Protein AF-A0A034VAL6-F1 (afdb_monomer_lite)

Organism: Bactrocera dorsalis (NCBI:txid27457)

Foldseek 3Di:
DPPVVVVVVVVVVVVVVVVVVVVVVVVVVVVVVVVVVVVVVVVVVVVVVVVVVVVVVVVVVVVVVVVVVVVVVVVVVVVVVVVVVVVVVVVVVVVVVVVVVVVVVVVVVVVVVVVVVVVVVVVVVVVVVVVVVVVVVVVVVVVVVVVVVVVVVVVVVVVVVVVVVVVVVVVVVVVVVVVVVVVVVVVVVVVVVVVVVVVVVVVVVVVVVVVVVVVVVVVVVVVVVVVVVVVVVVVVVVVCVVDDDDDDDDDDDDDDDDDDDPPVVVVVVVVVVVVVVVVVVVVVVVVVVVVVVVPPPPCPPDPCVVVVVVVPDDDDWAAAPVPRDINPDHVVPDVVVVVPPDDDDDDDPDDDDDDPPDPDDDPFAADPVVGDTDHYPPPDPPDDD

Structure (mmCIF, N/CA/C/O backbone):
data_AF-A0A034VAL6-F1
#
_entry.id   AF-A0A034VAL6-F1
#
loop_
_atom_site.group_PDB
_atom_site.id
_atom_site.type_symbol
_atom_site.label_atom_id
_atom_site.label_alt_id
_atom_site.label_comp_id
_atom_site.label_asym_id
_atom_site.label_entity_id
_atom_site.label_seq_id
_atom_site.pdbx_PDB_ins_code
_atom_site.Cartn_x
_atom_site.Cartn_y
_atom_site.Cartn_z
_atom_site.occupancy
_atom_site.B_iso_or_equiv
_atom_site.auth_seq_id
_atom_site.auth_comp_id
_atom_site.auth_asym_id
_atom_site.auth_atom_id
_atom_site.pdbx_PDB_model_num
ATOM 1 N N . ALA A 1 1 ? 106.242 -2.477 -156.382 1.00 56.22 1 ALA A N 1
ATOM 2 C CA . ALA A 1 1 ? 105.272 -3.498 -155.930 1.00 56.22 1 ALA A CA 1
ATOM 3 C C . ALA A 1 1 ? 105.254 -3.697 -154.402 1.00 56.22 1 ALA A C 1
ATOM 5 O O . ALA A 1 1 ? 104.172 -3.886 -153.876 1.00 56.22 1 ALA A O 1
ATOM 6 N N . GLN A 1 2 ? 106.374 -3.576 -153.669 1.00 55.62 2 GLN A N 1
ATOM 7 C CA . GLN A 1 2 ? 106.434 -3.854 -152.214 1.00 55.62 2 GLN A CA 1
ATOM 8 C C . GLN A 1 2 ? 105.875 -2.767 -151.262 1.00 55.62 2 GLN A C 1
ATOM 10 O O . GLN A 1 2 ? 105.559 -3.075 -150.120 1.00 55.62 2 GLN A O 1
ATOM 15 N N . PHE A 1 3 ? 105.724 -1.506 -151.692 1.00 58.94 3 PHE A N 1
ATOM 16 C CA . PHE A 1 3 ? 105.242 -0.427 -150.804 1.00 58.94 3 PHE A CA 1
ATOM 17 C C . PHE A 1 3 ? 103.709 -0.412 -150.635 1.00 58.94 3 PHE A C 1
ATOM 19 O O . PHE A 1 3 ? 103.201 -0.055 -149.578 1.00 58.94 3 PHE A O 1
ATOM 26 N N . ARG A 1 4 ? 102.956 -0.847 -151.659 1.00 61.19 4 ARG A N 1
ATOM 27 C CA . ARG A 1 4 ? 101.481 -0.884 -151.608 1.00 61.19 4 ARG A CA 1
ATOM 28 C C . ARG A 1 4 ? 100.942 -2.022 -150.737 1.00 61.19 4 ARG A C 1
ATOM 30 O O . ARG A 1 4 ? 99.891 -1.858 -150.137 1.00 61.19 4 ARG A O 1
ATOM 37 N N . THR A 1 5 ? 101.660 -3.140 -150.635 1.00 62.22 5 THR A N 1
ATOM 38 C CA . THR A 1 5 ? 101.281 -4.255 -149.753 1.00 62.22 5 THR A CA 1
ATOM 39 C C . THR A 1 5 ? 101.507 -3.925 -148.278 1.00 62.22 5 THR A C 1
ATOM 41 O O . THR A 1 5 ? 100.666 -4.264 -147.461 1.00 62.22 5 THR A O 1
ATOM 44 N N . LYS A 1 6 ? 102.568 -3.179 -147.936 1.00 63.44 6 LYS A N 1
ATOM 45 C CA . LYS A 1 6 ? 102.836 -2.763 -146.547 1.00 63.44 6 LYS A CA 1
ATOM 46 C C . LYS A 1 6 ? 101.789 -1.782 -145.997 1.00 63.44 6 LYS A C 1
ATOM 48 O O . LYS A 1 6 ? 101.325 -1.967 -144.881 1.00 63.44 6 LYS A O 1
ATOM 53 N N . MET A 1 7 ? 101.369 -0.802 -146.806 1.00 62.22 7 MET A N 1
ATOM 54 C CA . MET A 1 7 ? 100.277 0.122 -146.448 1.00 62.22 7 MET A CA 1
ATOM 55 C C . MET A 1 7 ? 98.936 -0.606 -146.285 1.00 62.22 7 MET A C 1
ATOM 57 O O . MET A 1 7 ? 98.195 -0.313 -145.358 1.00 62.22 7 MET A O 1
ATOM 61 N N . ALA A 1 8 ? 98.644 -1.599 -147.132 1.00 67.00 8 ALA A N 1
ATOM 62 C CA . ALA A 1 8 ? 97.422 -2.393 -147.005 1.00 67.00 8 ALA A CA 1
ATOM 63 C C . ALA A 1 8 ? 97.406 -3.271 -145.737 1.00 67.00 8 ALA A C 1
ATOM 65 O O . ALA A 1 8 ? 96.348 -3.456 -145.142 1.00 67.00 8 ALA A O 1
ATOM 66 N N . GLU A 1 9 ? 98.559 -3.793 -145.306 1.00 70.06 9 GLU A N 1
ATOM 67 C CA . GLU A 1 9 ? 98.693 -4.556 -144.056 1.00 70.06 9 GLU A CA 1
ATOM 68 C C . GLU A 1 9 ? 98.532 -3.651 -142.817 1.00 70.06 9 GLU A C 1
ATOM 70 O O . GLU A 1 9 ? 97.847 -4.024 -141.866 1.00 70.06 9 GLU A O 1
ATOM 75 N N . GLU A 1 10 ? 99.104 -2.440 -142.842 1.00 71.94 10 GLU A N 1
ATOM 76 C CA . GLU A 1 10 ? 98.946 -1.438 -141.774 1.00 71.94 10 GLU A CA 1
ATOM 77 C C . GLU A 1 10 ? 97.510 -0.906 -141.682 1.00 71.94 10 GLU A C 1
ATOM 79 O O . GLU A 1 10 ? 96.974 -0.786 -140.580 1.00 71.94 10 GLU A O 1
ATOM 84 N N . ASP A 1 11 ? 96.856 -0.636 -142.813 1.00 72.31 11 ASP A N 1
ATOM 85 C CA . ASP A 1 11 ? 95.454 -0.212 -142.841 1.00 72.31 11 ASP A CA 1
ATOM 86 C C . ASP A 1 11 ? 94.520 -1.342 -142.390 1.00 72.31 11 ASP A C 1
ATOM 88 O O . ASP A 1 11 ? 93.571 -1.098 -141.647 1.00 72.31 11 ASP A O 1
ATOM 92 N N . LYS A 1 12 ? 94.818 -2.597 -142.749 1.00 78.12 12 LYS A N 1
ATOM 93 C CA . LYS A 1 12 ? 94.095 -3.767 -142.236 1.00 78.12 12 LYS A CA 1
ATOM 94 C C . LYS A 1 12 ? 94.276 -3.918 -140.725 1.00 78.12 12 LYS A C 1
ATOM 96 O O . LYS A 1 12 ? 93.286 -4.126 -140.033 1.00 78.12 12 LYS A O 1
ATOM 101 N N . SER A 1 13 ? 95.494 -3.746 -140.204 1.00 77.25 13 SER A N 1
ATOM 102 C CA . SER A 1 13 ? 95.766 -3.775 -138.760 1.00 77.25 13 SER A CA 1
ATOM 103 C C . SER A 1 13 ? 95.019 -2.667 -138.015 1.00 77.25 13 SER A C 1
ATOM 105 O O . SER A 1 13 ? 94.413 -2.930 -136.981 1.00 77.25 13 SER A O 1
ATOM 107 N N . LYS A 1 14 ? 94.986 -1.444 -138.563 1.00 78.06 14 LYS A N 1
ATOM 108 C CA . LYS A 1 14 ? 94.225 -0.321 -137.990 1.00 78.06 14 LYS A CA 1
ATOM 109 C C . LYS A 1 14 ? 92.718 -0.555 -138.038 1.00 78.06 14 LYS A C 1
ATOM 111 O O . LYS A 1 14 ? 92.027 -0.218 -137.086 1.00 78.06 14 LYS A O 1
ATOM 116 N N . ILE A 1 15 ? 92.192 -1.141 -139.115 1.00 78.38 15 ILE A N 1
ATOM 117 C CA . ILE A 1 15 ? 90.771 -1.508 -139.212 1.00 78.38 15 ILE A CA 1
ATOM 118 C C . ILE A 1 15 ? 90.426 -2.615 -138.207 1.00 78.38 15 ILE A C 1
ATOM 120 O O . ILE A 1 15 ? 89.358 -2.569 -137.603 1.00 78.38 15 ILE A O 1
ATOM 124 N N . GLU A 1 16 ? 91.316 -3.585 -137.997 1.00 79.19 16 GLU A N 1
ATOM 125 C CA . GLU A 1 16 ? 91.155 -4.647 -136.997 1.00 79.19 16 GLU A CA 1
ATOM 126 C C . GLU A 1 16 ? 91.190 -4.081 -135.563 1.00 79.19 16 GLU A C 1
ATOM 128 O O . GLU A 1 16 ? 90.366 -4.452 -134.730 1.00 79.19 16 GLU A O 1
ATOM 133 N N . GLU A 1 17 ? 92.095 -3.138 -135.276 1.00 79.19 17 GLU A N 1
ATOM 134 C CA . GLU A 1 17 ? 92.155 -2.413 -133.998 1.00 79.19 17 GLU A CA 1
ATOM 135 C C . GLU A 1 17 ? 90.922 -1.534 -133.770 1.00 79.19 17 GLU A C 1
ATOM 137 O O . GLU A 1 17 ? 90.358 -1.548 -132.677 1.00 79.19 17 GLU A O 1
ATOM 142 N N . LEU A 1 18 ? 90.452 -0.822 -134.800 1.00 79.19 18 LEU A N 1
ATOM 143 C CA . LEU A 1 18 ? 89.216 -0.042 -134.740 1.00 79.19 18 LEU A CA 1
ATOM 144 C C . LEU A 1 18 ? 87.996 -0.941 -134.533 1.00 79.19 18 LEU A C 1
ATOM 146 O O . LEU A 1 18 ? 87.137 -0.597 -133.731 1.00 79.19 18 LEU A O 1
ATOM 150 N N . ARG A 1 19 ? 87.922 -2.107 -135.188 1.00 81.44 19 ARG A N 1
ATOM 151 C CA . ARG A 1 19 ? 86.857 -3.094 -134.942 1.00 81.44 19 ARG A CA 1
ATOM 152 C C . ARG A 1 19 ? 86.883 -3.598 -133.508 1.00 81.44 19 ARG A C 1
ATOM 154 O O . ARG A 1 19 ? 85.853 -3.546 -132.854 1.00 81.44 19 ARG A O 1
ATOM 161 N N . LYS A 1 20 ? 88.054 -3.976 -132.984 1.00 82.44 20 LYS A N 1
ATOM 162 C CA . LYS A 1 20 ? 88.195 -4.355 -131.570 1.00 82.44 20 LYS A CA 1
ATOM 163 C C . LYS A 1 20 ? 87.776 -3.226 -130.634 1.00 82.44 20 LYS A C 1
ATOM 165 O O . LYS A 1 20 ? 87.149 -3.501 -129.623 1.00 82.44 20 LYS A O 1
ATOM 170 N N . MET A 1 21 ? 88.096 -1.974 -130.962 1.00 80.94 21 MET A N 1
ATOM 171 C CA . MET A 1 21 ? 87.684 -0.812 -130.172 1.00 80.94 21 MET A CA 1
ATOM 172 C C . MET A 1 21 ? 86.167 -0.578 -130.235 1.00 80.94 21 MET A C 1
ATOM 174 O O . MET A 1 21 ? 85.560 -0.237 -129.227 1.00 80.94 21 MET A O 1
ATOM 178 N N . VAL A 1 22 ? 85.530 -0.789 -131.388 1.00 82.06 22 VAL A N 1
ATOM 179 C CA . VAL A 1 22 ? 84.065 -0.730 -131.510 1.00 82.06 22 VAL A CA 1
ATOM 180 C C . VAL A 1 22 ? 83.412 -1.876 -130.738 1.00 82.06 22 VAL A C 1
ATOM 182 O O . VAL A 1 2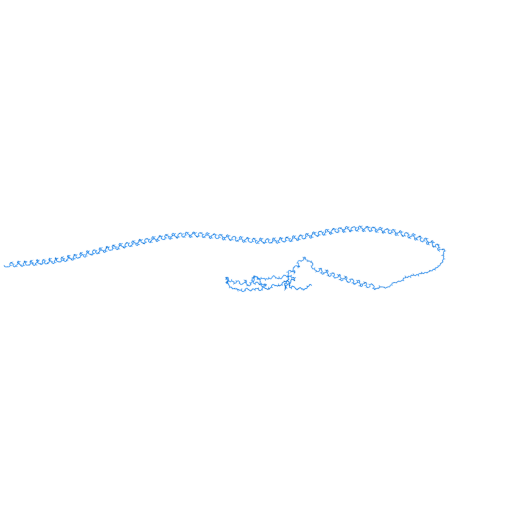2 ? 82.470 -1.626 -129.993 1.00 82.06 22 VAL A O 1
ATOM 185 N N . ASP A 1 23 ? 83.939 -3.097 -130.835 1.00 83.12 23 ASP A N 1
ATOM 186 C CA . ASP A 1 23 ? 83.429 -4.265 -130.111 1.00 83.12 23 ASP A CA 1
ATOM 187 C C . ASP A 1 23 ? 83.584 -4.095 -128.590 1.00 83.12 23 ASP A C 1
ATOM 189 O O . ASP A 1 23 ? 82.666 -4.421 -127.835 1.00 83.12 23 ASP A O 1
ATOM 193 N N . THR A 1 24 ? 84.700 -3.523 -128.113 1.00 82.69 24 THR A N 1
ATOM 194 C CA . THR A 1 24 ? 84.875 -3.206 -126.686 1.00 82.69 24 THR A CA 1
ATOM 195 C C . THR A 1 24 ? 83.945 -2.088 -126.239 1.00 82.69 24 THR A C 1
ATOM 197 O O . THR A 1 24 ? 83.359 -2.199 -125.167 1.00 82.69 24 THR A O 1
ATOM 200 N N . VAL A 1 25 ? 83.738 -1.044 -127.049 1.00 82.56 25 VAL A N 1
ATOM 201 C CA . VAL A 1 25 ? 82.760 0.016 -126.752 1.00 82.56 25 VAL A CA 1
ATOM 202 C C . VAL A 1 25 ? 81.338 -0.543 -126.728 1.00 82.56 25 VAL A C 1
ATOM 204 O O . VAL A 1 25 ? 80.559 -0.175 -125.854 1.00 82.56 25 VAL A O 1
ATOM 207 N N . GLN A 1 26 ? 80.990 -1.466 -127.623 1.00 84.25 26 GLN A N 1
ATOM 208 C CA . GLN A 1 26 ? 79.671 -2.094 -127.669 1.00 84.25 26 GLN A CA 1
ATOM 209 C C . GLN A 1 26 ? 79.453 -3.049 -126.482 1.00 84.25 26 GLN A C 1
ATOM 211 O O . GLN A 1 26 ? 78.375 -3.047 -125.883 1.00 84.25 26 GLN A O 1
ATOM 216 N N . ALA A 1 27 ? 80.482 -3.796 -126.069 1.00 84.31 27 ALA A N 1
ATOM 217 C CA . ALA A 1 27 ? 80.470 -4.607 -124.849 1.00 84.31 27 ALA A CA 1
ATOM 218 C C . ALA A 1 27 ? 80.365 -3.742 -123.579 1.00 84.31 27 ALA A C 1
ATOM 220 O O . ALA A 1 27 ? 79.590 -4.038 -122.674 1.00 84.31 27 ALA A O 1
ATOM 221 N N . VAL A 1 28 ? 81.092 -2.624 -123.520 1.00 84.81 28 VAL A N 1
ATOM 222 C CA . VAL A 1 28 ? 80.989 -1.664 -122.413 1.00 84.81 28 VAL A CA 1
ATOM 223 C C . VAL A 1 28 ? 79.610 -1.006 -122.396 1.00 84.81 28 VAL A C 1
ATOM 225 O O . VAL A 1 28 ? 79.025 -0.884 -121.331 1.00 84.81 28 VAL A O 1
ATOM 228 N N . ASN A 1 29 ? 79.041 -0.643 -123.546 1.00 84.62 29 ASN A N 1
ATOM 229 C CA . ASN A 1 29 ? 77.720 -0.017 -123.618 1.00 84.62 29 ASN A CA 1
ATOM 230 C C . ASN A 1 29 ? 76.590 -0.985 -123.227 1.00 84.62 29 ASN A C 1
ATOM 232 O O . ASN A 1 29 ? 75.652 -0.598 -122.535 1.00 84.62 29 ASN A O 1
ATOM 236 N N . THR A 1 30 ? 76.690 -2.256 -123.624 1.00 85.44 30 THR A N 1
ATOM 237 C CA . THR A 1 30 ? 75.746 -3.300 -123.188 1.00 85.44 30 THR A CA 1
ATOM 238 C C . THR A 1 30 ? 75.868 -3.578 -121.692 1.00 85.44 30 THR A C 1
ATOM 240 O O . THR A 1 30 ? 74.843 -3.647 -121.018 1.00 85.44 30 THR A O 1
ATOM 243 N N . ASN A 1 31 ? 77.088 -3.621 -121.147 1.00 87.12 31 ASN A N 1
ATOM 244 C CA . ASN A 1 31 ? 77.308 -3.723 -119.704 1.00 87.12 31 ASN A CA 1
ATOM 245 C C . ASN A 1 31 ? 76.772 -2.499 -118.949 1.00 87.12 31 ASN A C 1
ATOM 247 O O . ASN A 1 31 ? 76.060 -2.678 -117.972 1.00 87.12 31 ASN A O 1
ATOM 251 N N . ILE A 1 32 ? 77.035 -1.273 -119.416 1.00 87.06 32 ILE A N 1
ATOM 252 C CA . ILE A 1 32 ? 76.496 -0.037 -118.820 1.00 87.06 32 ILE A CA 1
ATOM 253 C C . ILE A 1 32 ? 74.966 -0.056 -118.845 1.00 87.06 32 ILE A C 1
ATOM 255 O O . ILE A 1 32 ? 74.323 0.291 -117.857 1.00 87.06 32 ILE A O 1
ATOM 259 N N . SER A 1 33 ? 74.366 -0.488 -119.956 1.00 86.19 33 SER A N 1
ATOM 260 C CA . SER A 1 33 ? 72.914 -0.628 -120.066 1.00 86.19 33 SER A CA 1
ATOM 261 C C . SER A 1 33 ? 72.361 -1.668 -119.089 1.00 86.19 33 SER A C 1
ATOM 263 O O . SER A 1 33 ? 71.316 -1.422 -118.491 1.00 86.19 33 SER A O 1
ATOM 265 N N . ALA A 1 34 ? 73.043 -2.803 -118.908 1.00 87.31 34 ALA A N 1
ATOM 266 C CA . ALA A 1 34 ? 72.662 -3.827 -117.939 1.00 87.31 34 ALA A CA 1
ATOM 267 C C . ALA A 1 34 ? 72.785 -3.305 -116.500 1.00 87.31 3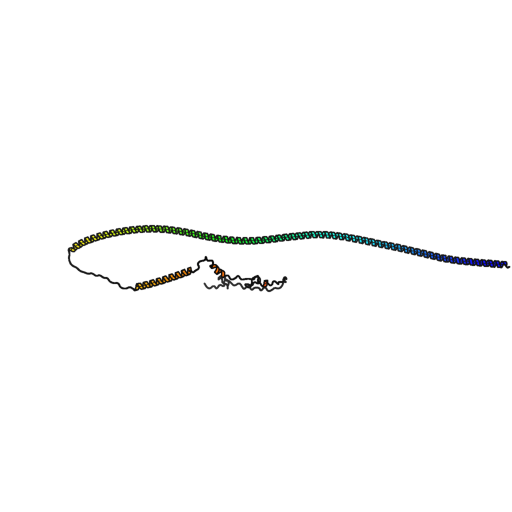4 ALA A C 1
ATOM 269 O O . ALA A 1 34 ? 71.818 -3.371 -115.748 1.00 87.31 34 ALA A O 1
ATOM 270 N N . THR A 1 35 ? 73.905 -2.665 -116.150 1.00 88.38 35 THR A N 1
ATOM 271 C CA . THR A 1 35 ? 74.100 -2.061 -114.824 1.00 88.38 35 THR A CA 1
ATOM 272 C C . THR A 1 35 ? 73.117 -0.924 -114.555 1.00 88.38 35 THR A C 1
ATOM 274 O O . THR A 1 35 ? 72.663 -0.763 -113.429 1.00 88.38 35 THR A O 1
ATOM 277 N N . ASN A 1 36 ? 72.738 -0.144 -115.573 1.00 88.06 36 ASN A N 1
ATOM 278 C CA . ASN A 1 36 ? 71.719 0.899 -115.438 1.00 88.06 36 ASN A CA 1
ATOM 279 C C . ASN A 1 36 ? 70.325 0.301 -115.207 1.00 88.06 36 ASN A C 1
ATOM 281 O O . ASN A 1 36 ? 69.546 0.859 -114.433 1.00 88.06 36 ASN A O 1
ATOM 285 N N . ALA A 1 37 ? 70.005 -0.823 -115.854 1.00 89.44 37 ALA A N 1
ATOM 286 C CA . ALA A 1 37 ? 68.754 -1.542 -115.626 1.00 89.44 37 ALA A CA 1
ATOM 287 C C . ALA A 1 37 ? 68.709 -2.156 -114.216 1.00 89.44 37 ALA A C 1
ATOM 289 O O . ALA A 1 37 ? 67.715 -1.991 -113.512 1.00 89.44 37 ALA A O 1
ATOM 290 N N . GLU A 1 38 ? 69.802 -2.782 -113.773 1.00 90.69 38 GLU A N 1
ATOM 291 C CA . GLU A 1 38 ? 69.954 -3.308 -112.410 1.00 90.69 38 GLU A CA 1
ATOM 292 C C . GLU A 1 38 ? 69.855 -2.197 -111.357 1.00 90.69 38 GLU A C 1
ATOM 294 O O . GLU A 1 38 ? 69.124 -2.335 -110.380 1.00 90.69 38 GLU A O 1
ATOM 299 N N . MET A 1 39 ? 70.521 -1.059 -111.578 1.00 91.56 39 MET A N 1
ATOM 300 C CA . MET A 1 39 ? 70.445 0.101 -110.688 1.00 91.56 39 MET A CA 1
ATOM 301 C C . MET A 1 39 ? 69.034 0.691 -110.640 1.00 91.56 39 MET A C 1
ATOM 303 O O . MET A 1 39 ? 68.562 1.054 -109.567 1.00 91.56 39 MET A O 1
ATOM 307 N N . SER A 1 40 ? 68.333 0.749 -111.775 1.00 90.69 40 SER A N 1
ATOM 308 C CA . SER A 1 40 ? 66.938 1.204 -111.821 1.00 90.69 40 SER A CA 1
ATOM 309 C C . SER A 1 40 ? 66.015 0.264 -111.044 1.00 90.69 40 SER A C 1
ATOM 311 O O . SER A 1 40 ? 65.169 0.735 -110.288 1.00 90.69 40 SER A O 1
ATOM 313 N N . HIS A 1 41 ? 66.209 -1.053 -111.165 1.00 91.69 41 HIS A N 1
ATOM 314 C CA . HIS A 1 41 ? 65.466 -2.036 -110.377 1.00 91.69 41 HIS A CA 1
ATOM 315 C C . HIS A 1 41 ? 65.782 -1.913 -108.879 1.00 91.69 41 HIS A C 1
ATOM 317 O O . HIS A 1 41 ? 64.870 -1.936 -108.061 1.00 91.69 41 HIS A O 1
ATOM 323 N N . ALA A 1 42 ? 67.053 -1.733 -108.503 1.00 91.19 42 ALA A N 1
ATOM 324 C CA . ALA A 1 42 ? 67.450 -1.531 -107.110 1.00 91.19 42 ALA A CA 1
ATOM 325 C C . ALA A 1 42 ? 66.847 -0.248 -106.515 1.00 91.19 42 ALA A C 1
ATOM 327 O O . ALA A 1 42 ? 66.351 -0.271 -105.392 1.00 91.19 42 ALA A O 1
ATOM 328 N N . LEU A 1 43 ? 66.829 0.857 -107.272 1.00 92.19 43 LEU A N 1
ATOM 329 C CA . LEU A 1 43 ? 66.170 2.101 -106.861 1.00 92.19 43 LEU A CA 1
ATOM 330 C C . LEU A 1 43 ? 64.657 1.923 -106.706 1.00 92.19 43 LEU A C 1
ATOM 332 O O . LEU A 1 43 ? 64.082 2.444 -105.755 1.00 92.19 43 LEU A O 1
ATOM 336 N N . GLN A 1 44 ? 64.015 1.173 -107.605 1.00 93.50 44 GLN A N 1
ATOM 337 C CA . GLN A 1 44 ? 62.590 0.870 -107.503 1.00 93.50 44 GLN A CA 1
ATOM 338 C C . GLN A 1 44 ? 62.278 0.016 -106.267 1.00 93.50 44 GLN A C 1
ATOM 340 O O . GLN A 1 44 ? 61.327 0.320 -105.552 1.00 93.50 44 GLN A O 1
ATOM 345 N N . SER A 1 45 ? 63.086 -1.012 -105.987 1.00 91.94 45 SER A N 1
ATOM 346 C CA . SER A 1 45 ? 62.950 -1.828 -104.774 1.00 91.94 45 SER A CA 1
ATOM 347 C C . SER A 1 45 ? 63.176 -1.005 -103.504 1.00 91.94 45 SER A C 1
ATOM 349 O O . SER A 1 45 ? 62.393 -1.122 -102.571 1.00 91.94 45 SER A O 1
ATOM 351 N N . LEU A 1 46 ? 64.178 -0.120 -103.482 1.00 93.12 46 LEU A N 1
ATOM 352 C CA . LEU A 1 46 ? 64.423 0.776 -102.346 1.00 93.12 46 LEU A CA 1
ATOM 353 C C . LEU A 1 46 ? 63.275 1.766 -102.121 1.00 93.12 46 LEU A C 1
ATOM 355 O O . LEU A 1 46 ? 62.903 2.018 -100.977 1.00 93.12 46 LEU A O 1
ATOM 359 N N . GLU A 1 47 ? 62.698 2.332 -103.185 1.00 91.62 47 GLU A N 1
ATOM 360 C CA . GLU A 1 47 ? 61.536 3.216 -103.043 1.00 91.62 47 GLU A CA 1
ATOM 361 C C .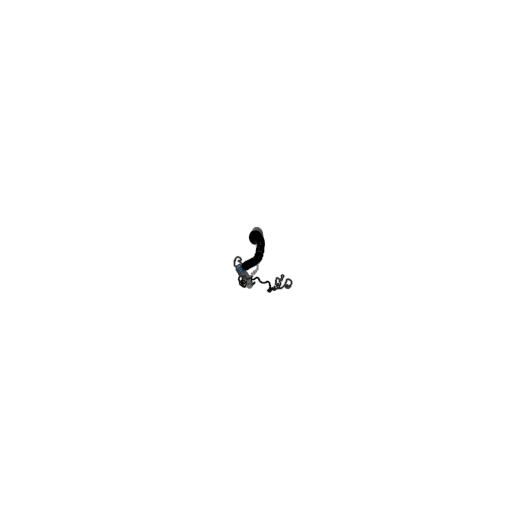 GLU A 1 47 ? 60.308 2.435 -102.556 1.00 91.62 47 GLU A C 1
ATOM 363 O O . GLU A 1 47 ? 59.576 2.932 -101.704 1.00 91.62 47 GLU A O 1
ATOM 368 N N . GLN A 1 48 ? 60.117 1.194 -103.017 1.00 93.38 48 GLN A N 1
ATOM 369 C CA . GLN A 1 48 ? 59.069 0.312 -102.505 1.00 93.38 48 GLN A CA 1
ATOM 370 C C . GLN A 1 48 ? 59.258 0.018 -101.008 1.00 93.38 48 GLN A C 1
ATOM 372 O O . GLN A 1 48 ? 58.330 0.237 -100.234 1.00 93.38 48 GLN A O 1
ATOM 377 N N . GLU A 1 49 ? 60.450 -0.404 -100.579 1.00 92.88 49 GLU A N 1
ATOM 378 C CA . GLU A 1 49 ? 60.753 -0.676 -99.165 1.00 92.88 49 GLU A CA 1
ATOM 379 C C . GLU A 1 49 ? 60.577 0.572 -98.289 1.00 92.88 49 GLU A C 1
ATOM 381 O O . GLU A 1 49 ? 60.083 0.490 -97.164 1.00 92.88 49 GLU A O 1
ATOM 386 N N . LYS A 1 50 ? 60.933 1.754 -98.803 1.00 94.44 50 LYS A N 1
ATOM 387 C CA . LYS A 1 50 ? 60.707 3.041 -98.133 1.00 94.44 50 LYS A CA 1
ATOM 388 C C . LYS A 1 50 ? 59.216 3.349 -97.986 1.00 94.44 50 LYS A C 1
ATOM 390 O O . LYS A 1 50 ? 58.804 3.787 -96.913 1.00 94.44 50 LYS A O 1
ATOM 395 N N . CYS A 1 51 ? 58.409 3.118 -99.024 1.00 93.19 51 CYS A N 1
ATOM 396 C CA . CYS A 1 51 ? 56.954 3.258 -98.951 1.00 93.19 51 CYS A CA 1
ATOM 397 C C . CYS A 1 51 ? 56.335 2.267 -97.953 1.00 93.19 51 CYS A C 1
ATOM 399 O O . CYS A 1 51 ? 55.501 2.664 -97.144 1.00 93.19 51 CYS A O 1
ATOM 401 N N . GLU A 1 52 ? 56.767 1.006 -97.966 1.00 93.81 52 GLU A N 1
ATOM 402 C CA . GLU A 1 52 ? 56.307 -0.026 -97.029 1.00 93.81 52 GLU A CA 1
ATOM 403 C C . GLU A 1 52 ? 56.691 0.315 -95.584 1.00 93.81 52 GLU A C 1
ATOM 405 O O . GLU A 1 52 ? 55.858 0.246 -94.684 1.00 93.81 52 GLU A O 1
ATOM 410 N N . THR A 1 53 ? 57.927 0.768 -95.364 1.00 93.31 53 THR A N 1
ATOM 411 C CA . THR A 1 53 ? 58.406 1.206 -94.047 1.00 93.31 53 THR A CA 1
ATOM 412 C C . THR A 1 53 ? 57.607 2.408 -93.544 1.00 93.31 53 THR A C 1
ATOM 414 O O . THR A 1 53 ? 57.177 2.413 -92.393 1.00 93.31 53 THR A O 1
ATOM 417 N N . ALA A 1 54 ? 57.357 3.409 -94.397 1.00 93.56 54 ALA A N 1
ATOM 418 C CA . ALA A 1 54 ? 56.530 4.562 -94.043 1.00 93.56 54 ALA A CA 1
ATOM 419 C C . ALA A 1 54 ? 55.098 4.146 -93.665 1.00 93.56 54 ALA A C 1
ATOM 421 O O . ALA A 1 54 ? 54.568 4.633 -92.670 1.00 93.56 54 ALA A O 1
ATOM 422 N N . HIS A 1 55 ? 54.507 3.198 -94.399 1.00 94.38 55 HIS A N 1
ATOM 423 C CA . HIS A 1 55 ? 53.183 2.665 -94.084 1.00 94.38 55 HIS A CA 1
ATOM 424 C C . HIS A 1 55 ? 53.154 1.906 -92.747 1.00 94.38 55 HIS A C 1
ATOM 426 O O . HIS A 1 55 ? 52.215 2.056 -91.970 1.00 94.38 55 HIS A O 1
ATOM 432 N N . ILE A 1 56 ? 54.195 1.126 -92.439 1.00 95.00 56 ILE A N 1
ATOM 433 C CA . ILE A 1 56 ? 54.327 0.448 -91.141 1.00 95.00 56 ILE A CA 1
ATOM 434 C C . ILE A 1 56 ? 54.398 1.470 -89.998 1.00 95.00 56 ILE A C 1
ATOM 436 O O . ILE A 1 56 ? 53.736 1.281 -88.980 1.00 95.00 56 ILE A O 1
ATOM 440 N N . PHE A 1 57 ? 55.163 2.556 -90.156 1.00 94.56 57 PHE A N 1
ATOM 441 C CA . PHE A 1 57 ? 55.210 3.628 -89.157 1.00 94.56 57 PHE A CA 1
ATOM 442 C C . PHE A 1 57 ? 53.844 4.289 -88.956 1.00 94.56 57 PHE A C 1
ATOM 444 O O . PHE A 1 57 ? 53.433 4.456 -87.813 1.00 94.56 57 PHE A O 1
ATOM 451 N N . GLU A 1 58 ? 53.115 4.581 -90.035 1.00 94.44 58 GLU A N 1
ATOM 452 C CA . GLU A 1 58 ? 51.756 5.132 -89.956 1.00 94.44 58 GLU A CA 1
ATOM 453 C C . GLU A 1 58 ? 50.802 4.184 -89.206 1.00 94.44 58 GLU A C 1
ATOM 455 O O . GLU A 1 58 ? 50.048 4.619 -88.337 1.00 94.44 58 GLU A O 1
ATOM 460 N N . LEU A 1 59 ? 50.882 2.870 -89.456 1.00 94.62 59 LEU A N 1
ATOM 461 C CA . LEU A 1 59 ? 50.105 1.871 -88.714 1.00 94.62 59 LEU A CA 1
ATOM 462 C C . LEU A 1 59 ? 50.462 1.838 -87.221 1.00 94.62 59 LEU A C 1
ATOM 464 O O . LEU A 1 59 ? 49.559 1.762 -86.388 1.00 94.62 59 LEU A O 1
ATOM 468 N N . PHE A 1 60 ? 51.750 1.912 -86.872 1.00 94.50 60 PHE A N 1
ATOM 469 C CA . PHE A 1 60 ? 52.186 1.970 -85.473 1.00 94.50 60 PHE A CA 1
ATOM 470 C C . PHE A 1 60 ? 51.732 3.255 -84.773 1.00 94.50 60 PHE A C 1
ATOM 472 O O . PHE A 1 60 ? 51.335 3.196 -83.610 1.00 94.50 60 PHE A O 1
ATOM 479 N N . GLU A 1 61 ? 51.768 4.400 -85.459 1.00 94.94 61 GLU A N 1
ATOM 480 C CA . GLU A 1 61 ? 51.247 5.667 -84.935 1.00 94.94 61 GLU A CA 1
ATOM 481 C C . GLU A 1 61 ? 49.738 5.568 -84.687 1.00 94.94 61 GLU A C 1
ATOM 483 O O . GLU A 1 61 ? 49.285 5.837 -83.574 1.00 94.94 61 GLU A O 1
ATOM 488 N N . MET A 1 62 ? 48.971 5.060 -85.658 1.00 94.19 62 MET A N 1
ATOM 489 C CA . MET A 1 62 ? 47.532 4.832 -85.496 1.00 94.19 62 MET A CA 1
ATOM 490 C C . MET A 1 62 ? 47.211 3.858 -84.353 1.00 94.19 62 MET A C 1
ATOM 492 O O . MET A 1 62 ? 46.276 4.092 -83.587 1.00 94.19 62 MET A O 1
ATOM 496 N N . GLU A 1 63 ? 47.957 2.758 -84.218 1.00 94.62 63 GLU A N 1
ATOM 497 C CA . GLU A 1 63 ? 47.762 1.794 -83.130 1.00 94.62 63 GLU A CA 1
ATOM 498 C C . GLU A 1 63 ? 48.120 2.401 -81.765 1.00 94.62 63 GLU A C 1
ATOM 500 O O . GLU A 1 63 ? 47.407 2.186 -80.780 1.00 94.62 63 GLU A O 1
ATOM 505 N N . SER A 1 64 ? 49.193 3.192 -81.701 1.00 94.44 64 SER A N 1
ATOM 506 C CA . SER A 1 64 ? 49.585 3.939 -80.505 1.00 94.44 64 SER A CA 1
ATOM 507 C C . SER A 1 64 ? 48.496 4.927 -80.086 1.00 94.44 64 SER A C 1
ATOM 509 O O . SER A 1 64 ? 48.090 4.921 -78.921 1.00 94.44 64 SER A O 1
ATOM 511 N N . ASP A 1 65 ? 47.964 5.711 -81.024 1.00 95.12 65 ASP A N 1
ATOM 512 C CA . ASP A 1 65 ? 46.891 6.675 -80.768 1.00 95.12 65 ASP A CA 1
ATOM 513 C C . ASP A 1 65 ? 45.609 5.979 -80.294 1.00 95.12 65 ASP A C 1
ATOM 515 O O . ASP A 1 65 ? 45.039 6.362 -79.270 1.00 95.12 65 ASP A O 1
ATOM 519 N N . GLN A 1 66 ? 45.205 4.886 -80.950 1.00 94.69 66 GLN A N 1
ATOM 520 C CA . GLN A 1 66 ? 44.057 4.081 -80.515 1.00 94.69 66 GLN A CA 1
ATOM 521 C C . GLN A 1 66 ? 44.255 3.490 -79.115 1.00 94.69 66 GLN A C 1
ATOM 523 O O . GLN A 1 66 ? 43.309 3.401 -78.327 1.00 94.69 66 GLN A O 1
ATOM 528 N N . ASN A 1 67 ? 45.467 3.040 -78.786 1.00 94.19 67 ASN A N 1
ATOM 529 C CA . ASN A 1 67 ? 45.767 2.511 -77.460 1.00 94.19 67 ASN A CA 1
ATOM 530 C C . ASN A 1 67 ? 45.748 3.615 -76.397 1.00 94.19 67 ASN A C 1
ATOM 532 O O . ASN A 1 67 ? 45.210 3.390 -75.309 1.00 94.19 67 ASN A O 1
ATOM 536 N N . MET A 1 68 ? 46.268 4.802 -76.713 1.00 93.88 68 MET A N 1
ATOM 537 C CA . MET A 1 68 ? 46.210 5.981 -75.847 1.00 93.88 68 MET A CA 1
ATOM 538 C C . MET A 1 68 ? 44.772 6.445 -75.603 1.00 93.88 68 MET A C 1
ATOM 540 O O . MET A 1 68 ? 44.423 6.744 -74.460 1.00 93.88 68 MET A O 1
ATOM 544 N N . GLU A 1 69 ? 43.917 6.430 -76.626 1.00 95.25 69 GLU A N 1
ATOM 545 C CA . GLU A 1 69 ? 42.491 6.745 -76.503 1.00 95.25 69 GLU A CA 1
ATOM 546 C C . GLU A 1 69 ? 41.772 5.731 -75.601 1.00 95.25 69 GLU A C 1
ATOM 548 O O . GLU A 1 69 ? 41.163 6.120 -74.604 1.00 95.25 69 GLU A O 1
ATOM 553 N N . LYS A 1 70 ? 41.947 4.423 -75.841 1.00 95.62 70 LYS A N 1
ATOM 554 C CA . LYS A 1 70 ? 41.379 3.356 -74.989 1.00 95.62 70 LYS A CA 1
ATOM 555 C C . LYS A 1 70 ? 41.854 3.445 -73.536 1.00 95.62 70 LYS A C 1
ATOM 557 O O . LYS A 1 70 ? 41.098 3.143 -72.610 1.00 95.62 70 LYS A O 1
ATOM 562 N N . LEU A 1 71 ? 43.120 3.803 -73.311 1.00 95.06 71 LEU A N 1
ATOM 563 C CA . LEU A 1 71 ? 43.666 4.046 -71.972 1.00 95.06 71 LEU A CA 1
ATOM 564 C C . LEU A 1 71 ? 43.031 5.286 -71.334 1.00 95.06 71 LEU A C 1
ATOM 566 O O . LEU A 1 71 ? 42.683 5.241 -70.154 1.00 95.06 71 LEU A O 1
ATOM 570 N N . GLY A 1 72 ? 42.839 6.354 -72.109 1.00 94.81 72 GLY A N 1
ATOM 571 C CA . GLY A 1 72 ? 42.138 7.567 -71.696 1.00 94.81 72 GLY A CA 1
ATOM 572 C C . GLY A 1 72 ? 40.697 7.288 -71.271 1.00 94.81 72 GLY A C 1
ATOM 573 O O . GLY A 1 72 ? 40.311 7.660 -70.164 1.00 94.81 72 GLY A O 1
ATOM 574 N N . GLU A 1 73 ? 39.934 6.558 -72.085 1.00 95.88 73 GLU A N 1
ATOM 575 C CA . GLU A 1 73 ? 38.560 6.146 -71.777 1.00 95.88 73 GLU A CA 1
ATOM 576 C C . GLU A 1 73 ? 38.490 5.316 -70.491 1.00 95.88 73 GLU A C 1
ATOM 578 O O . GLU A 1 73 ? 37.706 5.623 -69.592 1.00 95.88 73 GLU A O 1
ATOM 583 N N . LYS A 1 74 ? 39.364 4.309 -70.345 1.00 96.38 74 LYS A N 1
ATOM 584 C CA . LYS A 1 74 ? 39.441 3.501 -69.115 1.00 96.38 74 LYS A CA 1
ATOM 585 C C . LYS A 1 74 ? 39.803 4.342 -67.896 1.00 96.38 74 LYS A C 1
ATOM 587 O O . LYS A 1 74 ? 39.268 4.107 -66.814 1.00 96.38 74 LYS A O 1
ATOM 592 N N . LEU A 1 75 ? 40.711 5.307 -68.044 1.00 95.88 75 LEU A N 1
ATOM 593 C CA . LEU A 1 75 ? 41.105 6.195 -66.953 1.00 95.88 75 LEU A CA 1
ATOM 594 C C . LEU A 1 75 ? 39.944 7.100 -66.526 1.00 95.88 75 LEU A C 1
ATOM 596 O O . LEU A 1 75 ? 39.757 7.318 -65.330 1.00 95.88 75 LEU A O 1
ATOM 600 N N . VAL A 1 76 ? 39.163 7.610 -67.480 1.00 96.38 76 VAL A N 1
ATOM 601 C CA . VAL A 1 76 ? 37.956 8.402 -67.208 1.00 96.38 76 VAL A CA 1
ATOM 602 C C . VAL A 1 76 ? 36.895 7.549 -66.513 1.00 96.38 76 VAL A C 1
ATOM 604 O O . VAL A 1 76 ? 36.378 7.966 -65.480 1.00 96.38 76 VAL A O 1
ATOM 607 N N . ASP A 1 77 ? 36.638 6.334 -66.998 1.00 96.56 77 ASP A N 1
ATOM 608 C CA . ASP A 1 77 ? 35.653 5.419 -66.409 1.00 96.56 77 ASP A CA 1
ATOM 609 C C . ASP A 1 77 ? 36.032 5.008 -64.972 1.00 96.56 77 ASP A C 1
ATOM 611 O O . ASP A 1 77 ? 35.199 5.006 -64.065 1.00 96.56 77 ASP A O 1
ATOM 615 N N . LEU A 1 78 ? 37.319 4.741 -64.716 1.00 96.19 78 LEU A N 1
ATOM 616 C CA . LEU A 1 78 ? 37.823 4.471 -63.364 1.00 96.19 78 LEU A CA 1
ATOM 617 C C . LEU A 1 78 ? 37.713 5.690 -62.442 1.00 96.19 78 LEU A C 1
ATOM 619 O O . LEU A 1 78 ? 37.354 5.535 -61.275 1.00 96.19 78 LEU A O 1
ATOM 623 N N . LYS A 1 79 ? 37.999 6.897 -62.945 1.00 96.94 79 LYS A N 1
ATOM 624 C CA . LYS A 1 79 ? 37.815 8.137 -62.177 1.00 96.94 79 LYS A CA 1
ATOM 625 C C . LYS A 1 79 ? 36.347 8.362 -61.828 1.00 96.94 79 LYS A C 1
ATOM 627 O O . LYS A 1 79 ? 36.063 8.716 -60.689 1.00 96.94 79 LYS A O 1
ATOM 632 N N . GLN A 1 80 ? 35.430 8.114 -62.763 1.00 96.50 80 GLN A N 1
ATOM 633 C CA . GLN A 1 80 ? 33.998 8.240 -62.506 1.00 96.50 80 GLN A CA 1
ATOM 634 C C . GLN A 1 80 ? 33.541 7.237 -61.442 1.00 96.50 80 GLN A C 1
ATOM 636 O O . GLN A 1 80 ? 32.938 7.633 -60.451 1.00 96.50 80 GLN A O 1
ATOM 641 N N . LYS A 1 81 ? 33.940 5.965 -61.565 1.00 97.00 81 LYS A N 1
ATOM 642 C CA . LYS A 1 81 ? 33.654 4.932 -60.554 1.00 97.00 81 LYS A CA 1
ATOM 643 C C . LYS A 1 81 ? 34.200 5.283 -59.170 1.00 97.00 81 LYS A C 1
ATOM 645 O O . LYS A 1 81 ? 33.554 4.981 -58.170 1.00 97.00 81 LYS A O 1
ATOM 650 N N . LEU A 1 82 ? 35.378 5.907 -59.097 1.00 96.69 82 LEU A N 1
ATOM 651 C CA . LEU A 1 82 ? 35.955 6.377 -57.836 1.00 96.69 82 LEU A CA 1
ATOM 652 C C . LEU A 1 82 ? 35.096 7.486 -57.209 1.00 96.69 82 LEU A C 1
ATOM 654 O O . LEU A 1 82 ? 34.818 7.429 -56.014 1.00 96.69 82 LEU A O 1
ATOM 658 N N . ILE A 1 83 ? 34.661 8.463 -58.012 1.00 97.19 83 ILE A N 1
ATOM 659 C CA . ILE A 1 83 ? 33.790 9.560 -57.566 1.00 97.19 83 ILE A CA 1
ATOM 660 C C . ILE A 1 83 ? 32.450 9.009 -57.074 1.00 97.19 83 ILE A C 1
ATOM 662 O O . ILE A 1 83 ? 32.012 9.362 -55.980 1.00 97.19 83 ILE A O 1
ATOM 666 N N . ASP A 1 84 ? 31.834 8.099 -57.828 1.00 97.06 84 ASP A N 1
ATOM 667 C CA . ASP A 1 84 ? 30.556 7.486 -57.458 1.00 97.06 84 ASP A CA 1
ATOM 668 C C . ASP A 1 84 ? 30.687 6.685 -56.151 1.00 97.06 84 ASP A C 1
ATOM 670 O O . ASP A 1 84 ? 29.846 6.786 -55.255 1.00 97.06 84 ASP A O 1
ATOM 674 N N . ALA A 1 85 ? 31.778 5.926 -55.992 1.00 96.00 85 ALA A N 1
ATOM 675 C CA . ALA A 1 85 ? 32.064 5.201 -54.758 1.00 96.00 85 ALA A CA 1
ATOM 676 C C . ALA A 1 85 ? 32.265 6.149 -53.565 1.00 96.00 85 ALA A C 1
ATOM 678 O O . ALA A 1 85 ? 31.760 5.872 -52.475 1.00 96.00 85 ALA A O 1
ATOM 679 N N . GLN A 1 86 ? 32.958 7.272 -53.763 1.00 97.00 86 GLN A N 1
ATOM 680 C CA . GLN A 1 86 ? 33.150 8.279 -52.724 1.00 97.00 86 GLN A CA 1
ATOM 681 C C . GLN A 1 86 ? 31.821 8.938 -52.324 1.00 97.00 86 GLN A C 1
ATOM 683 O O . GLN A 1 86 ? 31.520 9.012 -51.133 1.00 97.00 86 GLN A O 1
ATOM 688 N N . ALA A 1 87 ? 30.979 9.305 -53.294 1.00 96.56 87 ALA A N 1
ATOM 689 C CA . ALA A 1 87 ? 29.644 9.843 -53.034 1.00 96.56 87 ALA A CA 1
ATOM 690 C C . ALA A 1 87 ? 28.766 8.845 -52.257 1.00 96.56 87 ALA A C 1
ATOM 692 O O . ALA A 1 87 ? 28.064 9.221 -51.317 1.00 96.56 87 ALA A O 1
ATOM 693 N N . HIS A 1 88 ? 28.844 7.550 -52.583 1.00 96.62 88 HIS A N 1
ATOM 694 C CA . HIS A 1 88 ? 28.146 6.510 -51.826 1.00 96.62 88 HIS A CA 1
ATOM 695 C C . HIS A 1 88 ? 28.666 6.352 -50.392 1.00 96.62 88 HIS A C 1
ATOM 697 O O . HIS A 1 88 ? 27.872 6.079 -49.489 1.00 96.62 88 HIS A O 1
ATOM 703 N N . ILE A 1 89 ? 29.974 6.500 -50.163 1.00 96.81 89 ILE A N 1
ATOM 704 C CA . ILE A 1 89 ? 30.555 6.466 -48.813 1.00 96.81 89 ILE A CA 1
ATOM 705 C C . ILE A 1 89 ? 30.066 7.666 -47.998 1.00 96.81 89 ILE A C 1
ATOM 707 O O . ILE A 1 89 ? 29.625 7.474 -46.867 1.00 96.81 89 ILE A O 1
ATOM 711 N N . GLU A 1 90 ? 30.079 8.867 -48.576 1.00 96.69 90 GLU A N 1
ATOM 712 C CA . GLU A 1 90 ? 29.591 10.094 -47.932 1.00 96.69 90 GLU A CA 1
ATOM 713 C C . GLU A 1 90 ? 28.087 10.025 -47.623 1.00 96.69 90 GLU A C 1
ATOM 715 O O . GLU A 1 90 ? 27.643 10.403 -46.540 1.00 96.69 90 GLU A O 1
ATOM 720 N N . GLN A 1 91 ? 27.288 9.458 -48.529 1.00 97.19 91 GLN A N 1
ATOM 721 C CA . GLN A 1 91 ? 25.867 9.225 -48.280 1.00 97.19 91 GLN A CA 1
ATOM 722 C C . GLN A 1 91 ? 25.649 8.240 -47.122 1.00 97.19 91 GLN A C 1
ATOM 724 O O . GLN A 1 91 ? 24.816 8.476 -46.245 1.00 97.19 91 GLN A O 1
ATOM 729 N N . LYS A 1 92 ? 26.385 7.121 -47.105 1.00 96.62 92 LYS A N 1
ATOM 730 C CA . LYS A 1 92 ? 26.264 6.118 -46.039 1.00 96.62 92 LYS A CA 1
ATOM 731 C C . LYS A 1 92 ? 26.741 6.653 -44.693 1.00 96.62 92 LYS A C 1
ATOM 733 O O . LYS A 1 92 ? 26.110 6.343 -43.688 1.00 96.62 92 LYS A O 1
ATOM 738 N N . SER A 1 93 ? 27.809 7.450 -44.656 1.00 96.50 93 SER A N 1
ATOM 739 C CA . SER A 1 93 ? 28.280 8.064 -43.413 1.00 96.50 93 SER A CA 1
ATOM 740 C C . SER A 1 93 ? 27.259 9.061 -42.863 1.00 96.50 93 SER A C 1
ATOM 742 O O . SER A 1 93 ? 26.977 9.016 -41.669 1.00 96.50 93 SER A O 1
ATOM 744 N N . ALA A 1 94 ? 26.616 9.866 -43.716 1.00 96.94 94 ALA A N 1
ATOM 745 C CA . ALA A 1 94 ? 25.526 10.746 -43.295 1.00 96.94 94 ALA A CA 1
ATOM 746 C C . ALA A 1 94 ? 24.358 9.959 -42.668 1.00 96.94 94 ALA A C 1
ATOM 748 O O . ALA A 1 94 ? 23.917 10.287 -41.566 1.00 96.94 94 ALA A O 1
ATOM 749 N N . ILE A 1 95 ? 23.922 8.865 -43.304 1.00 97.25 95 ILE A N 1
ATOM 750 C CA . ILE A 1 95 ? 22.859 7.998 -42.762 1.00 97.25 95 ILE A CA 1
ATOM 751 C C . ILE A 1 95 ? 23.271 7.383 -41.416 1.00 97.25 95 ILE A C 1
ATOM 753 O O . ILE A 1 95 ? 22.457 7.324 -40.497 1.00 97.25 95 ILE A O 1
ATOM 757 N N . ILE A 1 96 ? 24.524 6.936 -41.272 1.00 97.00 96 ILE A N 1
ATOM 758 C CA . ILE A 1 96 ? 25.031 6.403 -39.999 1.00 97.00 96 ILE A CA 1
ATOM 759 C C . ILE A 1 96 ? 24.939 7.470 -38.904 1.00 97.00 96 ILE A C 1
ATOM 761 O O . ILE A 1 96 ? 24.377 7.189 -37.850 1.00 97.00 96 ILE A O 1
ATOM 765 N N . THR A 1 97 ? 25.390 8.700 -39.168 1.00 96.69 97 THR A N 1
ATOM 766 C CA . THR A 1 97 ? 25.335 9.783 -38.170 1.00 96.69 97 THR A CA 1
ATOM 767 C C . THR A 1 97 ? 23.903 10.156 -37.772 1.00 96.69 97 THR A C 1
ATOM 769 O O . THR A 1 97 ? 23.629 10.397 -36.595 1.00 96.69 97 THR A O 1
ATOM 772 N N . GLU A 1 98 ? 22.959 10.148 -38.720 1.00 97.38 98 GLU A N 1
ATOM 773 C CA . GLU A 1 98 ? 21.534 10.353 -38.436 1.00 97.38 98 GLU A CA 1
ATOM 774 C C . GLU A 1 98 ? 20.989 9.239 -37.530 1.00 97.38 98 GLU A C 1
ATOM 776 O O . GLU A 1 98 ? 20.362 9.517 -36.506 1.00 97.38 98 GLU A O 1
ATOM 781 N N . LYS A 1 99 ? 21.290 7.973 -37.847 1.00 96.38 99 LYS A N 1
ATOM 782 C CA . LYS A 1 99 ? 20.834 6.826 -37.050 1.00 96.38 99 LYS A CA 1
ATOM 783 C C . LYS A 1 99 ? 21.476 6.763 -35.668 1.00 96.38 99 LYS A C 1
ATOM 785 O O . LYS A 1 99 ? 20.798 6.395 -34.712 1.00 96.38 99 LYS A O 1
ATOM 790 N N . GLU A 1 100 ? 22.734 7.165 -35.531 1.00 96.88 100 GLU A N 1
ATOM 791 C CA . GLU A 1 100 ? 23.398 7.316 -34.232 1.00 96.88 100 GLU A CA 1
ATOM 792 C C . GLU A 1 100 ? 22.725 8.402 -33.378 1.00 96.88 100 GLU A C 1
ATOM 794 O O . GLU A 1 100 ? 22.504 8.201 -32.182 1.00 96.88 100 GLU A O 1
ATOM 799 N N . SER A 1 101 ? 22.330 9.526 -33.988 1.00 96.38 101 SER A N 1
ATOM 800 C CA . SER A 1 101 ? 21.593 10.594 -33.304 1.00 96.38 101 SER A CA 1
ATOM 801 C C . SER A 1 101 ? 20.199 10.139 -32.850 1.00 96.38 101 SER A C 1
ATOM 803 O O . SER A 1 101 ? 19.825 10.351 -31.691 1.00 96.38 101 SER A O 1
ATOM 805 N N . GLU A 1 102 ? 19.450 9.454 -33.721 1.00 97.38 102 GLU A N 1
ATOM 806 C CA . GLU A 1 102 ? 18.148 8.865 -33.381 1.00 97.38 102 GLU A CA 1
ATOM 807 C C . GLU A 1 102 ? 18.267 7.864 -32.223 1.00 97.38 102 GLU A C 1
ATOM 809 O O . GLU A 1 102 ? 17.496 7.931 -31.262 1.00 97.38 102 GLU A O 1
ATOM 814 N N . LEU A 1 103 ? 19.254 6.964 -32.281 1.00 97.25 103 LEU A N 1
ATOM 815 C CA . LEU A 1 103 ? 19.484 5.951 -31.253 1.00 97.25 103 LEU A CA 1
ATOM 816 C C . LEU A 1 103 ? 19.852 6.590 -29.910 1.00 97.25 103 LEU A C 1
ATOM 818 O O . LEU A 1 103 ? 19.294 6.209 -28.883 1.00 97.25 103 LEU A O 1
ATOM 822 N N . SER A 1 104 ? 20.711 7.611 -29.917 1.00 96.81 104 SER A N 1
ATOM 823 C CA . SER A 1 104 ? 21.047 8.386 -28.718 1.00 96.81 104 SER A CA 1
ATOM 824 C C . SER A 1 104 ? 19.809 9.062 -28.107 1.00 96.81 104 SER A C 1
ATOM 826 O O . SER A 1 104 ? 19.574 8.972 -26.901 1.00 96.81 104 SER A O 1
ATOM 828 N N . SER A 1 105 ? 18.937 9.652 -28.935 1.00 97.19 105 SER A N 1
ATOM 829 C CA . SER A 1 105 ? 17.674 10.240 -28.464 1.00 97.19 105 SER A CA 1
ATOM 830 C C . SER A 1 105 ? 16.737 9.202 -27.836 1.00 97.19 105 SER A C 1
ATOM 832 O O . SER A 1 105 ? 16.103 9.474 -26.813 1.00 97.19 105 SER A O 1
ATOM 834 N N . ILE A 1 106 ? 16.643 8.009 -28.430 1.00 97.00 106 ILE A N 1
ATOM 835 C CA . ILE A 1 106 ? 15.823 6.912 -27.904 1.00 97.00 106 ILE A CA 1
ATOM 836 C C . ILE A 1 106 ? 16.383 6.407 -26.572 1.00 97.00 106 ILE A C 1
ATOM 838 O O . ILE A 1 106 ? 15.597 6.198 -25.649 1.00 97.00 106 ILE A O 1
ATOM 842 N N . LEU A 1 107 ? 17.705 6.267 -26.438 1.00 97.31 107 LEU A N 1
ATOM 843 C CA . LEU A 1 107 ? 18.341 5.850 -25.184 1.00 97.31 107 LEU A CA 1
ATOM 844 C C . LEU A 1 107 ? 18.026 6.817 -24.039 1.00 97.31 107 LEU A C 1
ATOM 846 O O . LEU A 1 107 ? 17.562 6.375 -22.992 1.00 97.31 107 LEU A O 1
ATOM 850 N N . VAL A 1 108 ? 18.150 8.129 -24.263 1.00 97.62 108 VAL A N 1
ATOM 851 C CA . VAL A 1 108 ? 17.804 9.140 -23.244 1.00 97.62 108 VAL A CA 1
ATOM 852 C C . VAL A 1 108 ? 16.329 9.044 -22.837 1.00 97.62 108 VAL A C 1
ATOM 854 O O . VAL A 1 108 ? 15.995 9.114 -21.654 1.00 97.62 108 VAL A O 1
ATOM 857 N N . LYS A 1 109 ? 15.419 8.849 -23.801 1.00 97.31 109 LYS A N 1
ATOM 858 C CA . LYS A 1 109 ? 13.985 8.668 -23.506 1.00 97.31 109 LYS A CA 1
ATOM 859 C C . LYS A 1 109 ? 13.715 7.372 -22.740 1.00 97.31 109 LYS A C 1
ATOM 861 O O . LYS A 1 109 ? 12.862 7.359 -21.853 1.00 97.31 109 LYS A O 1
ATOM 866 N N . PHE A 1 110 ? 14.426 6.299 -23.070 1.00 97.19 110 PHE A N 1
ATOM 867 C CA . PHE A 1 110 ? 14.309 5.015 -22.390 1.00 97.19 110 PHE A CA 1
ATOM 868 C C . PHE A 1 110 ? 14.791 5.105 -20.937 1.00 97.19 110 PHE A C 1
ATOM 870 O O . PHE A 1 110 ? 14.067 4.685 -20.037 1.00 97.19 110 PHE A O 1
ATOM 877 N N . GLU A 1 111 ? 15.943 5.730 -20.685 1.00 97.12 111 GLU A N 1
ATOM 878 C CA . GLU A 1 111 ? 16.466 5.972 -19.332 1.00 97.12 111 GLU A CA 1
ATOM 879 C C . GLU A 1 111 ? 15.527 6.855 -18.497 1.00 97.12 111 GLU A C 1
ATOM 881 O O . GLU A 1 111 ? 15.248 6.554 -17.332 1.00 97.12 111 GLU A O 1
ATOM 886 N N . ALA A 1 112 ? 14.963 7.908 -19.099 1.00 97.00 112 ALA A N 1
ATOM 887 C CA . ALA A 1 112 ? 13.960 8.743 -18.443 1.00 97.00 112 ALA A CA 1
ATOM 888 C C . ALA A 1 112 ? 12.701 7.936 -18.074 1.00 97.00 112 ALA A C 1
ATOM 890 O O . ALA A 1 112 ? 12.199 8.044 -16.953 1.00 97.00 112 ALA A O 1
ATOM 891 N N . SER A 1 113 ? 12.219 7.081 -18.984 1.00 96.44 113 SER A N 1
ATOM 892 C CA . SER A 1 113 ? 11.076 6.197 -18.728 1.00 96.44 113 SER A CA 1
ATOM 893 C C . SER A 1 113 ? 11.375 5.158 -17.645 1.00 96.44 113 SER A C 1
ATOM 895 O O . SER A 1 113 ? 10.508 4.877 -16.820 1.00 96.44 113 SER A O 1
ATOM 897 N N . GLN A 1 114 ? 12.584 4.591 -17.621 1.00 97.44 114 GLN A N 1
ATOM 898 C CA . GLN A 1 114 ? 13.008 3.640 -16.593 1.00 97.44 114 GLN A CA 1
ATOM 899 C C . GLN A 1 114 ? 13.052 4.312 -15.215 1.00 97.44 114 GLN A C 1
ATOM 901 O O . GLN A 1 114 ? 12.526 3.769 -14.244 1.00 97.44 114 GLN A O 1
ATOM 906 N N . THR A 1 115 ? 13.598 5.526 -15.141 1.00 96.75 115 THR A N 1
ATOM 907 C CA . THR A 1 115 ? 13.649 6.315 -13.901 1.00 96.75 115 THR A CA 1
ATOM 908 C C . THR A 1 115 ? 12.243 6.649 -13.394 1.00 96.75 115 THR A C 1
ATOM 910 O O . THR A 1 115 ? 11.962 6.509 -12.203 1.00 96.75 115 THR A O 1
ATOM 913 N N . ALA A 1 116 ? 11.327 7.028 -14.292 1.00 97.19 116 ALA A N 1
ATOM 914 C CA . ALA A 1 116 ? 9.930 7.283 -13.944 1.00 97.19 116 ALA A CA 1
ATOM 915 C C . ALA A 1 116 ? 9.213 6.024 -13.423 1.00 97.19 116 ALA A C 1
ATOM 917 O O . ALA A 1 116 ? 8.450 6.109 -12.460 1.00 97.19 116 ALA A O 1
ATOM 918 N N . LEU A 1 117 ? 9.484 4.854 -14.015 1.00 97.44 117 LEU A N 1
ATOM 919 C CA . LEU A 1 117 ? 8.914 3.580 -13.573 1.00 97.44 117 LEU A CA 1
ATOM 920 C C . LEU A 1 117 ? 9.381 3.207 -12.160 1.00 97.44 117 LEU A C 1
ATOM 922 O O . LEU A 1 117 ? 8.558 2.831 -11.329 1.00 97.44 117 LEU A O 1
ATOM 926 N N . VAL A 1 118 ? 10.675 3.370 -11.867 1.00 97.31 118 VAL A N 1
ATOM 927 C CA . VAL A 1 118 ? 11.224 3.155 -10.517 1.00 97.31 118 VAL A CA 1
ATOM 928 C C . VAL A 1 118 ? 10.596 4.129 -9.515 1.00 97.31 118 VAL A C 1
ATOM 930 O O . VAL A 1 118 ? 10.220 3.727 -8.415 1.00 97.31 118 VAL A O 1
ATOM 933 N N . GLY A 1 119 ? 10.413 5.396 -9.904 1.00 96.69 119 GLY A N 1
ATOM 934 C CA . GLY A 1 119 ? 9.704 6.387 -9.091 1.00 96.69 119 GLY A CA 1
ATOM 935 C C . GLY A 1 119 ? 8.277 5.950 -8.743 1.00 96.69 119 GLY A C 1
ATOM 936 O O . GLY A 1 119 ? 7.908 5.946 -7.570 1.00 96.69 119 GLY A O 1
ATOM 937 N N . LEU A 1 120 ? 7.503 5.508 -9.740 1.00 96.75 120 LEU A N 1
ATOM 938 C CA . LEU A 1 120 ? 6.146 4.988 -9.540 1.00 96.75 120 LEU A CA 1
ATOM 939 C C . LEU A 1 120 ? 6.123 3.733 -8.660 1.00 96.75 120 LEU A C 1
ATOM 941 O O . LEU A 1 120 ? 5.249 3.611 -7.804 1.00 96.75 120 LEU A O 1
ATOM 945 N N . GLN A 1 121 ? 7.080 2.819 -8.833 1.00 96.94 121 GLN A N 1
ATOM 946 C CA . GLN A 1 121 ? 7.186 1.609 -8.017 1.00 96.94 121 GLN A CA 1
ATOM 947 C C . GLN A 1 121 ? 7.437 1.942 -6.540 1.00 96.94 121 GLN A C 1
ATOM 949 O O . GLN A 1 121 ? 6.806 1.350 -5.666 1.00 96.94 121 GLN A O 1
ATOM 954 N N . ASN A 1 122 ? 8.294 2.928 -6.258 1.00 96.75 122 ASN A N 1
ATOM 955 C CA . ASN A 1 122 ? 8.536 3.402 -4.895 1.00 96.75 122 ASN A CA 1
ATOM 956 C C . ASN A 1 122 ? 7.287 4.053 -4.287 1.00 96.75 122 ASN A C 1
ATOM 958 O O . ASN A 1 122 ? 6.954 3.771 -3.139 1.00 96.75 122 ASN A O 1
ATOM 962 N N . THR A 1 123 ? 6.560 4.879 -5.050 1.00 96.88 123 THR A N 1
ATOM 963 C CA . THR A 1 123 ? 5.289 5.461 -4.584 1.00 96.88 123 THR A CA 1
ATOM 964 C C . THR A 1 123 ? 4.241 4.385 -4.305 1.00 96.88 123 THR A C 1
ATOM 966 O O . THR A 1 123 ? 3.524 4.473 -3.313 1.00 96.88 123 THR A O 1
ATOM 969 N N . LEU A 1 124 ? 4.157 3.349 -5.142 1.00 97.44 124 LEU A N 1
ATOM 970 C CA . LEU A 1 124 ? 3.220 2.245 -4.943 1.00 97.44 124 LEU A CA 1
ATOM 971 C C . LEU A 1 124 ? 3.580 1.409 -3.707 1.00 97.44 124 LEU A C 1
ATOM 973 O O . LEU A 1 124 ? 2.686 0.991 -2.971 1.00 97.44 124 LEU A O 1
ATOM 977 N N . LEU A 1 125 ? 4.874 1.210 -3.441 1.00 97.06 125 LEU A N 1
ATOM 978 C CA . LEU A 1 125 ? 5.345 0.563 -2.218 1.00 97.06 125 LEU A CA 1
ATOM 979 C C . LEU A 1 125 ? 4.969 1.381 -0.973 1.00 97.06 125 LEU A C 1
ATOM 981 O O . LEU A 1 125 ? 4.404 0.813 -0.043 1.00 97.06 125 LEU A O 1
ATOM 985 N N . ASP A 1 126 ? 5.196 2.697 -0.986 1.00 96.81 126 ASP A N 1
ATOM 986 C CA . ASP A 1 126 ? 4.828 3.608 0.113 1.00 96.81 126 ASP A CA 1
ATOM 987 C C . ASP A 1 126 ? 3.306 3.665 0.350 1.00 96.81 126 ASP A C 1
ATOM 989 O O . ASP A 1 126 ? 2.818 3.638 1.479 1.00 96.81 126 ASP A O 1
ATOM 993 N N . GLN A 1 127 ? 2.507 3.653 -0.720 1.00 96.88 127 GLN A N 1
ATOM 994 C CA . GLN A 1 127 ? 1.052 3.541 -0.594 1.00 96.88 127 GLN A CA 1
ATOM 995 C C . GLN A 1 127 ? 0.630 2.188 -0.009 1.00 96.88 127 GLN A C 1
ATOM 997 O O . GLN A 1 127 ? -0.287 2.130 0.808 1.00 96.88 127 GLN A O 1
ATOM 1002 N N . THR A 1 128 ? 1.305 1.103 -0.389 1.00 97.25 128 THR A N 1
ATOM 1003 C CA . THR A 1 128 ? 1.017 -0.244 0.122 1.00 97.25 128 THR A CA 1
ATOM 1004 C C . THR A 1 128 ? 1.340 -0.356 1.612 1.00 97.25 128 THR A C 1
ATOM 1006 O O . THR A 1 128 ? 0.526 -0.886 2.373 1.00 97.25 128 THR A O 1
ATOM 1009 N N . THR A 1 129 ? 2.478 0.184 2.060 1.00 97.00 129 THR A N 1
ATOM 1010 C CA . THR A 1 129 ? 2.826 0.229 3.489 1.00 97.00 129 THR A CA 1
ATOM 1011 C C . THR A 1 129 ? 1.828 1.084 4.262 1.00 97.00 129 THR A C 1
ATOM 1013 O O . THR A 1 129 ? 1.328 0.638 5.295 1.00 97.00 129 THR A O 1
ATOM 1016 N N . LYS A 1 130 ? 1.426 2.247 3.728 1.00 97.50 130 LYS A N 1
ATOM 1017 C CA . LYS A 1 130 ? 0.416 3.102 4.365 1.00 97.50 130 LYS A CA 1
ATOM 1018 C C . LYS A 1 130 ? -0.944 2.419 4.503 1.00 97.50 130 LYS A C 1
ATOM 1020 O O . LYS A 1 130 ? -1.590 2.546 5.542 1.00 97.50 130 LYS A O 1
ATOM 1025 N N . ILE A 1 131 ? -1.379 1.680 3.482 1.00 97.56 131 ILE A N 1
ATOM 1026 C CA . ILE A 1 131 ? -2.613 0.885 3.540 1.00 97.56 131 ILE A CA 1
ATOM 1027 C C . ILE A 1 131 ? -2.493 -0.209 4.607 1.00 97.56 131 ILE A C 1
ATOM 1029 O O . ILE A 1 131 ? -3.429 -0.406 5.378 1.00 97.56 131 ILE A O 1
ATOM 1033 N N . SER A 1 132 ? -1.344 -0.886 4.699 1.00 96.94 132 SER A N 1
ATOM 1034 C CA . SER A 1 132 ? -1.099 -1.886 5.743 1.00 96.94 132 SER A CA 1
ATOM 1035 C C . SER A 1 132 ? -1.193 -1.282 7.148 1.00 96.94 132 SER A C 1
ATOM 1037 O O . SER A 1 132 ? -1.871 -1.851 7.998 1.00 96.94 132 SER A O 1
ATOM 1039 N N . GLU A 1 133 ? -0.577 -0.119 7.385 1.00 97.06 133 GLU A N 1
ATOM 1040 C CA . GLU A 1 133 ? -0.649 0.600 8.668 1.00 97.06 133 GLU A CA 1
ATOM 1041 C C . GLU A 1 133 ? -2.081 1.028 9.026 1.00 97.06 133 GLU A C 1
ATOM 1043 O O . GLU A 1 133 ? -2.509 0.924 10.177 1.00 97.06 133 GLU A O 1
ATOM 1048 N N . LEU A 1 134 ? -2.844 1.515 8.043 1.00 97.31 134 LEU A N 1
ATOM 1049 C CA . LEU A 1 134 ? -4.245 1.886 8.249 1.00 97.31 134 LEU A CA 1
ATOM 1050 C C . LEU A 1 134 ? -5.108 0.666 8.570 1.00 97.31 134 LEU A C 1
ATOM 1052 O O . LEU A 1 134 ? -5.978 0.747 9.433 1.00 97.31 134 LEU A O 1
ATOM 1056 N N . ASN A 1 135 ? -4.850 -0.471 7.923 1.00 96.56 135 ASN A N 1
ATOM 1057 C CA . ASN A 1 135 ? -5.544 -1.715 8.228 1.00 96.56 135 ASN A CA 1
ATOM 1058 C C . ASN A 1 135 ? -5.234 -2.189 9.650 1.00 96.56 135 ASN A C 1
ATOM 1060 O O . ASN A 1 135 ? -6.163 -2.524 10.379 1.00 96.56 135 ASN A O 1
ATOM 1064 N N . THR A 1 136 ? -3.971 -2.149 10.089 1.00 96.81 136 THR A N 1
ATOM 1065 C CA . THR A 1 136 ? -3.627 -2.504 11.475 1.00 96.81 136 THR A CA 1
ATOM 1066 C C . THR A 1 136 ? -4.312 -1.574 12.475 1.00 96.81 136 THR A C 1
ATOM 1068 O O . THR A 1 136 ? -4.962 -2.056 13.402 1.00 96.81 136 THR A O 1
ATOM 1071 N N . ALA A 1 137 ? -4.289 -0.258 12.237 1.00 96.88 137 ALA A N 1
ATOM 1072 C CA . ALA A 1 137 ? -4.968 0.711 13.097 1.00 96.88 137 ALA A CA 1
ATOM 1073 C C . ALA A 1 137 ? -6.494 0.496 13.139 1.00 96.88 137 ALA A C 1
ATOM 1075 O O . ALA A 1 137 ? -7.100 0.589 14.204 1.00 96.88 137 ALA A O 1
ATOM 1076 N N . ASN A 1 138 ? -7.121 0.154 12.008 1.00 96.69 138 ASN A N 1
ATOM 1077 C CA . ASN A 1 138 ? -8.544 -0.190 11.966 1.00 96.69 138 ASN A CA 1
ATOM 1078 C C . ASN A 1 138 ? -8.848 -1.447 12.787 1.00 96.69 138 ASN A C 1
ATOM 1080 O O . ASN A 1 138 ? -9.795 -1.433 13.566 1.00 96.69 138 ASN A O 1
ATOM 1084 N N . THR A 1 139 ? -8.030 -2.501 12.685 1.00 96.88 139 THR A N 1
ATOM 1085 C CA . THR A 1 139 ? -8.237 -3.713 13.499 1.00 96.88 139 THR A CA 1
ATOM 1086 C C . THR A 1 139 ? -8.073 -3.452 14.999 1.00 96.88 139 THR A C 1
ATOM 1088 O O . THR A 1 139 ? -8.790 -4.033 15.812 1.00 96.88 139 THR A O 1
ATOM 1091 N N . GLU A 1 140 ? -7.160 -2.558 15.392 1.00 96.94 140 GLU A N 1
ATOM 1092 C CA . GLU A 1 140 ? -7.011 -2.128 16.787 1.00 96.94 140 GLU A CA 1
ATOM 1093 C C . GLU A 1 140 ? -8.218 -1.309 17.255 1.00 96.94 140 GLU A C 1
ATOM 1095 O O . GLU A 1 140 ? -8.744 -1.552 18.342 1.00 96.94 140 GLU A O 1
ATOM 1100 N N . LEU A 1 141 ? -8.715 -0.388 16.424 1.00 97.12 141 LEU A N 1
ATOM 1101 C CA . LEU A 1 141 ? -9.928 0.376 16.714 1.00 97.12 141 LEU A CA 1
ATOM 1102 C C . LEU A 1 141 ? -11.158 -0.527 16.853 1.00 97.12 141 LEU A C 1
ATOM 1104 O O . LEU A 1 141 ? -11.952 -0.324 17.767 1.00 97.12 141 LEU A O 1
ATOM 1108 N N . GLU A 1 142 ? -11.311 -1.539 16.000 1.00 96.75 142 GLU A N 1
ATOM 1109 C CA . GLU A 1 142 ? -12.399 -2.519 16.097 1.00 96.75 142 GLU A CA 1
ATOM 1110 C C . GLU A 1 142 ? -12.349 -3.298 17.417 1.00 96.75 142 GLU A C 1
ATOM 1112 O O . GLU A 1 142 ? -13.382 -3.453 18.075 1.00 96.75 142 GLU A O 1
ATOM 1117 N N . LYS A 1 143 ? -11.153 -3.716 17.859 1.00 97.06 143 LYS A N 1
ATOM 1118 C CA . LYS A 1 143 ? -10.967 -4.348 19.177 1.00 97.06 143 LYS A CA 1
ATOM 1119 C C . LYS A 1 143 ? -11.371 -3.412 20.313 1.00 97.06 143 LYS A C 1
ATOM 1121 O O . LYS A 1 143 ? -12.159 -3.808 21.167 1.00 97.06 143 LYS A O 1
ATOM 1126 N N . LEU A 1 144 ? -10.918 -2.157 20.286 1.00 96.44 144 LEU A N 1
ATOM 1127 C CA . LEU A 1 144 ? -11.281 -1.160 21.300 1.00 96.44 144 LEU A CA 1
ATOM 1128 C C . LEU A 1 144 ? -12.788 -0.871 21.325 1.00 96.44 144 LEU A C 1
ATOM 1130 O O . LEU A 1 144 ? -13.366 -0.656 22.391 1.00 96.44 144 LEU A O 1
ATOM 1134 N N . VAL A 1 145 ? -13.449 -0.866 20.165 1.00 96.88 145 VAL A N 1
ATOM 1135 C CA . VAL A 1 145 ? -14.908 -0.718 20.078 1.00 96.88 145 VAL A CA 1
ATOM 1136 C C . VAL A 1 145 ? -15.612 -1.915 20.716 1.00 96.88 145 VAL A C 1
ATOM 1138 O O . VAL A 1 145 ? -16.577 -1.715 21.457 1.00 96.88 145 VAL A O 1
ATOM 1141 N N . TYR A 1 146 ? -15.127 -3.135 20.473 1.00 96.06 146 TYR A N 1
ATOM 1142 C CA . TYR A 1 146 ? -15.671 -4.342 21.092 1.00 96.06 146 TYR A CA 1
ATOM 1143 C C . TYR A 1 146 ? -15.493 -4.329 22.617 1.00 96.06 146 TYR A C 1
ATOM 1145 O O . TYR A 1 146 ? -16.468 -4.503 23.346 1.00 96.06 146 TYR A O 1
ATOM 1153 N N . GLU A 1 147 ? -14.290 -4.020 23.106 1.00 96.50 147 GLU A N 1
ATOM 1154 C CA . GLU A 1 147 ? -13.999 -3.887 24.541 1.00 96.50 147 GLU A CA 1
ATOM 1155 C C . GLU A 1 147 ? -14.870 -2.812 25.203 1.00 96.50 147 GLU A C 1
ATOM 1157 O O . GLU A 1 147 ? -15.445 -3.025 26.270 1.00 96.50 147 GLU A O 1
ATOM 1162 N N . LYS A 1 148 ? -15.039 -1.655 24.552 1.00 96.81 148 LYS A N 1
ATOM 1163 C CA . LYS A 1 148 ? -15.909 -0.588 25.058 1.00 96.81 148 LYS A CA 1
ATOM 1164 C C . LYS A 1 148 ? -17.373 -1.021 25.121 1.00 96.81 148 LYS A C 1
ATOM 1166 O O . LYS A 1 148 ? -18.085 -0.604 26.034 1.00 96.81 148 LYS A O 1
ATOM 1171 N N . LYS A 1 149 ? -17.840 -1.810 24.151 1.00 96.81 149 LYS A N 1
ATOM 1172 C CA . LYS A 1 149 ? -19.205 -2.341 24.151 1.00 96.81 149 LYS A CA 1
ATOM 1173 C C . LYS A 1 149 ? -19.418 -3.302 25.322 1.00 96.81 149 LYS A C 1
ATOM 1175 O O . LYS A 1 149 ? -20.398 -3.138 26.041 1.00 96.81 149 LYS A O 1
ATOM 1180 N N . ASP A 1 150 ? -18.485 -4.222 25.546 1.00 96.38 150 ASP A N 1
ATOM 1181 C CA . ASP A 1 150 ? -18.526 -5.154 26.678 1.00 96.38 150 ASP A CA 1
ATOM 1182 C C . ASP A 1 150 ? -18.547 -4.403 28.022 1.00 96.38 150 ASP A C 1
ATOM 1184 O O . ASP A 1 150 ? -19.418 -4.631 28.860 1.00 96.38 150 ASP A O 1
ATOM 1188 N N . LEU A 1 151 ? -17.688 -3.390 28.187 1.00 96.50 151 LEU A N 1
ATOM 1189 C CA . LEU A 1 151 ? -17.690 -2.533 29.380 1.00 96.50 151 LEU A CA 1
ATOM 1190 C C . LEU A 1 151 ? -19.013 -1.778 29.584 1.00 96.50 151 LEU A C 1
ATOM 1192 O O . LEU A 1 151 ? -19.440 -1.587 30.723 1.00 96.50 151 LEU A O 1
ATOM 1196 N N . LEU A 1 152 ? -19.674 -1.336 28.509 1.00 96.31 152 LEU A N 1
ATOM 1197 C CA . LEU A 1 152 ? -20.987 -0.688 28.597 1.00 96.31 152 LEU A CA 1
ATOM 1198 C C . LEU A 1 152 ? -22.083 -1.670 29.027 1.00 96.31 152 LEU A C 1
ATOM 1200 O O . LEU A 1 152 ? -22.941 -1.297 29.827 1.00 96.31 152 LEU A O 1
ATOM 1204 N N . GLU A 1 153 ? -22.050 -2.911 28.539 1.00 96.31 153 GLU A N 1
ATOM 1205 C CA . GLU A 1 153 ? -22.975 -3.969 28.965 1.00 96.31 153 GLU A CA 1
ATOM 1206 C C . GLU A 1 153 ? -22.760 -4.326 30.443 1.00 96.31 153 GLU A C 1
ATOM 1208 O O . GLU A 1 153 ? -23.723 -4.361 31.214 1.00 96.31 153 GLU A O 1
ATOM 1213 N N . GLN A 1 154 ? -21.504 -4.459 30.882 1.00 96.50 154 GLN A N 1
ATOM 1214 C CA . GLN A 1 154 ? -21.168 -4.639 32.298 1.00 96.50 154 GLN A CA 1
ATOM 1215 C C . GLN A 1 154 ? -21.647 -3.456 33.155 1.00 96.50 154 GLN A C 1
ATOM 1217 O O . GLN A 1 154 ? -22.223 -3.651 34.228 1.00 96.50 154 GLN A O 1
ATOM 1222 N N . GLN A 1 155 ? -21.465 -2.217 32.683 1.00 96.31 155 GLN A N 1
ATOM 1223 C CA . GLN A 1 155 ? -21.941 -1.023 33.384 1.00 96.31 155 GLN A CA 1
ATOM 1224 C C . GLN A 1 155 ? -23.472 -1.001 33.498 1.00 96.31 155 GLN A C 1
ATOM 1226 O O . GLN A 1 155 ? -24.000 -0.601 34.538 1.00 96.31 155 GLN A O 1
ATOM 1231 N N . ALA A 1 156 ? -24.190 -1.417 32.454 1.00 96.06 156 ALA A N 1
ATOM 1232 C CA . ALA A 1 156 ? -25.646 -1.511 32.474 1.00 96.06 156 ALA A CA 1
ATOM 1233 C C . ALA A 1 156 ? -26.130 -2.580 33.468 1.00 96.06 156 ALA A C 1
ATOM 1235 O O . ALA A 1 156 ? -27.029 -2.302 34.262 1.00 96.06 156 ALA A O 1
ATOM 1236 N N . ALA A 1 157 ? -25.491 -3.754 33.491 1.00 96.31 157 ALA A N 1
ATOM 1237 C CA . ALA A 1 157 ? -25.806 -4.822 34.439 1.00 96.31 157 ALA A CA 1
ATOM 1238 C C . ALA A 1 157 ? -25.583 -4.383 35.896 1.00 96.31 157 ALA A C 1
ATOM 1240 O O . ALA A 1 157 ? -26.464 -4.551 36.739 1.00 96.31 157 ALA A O 1
ATOM 1241 N N . LEU A 1 158 ? -24.444 -3.742 36.184 1.00 96.06 158 LEU A N 1
ATOM 1242 C CA . LEU A 1 158 ? -24.146 -3.200 37.513 1.00 96.06 158 LEU A CA 1
ATOM 1243 C C . LEU A 1 158 ? -25.139 -2.112 37.936 1.00 96.06 158 LEU A C 1
ATOM 1245 O O . LEU A 1 158 ? -25.524 -2.054 39.101 1.00 96.06 158 LEU A O 1
ATOM 1249 N N . ARG A 1 159 ? -25.578 -1.254 37.005 1.00 96.81 159 ARG A N 1
ATOM 1250 C CA . ARG A 1 159 ? -26.627 -0.262 37.286 1.00 96.81 159 ARG A CA 1
ATOM 1251 C C . ARG A 1 159 ? -27.955 -0.924 37.644 1.00 96.81 159 ARG A C 1
ATOM 1253 O O . ARG A 1 159 ? -28.558 -0.501 38.622 1.00 96.81 159 ARG A O 1
ATOM 1260 N N . SER A 1 160 ? -28.361 -1.966 36.915 1.00 96.62 160 SER A N 1
ATOM 1261 C CA . SER A 1 160 ? -29.580 -2.729 37.224 1.00 96.62 160 SER A CA 1
ATOM 1262 C C . SER A 1 160 ? -29.521 -3.327 38.629 1.00 96.62 160 SER A C 1
ATOM 1264 O O . SER A 1 160 ? -30.416 -3.090 39.433 1.00 96.62 160 SER A O 1
ATOM 1266 N N . GLN A 1 161 ? -28.420 -4.009 38.964 1.00 96.56 161 GLN A N 1
ATOM 1267 C CA . GLN A 1 161 ? -28.224 -4.579 40.301 1.00 96.56 161 GLN A CA 1
ATOM 1268 C C . GLN A 1 161 ? -28.274 -3.507 41.391 1.00 96.56 161 GLN A C 1
ATOM 1270 O O . GLN A 1 161 ? -28.870 -3.704 42.444 1.00 96.56 161 GLN A O 1
ATOM 1275 N N . LEU A 1 162 ? -27.651 -2.352 41.154 1.00 96.31 162 LEU A N 1
ATOM 1276 C CA . LEU A 1 162 ? -27.637 -1.259 42.118 1.00 96.31 162 LEU A CA 1
ATOM 1277 C C . LEU A 1 162 ? -29.035 -0.663 42.341 1.00 96.31 162 LEU A C 1
ATOM 1279 O O . LEU A 1 162 ? -29.352 -0.275 43.465 1.00 96.31 162 LEU A O 1
ATOM 1283 N N . ASP A 1 163 ? -29.872 -0.603 41.308 1.00 96.12 163 ASP A N 1
ATOM 1284 C CA . ASP A 1 163 ? -31.259 -0.157 41.446 1.00 96.12 163 ASP A CA 1
ATOM 1285 C C . ASP A 1 163 ? -32.139 -1.206 42.150 1.00 96.12 163 ASP A C 1
ATOM 1287 O O . ASP A 1 163 ? -32.947 -0.829 43.000 1.00 96.12 163 ASP A O 1
ATOM 1291 N N . GLU A 1 164 ? -31.909 -2.503 41.922 1.00 96.12 164 GLU A N 1
ATOM 1292 C CA . GLU A 1 164 ? -32.533 -3.587 42.703 1.00 96.12 164 GLU A CA 1
ATOM 1293 C C . GLU A 1 164 ? -32.155 -3.498 44.191 1.00 96.12 164 GLU A C 1
ATOM 1295 O O . GLU A 1 164 ? -33.030 -3.503 45.058 1.00 96.12 164 GLU A O 1
ATOM 1300 N N . TYR A 1 165 ? -30.867 -3.325 44.513 1.00 94.81 165 TYR A N 1
ATOM 1301 C CA . TYR A 1 165 ? -30.423 -3.156 45.900 1.00 94.81 165 TYR A CA 1
ATOM 1302 C C . TYR A 1 165 ? -31.045 -1.923 46.561 1.00 94.81 165 TYR A C 1
ATOM 1304 O O . TYR A 1 165 ? -31.457 -1.995 47.717 1.00 94.81 165 TYR A O 1
ATOM 1312 N N . LYS A 1 166 ? -31.155 -0.795 45.846 1.00 96.06 166 LYS A N 1
ATOM 1313 C CA . LYS A 1 166 ? -31.858 0.390 46.365 1.00 96.06 166 LYS A CA 1
ATOM 1314 C C . LYS A 1 166 ? -33.324 0.097 46.656 1.00 96.06 166 LYS A C 1
ATOM 1316 O O . LYS A 1 166 ? -33.838 0.585 47.658 1.00 96.06 166 LYS A O 1
ATOM 1321 N N . GLN A 1 167 ? -33.999 -0.659 45.792 1.00 96.06 167 GLN A N 1
ATOM 1322 C CA . GLN A 1 167 ? -35.393 -1.025 46.012 1.00 96.06 167 GLN A CA 1
ATOM 1323 C C . GLN A 1 167 ? -35.540 -1.865 47.285 1.00 96.06 167 GLN A C 1
ATOM 1325 O O . GLN A 1 167 ? -36.360 -1.519 48.131 1.00 96.06 167 GLN A O 1
ATOM 1330 N N . VAL A 1 168 ? -34.689 -2.878 47.473 1.00 96.25 168 VAL A N 1
ATOM 1331 C CA . VAL A 1 168 ? -34.679 -3.704 48.693 1.00 96.25 168 VAL A CA 1
ATOM 1332 C C . VAL A 1 168 ? -34.413 -2.861 49.941 1.00 96.25 168 VAL A C 1
ATOM 1334 O O . VAL A 1 168 ? -35.092 -3.028 50.950 1.00 96.25 168 VAL A O 1
ATOM 1337 N N . VAL A 1 169 ? -33.461 -1.923 49.884 1.00 95.88 169 VAL A N 1
ATOM 1338 C CA . VAL A 1 169 ? -33.182 -1.011 51.008 1.00 95.88 169 VAL A CA 1
ATOM 1339 C C . VAL A 1 169 ? -34.401 -0.147 51.332 1.00 95.88 169 VAL A C 1
ATOM 1341 O O . VAL A 1 169 ? -34.770 -0.043 52.497 1.00 95.88 169 VAL A O 1
ATOM 1344 N N . ASN A 1 170 ? -35.068 0.419 50.324 1.00 95.81 170 ASN A N 1
ATOM 1345 C CA . ASN A 1 170 ? -36.281 1.213 50.536 1.00 95.81 170 ASN A CA 1
ATOM 1346 C C . ASN A 1 170 ? -37.425 0.371 51.125 1.00 95.81 170 ASN A C 1
ATOM 1348 O O . ASN A 1 170 ? -38.155 0.844 51.993 1.00 95.81 170 ASN A O 1
ATOM 1352 N N . GLU A 1 171 ? -37.598 -0.868 50.662 1.00 95.75 171 GLU A N 1
ATOM 1353 C CA . GLU A 1 171 ? -38.589 -1.804 51.204 1.00 95.75 171 GLU A CA 1
ATOM 1354 C C . GLU A 1 171 ? -38.287 -2.147 52.668 1.00 95.75 171 GLU A C 1
ATOM 1356 O O . GLU A 1 171 ? -39.184 -2.076 53.508 1.00 95.75 171 GLU A O 1
ATOM 1361 N N . MET A 1 172 ? -37.022 -2.426 52.995 1.00 94.31 172 MET A N 1
ATOM 1362 C CA . MET A 1 172 ? -36.579 -2.659 54.370 1.00 94.31 172 MET A CA 1
ATOM 1363 C C . MET A 1 172 ? -36.791 -1.441 55.273 1.00 94.31 172 MET A C 1
ATOM 1365 O O . MET A 1 172 ? -37.248 -1.603 56.405 1.00 94.31 172 MET A O 1
ATOM 1369 N N . ASP A 1 173 ? -36.480 -0.234 54.798 1.00 95.44 173 ASP A N 1
ATOM 1370 C CA . ASP A 1 173 ? -36.702 1.000 55.555 1.00 95.44 173 ASP A CA 1
ATOM 1371 C C . ASP A 1 173 ? -38.196 1.218 55.816 1.00 95.44 173 ASP A C 1
ATOM 1373 O O . ASP A 1 173 ? -38.581 1.500 56.950 1.00 95.44 173 ASP A O 1
ATOM 1377 N N . ASN A 1 174 ? -39.051 1.003 54.810 1.00 95.06 174 ASN A N 1
ATOM 1378 C CA . ASN A 1 174 ? -40.506 1.085 54.963 1.00 95.06 174 ASN A CA 1
ATOM 1379 C C . ASN A 1 174 ? -41.056 0.032 55.939 1.00 95.06 174 ASN A C 1
ATOM 1381 O O . ASN A 1 174 ? -41.951 0.316 56.734 1.00 95.06 174 ASN A O 1
ATOM 1385 N N . GLU A 1 175 ? -40.541 -1.197 55.905 1.00 95.50 175 GLU A N 1
ATOM 1386 C CA . GLU A 1 175 ? -40.959 -2.234 56.850 1.00 95.50 175 GLU A CA 1
ATOM 1387 C C . GLU A 1 175 ? -40.468 -1.924 58.275 1.00 95.50 175 GLU A C 1
ATOM 1389 O O . GLU A 1 175 ? -41.181 -2.155 59.254 1.00 95.50 175 GLU A O 1
ATOM 1394 N N . SER A 1 176 ? -39.264 -1.363 58.404 1.00 94.62 176 SER A N 1
ATOM 1395 C CA . SER A 1 176 ? -38.690 -0.922 59.677 1.00 94.62 176 SER A CA 1
ATOM 1396 C C . SER A 1 176 ? -39.491 0.225 60.296 1.00 94.62 176 SER A C 1
ATOM 1398 O O . SER A 1 176 ? -39.809 0.179 61.487 1.00 94.62 176 SER A O 1
ATOM 1400 N N . THR A 1 177 ? -39.879 1.233 59.508 1.00 95.44 177 THR A N 1
ATOM 1401 C CA . THR A 1 177 ? -40.738 2.329 59.984 1.00 95.44 177 THR A CA 1
ATOM 1402 C C . THR A 1 177 ? -42.107 1.810 60.412 1.00 95.44 177 THR A C 1
ATOM 1404 O O . THR A 1 177 ? -42.526 2.099 61.531 1.00 95.44 177 THR A O 1
ATOM 1407 N N . ALA A 1 178 ? -42.746 0.951 59.611 1.00 95.44 178 ALA A N 1
ATOM 1408 C CA . ALA A 1 178 ? -44.025 0.333 59.962 1.00 95.44 178 ALA A CA 1
ATOM 1409 C C . ALA A 1 178 ? -43.946 -0.498 61.258 1.00 95.44 178 ALA A C 1
ATOM 1411 O O . ALA A 1 178 ? -44.829 -0.412 62.116 1.00 95.44 178 ALA A O 1
ATOM 1412 N N . LYS A 1 179 ? -42.871 -1.279 61.448 1.00 95.25 179 LYS A N 1
ATOM 1413 C CA . LYS A 1 179 ? -42.639 -2.034 62.692 1.00 95.25 179 LYS A CA 1
ATOM 1414 C C . LYS A 1 179 ? -42.419 -1.114 63.890 1.00 95.25 179 LYS A C 1
ATOM 1416 O O . LYS A 1 179 ? -42.949 -1.401 64.961 1.00 95.25 179 LYS A O 1
ATOM 1421 N N . ASN A 1 180 ? -41.671 -0.024 63.728 1.00 95.25 180 ASN A N 1
ATOM 1422 C CA . ASN A 1 180 ? -41.463 0.957 64.794 1.00 95.25 180 ASN A CA 1
ATOM 1423 C C . ASN A 1 180 ? -42.768 1.661 65.189 1.00 95.25 180 ASN A C 1
ATOM 1425 O O . ASN A 1 180 ? -43.031 1.821 66.379 1.00 95.25 180 ASN A O 1
ATOM 1429 N N . GLU A 1 181 ? -43.615 2.022 64.223 1.00 95.31 181 GLU A N 1
ATOM 1430 C CA . GLU A 1 181 ? -44.944 2.583 64.494 1.00 95.31 181 GLU A CA 1
ATOM 1431 C C . GLU A 1 181 ? -45.840 1.585 65.237 1.00 95.31 181 GLU A C 1
ATOM 1433 O O . GLU A 1 181 ? -46.447 1.937 66.250 1.00 95.31 181 GLU A O 1
ATOM 1438 N N . ALA A 1 182 ? -45.883 0.324 64.797 1.00 95.81 182 ALA A N 1
ATOM 1439 C CA . ALA A 1 182 ? -46.639 -0.727 65.479 1.00 95.81 182 ALA A CA 1
ATOM 1440 C C . ALA A 1 182 ? -46.128 -0.975 66.909 1.00 95.81 182 ALA A C 1
ATOM 1442 O O . ALA A 1 182 ? -46.917 -1.166 67.836 1.00 95.81 182 ALA A O 1
ATOM 1443 N N . LEU A 1 183 ? -44.807 -0.941 67.108 1.00 96.06 183 LEU A N 1
ATOM 1444 C CA . LEU A 1 183 ? -44.185 -1.072 68.422 1.00 96.06 183 LEU A CA 1
ATOM 1445 C C . LEU A 1 183 ? -44.558 0.104 69.331 1.00 96.06 183 LEU A C 1
ATOM 1447 O O . LEU A 1 183 ? -44.906 -0.123 70.488 1.00 96.06 183 LEU A O 1
ATOM 1451 N N . HIS A 1 184 ? -44.555 1.333 68.810 1.00 95.69 184 HIS A N 1
ATOM 1452 C CA . HIS A 1 184 ? -44.991 2.516 69.553 1.00 95.69 184 HIS A CA 1
ATOM 1453 C C . HIS A 1 184 ? -46.464 2.407 69.977 1.00 95.69 184 HIS A C 1
ATOM 1455 O O . HIS A 1 184 ? -46.791 2.637 71.139 1.00 95.69 184 HIS A O 1
ATOM 1461 N N . GLN A 1 185 ? -47.351 1.977 69.072 1.00 96.12 185 GLN A N 1
ATOM 1462 C CA . GLN A 1 185 ? -48.770 1.755 69.384 1.00 96.12 185 GLN A CA 1
ATOM 1463 C C . GLN A 1 185 ? -48.966 0.682 70.464 1.00 96.12 185 GLN A C 1
ATOM 1465 O O . GLN A 1 185 ? -49.778 0.846 71.375 1.00 96.12 185 GLN A O 1
ATOM 1470 N N . LEU A 1 186 ? -48.207 -0.418 70.399 1.00 96.00 186 LEU A N 1
ATOM 1471 C CA . LEU A 1 186 ? -48.232 -1.454 71.434 1.00 96.00 186 LEU A CA 1
ATOM 1472 C C . LEU A 1 186 ? -47.740 -0.920 72.782 1.00 96.00 186 LEU A C 1
ATOM 1474 O O . LEU A 1 186 ? -48.348 -1.230 73.804 1.00 96.00 186 LEU A O 1
ATOM 1478 N N . GLN A 1 187 ? -46.678 -0.112 72.800 1.00 96.38 187 GLN A N 1
ATOM 1479 C CA . GLN A 1 187 ? -46.176 0.520 74.024 1.00 96.38 187 GLN A CA 1
ATOM 1480 C C . GLN A 1 187 ? -47.214 1.458 74.652 1.00 96.38 187 GLN A C 1
ATOM 1482 O O . GLN A 1 187 ? -47.429 1.398 75.863 1.00 96.38 187 GLN A O 1
ATOM 1487 N N . GLU A 1 188 ? -47.898 2.276 73.849 1.00 96.44 188 GLU A N 1
ATOM 1488 C CA . GLU A 1 188 ? -49.007 3.110 74.327 1.00 96.44 188 GLU A CA 1
ATOM 1489 C C . GLU A 1 188 ? -50.142 2.256 74.898 1.00 96.44 188 GLU A C 1
ATOM 1491 O O . GLU A 1 188 ? -50.604 2.508 76.012 1.00 96.44 188 GLU A O 1
ATOM 1496 N N . ARG A 1 189 ? -50.534 1.183 74.200 1.00 95.88 189 ARG A N 1
ATOM 1497 C CA . ARG A 1 189 ? -51.592 0.283 74.669 1.00 95.88 189 ARG A CA 1
ATOM 1498 C C . ARG A 1 189 ? -51.229 -0.432 75.971 1.00 95.88 189 ARG A C 1
ATOM 1500 O O . ARG A 1 189 ? -52.091 -0.607 76.831 1.00 95.88 189 ARG A O 1
ATOM 1507 N N . VAL A 1 190 ? -49.973 -0.853 76.123 1.00 95.62 190 VAL A N 1
ATOM 1508 C CA . VAL A 1 190 ? -49.466 -1.444 77.371 1.00 95.62 190 VAL A CA 1
ATOM 1509 C C . VAL A 1 190 ? -49.579 -0.433 78.506 1.00 95.62 190 VAL A C 1
ATOM 1511 O O . VAL A 1 190 ? -50.126 -0.773 79.551 1.00 95.62 190 VAL A O 1
ATOM 1514 N N . LYS A 1 191 ? -49.161 0.816 78.284 1.00 96.38 191 LYS A N 1
ATOM 1515 C CA . LYS A 1 191 ? -49.268 1.876 79.289 1.00 96.38 191 LYS A CA 1
ATOM 1516 C C . LYS A 1 191 ? -50.721 2.129 79.714 1.00 96.38 191 LYS A C 1
ATOM 1518 O O . LYS A 1 191 ? -51.003 2.218 80.905 1.00 96.38 191 LYS A O 1
ATOM 1523 N N . GLU A 1 192 ? -51.658 2.189 78.768 1.00 96.12 192 GLU A N 1
ATOM 1524 C CA . GLU A 1 192 ? -53.089 2.324 79.081 1.00 96.12 192 GLU A CA 1
ATOM 1525 C C . GLU A 1 192 ? -53.619 1.161 79.929 1.00 96.12 192 GLU A C 1
ATOM 1527 O O . GLU A 1 192 ? -54.376 1.373 80.879 1.00 96.12 192 GLU A O 1
ATOM 1532 N N . LEU A 1 193 ? -53.233 -0.073 79.585 1.00 95.88 193 LEU A N 1
ATOM 1533 C CA . LEU A 1 193 ? -53.619 -1.273 80.327 1.00 95.88 193 LEU A CA 1
ATOM 1534 C C . LEU A 1 193 ? -53.017 -1.290 81.734 1.00 95.88 193 LEU A C 1
ATOM 1536 O O . LEU A 1 193 ? -53.694 -1.702 82.672 1.00 95.88 193 LEU A O 1
ATOM 1540 N N . GLU A 1 194 ? -51.779 -0.828 81.905 1.00 95.69 194 GLU A N 1
ATOM 1541 C CA . GLU A 1 194 ? -51.150 -0.668 83.220 1.00 95.69 194 GLU A CA 1
ATOM 1542 C C . GLU A 1 194 ? -51.905 0.359 84.081 1.00 95.69 194 GLU A C 1
ATOM 1544 O O . GLU A 1 194 ? -52.199 0.087 85.247 1.00 95.69 194 GLU A O 1
ATOM 1549 N N . GLU A 1 195 ? -52.299 1.500 83.506 1.00 95.69 195 GLU A N 1
ATOM 1550 C CA . GLU A 1 195 ? -53.107 2.524 84.186 1.00 95.69 195 GLU A CA 1
ATOM 1551 C C . GLU A 1 195 ? -54.526 2.030 84.528 1.00 95.69 195 GLU A C 1
ATOM 1553 O O . GLU A 1 195 ? -55.084 2.361 85.578 1.00 95.69 195 GLU A O 1
ATOM 1558 N N . GLU A 1 196 ? -55.155 1.246 83.650 1.00 95.00 196 GLU A N 1
ATOM 1559 C CA . GLU A 1 196 ? -56.438 0.589 83.922 1.00 95.00 196 GLU A CA 1
ATOM 1560 C C . GLU A 1 196 ? -56.311 -0.466 85.026 1.00 95.00 196 GLU A C 1
ATOM 1562 O O . GLU A 1 196 ? -57.127 -0.494 85.949 1.00 95.00 196 GLU A O 1
ATOM 1567 N N . ASN A 1 197 ? -55.264 -1.291 84.981 1.00 95.19 197 ASN A N 1
ATOM 1568 C CA . ASN A 1 197 ? -55.010 -2.309 85.991 1.00 95.19 197 ASN A CA 1
ATOM 1569 C C . ASN A 1 197 ? -54.767 -1.680 87.370 1.00 95.19 197 ASN A C 1
ATOM 1571 O O . ASN A 1 197 ? -55.348 -2.131 88.355 1.00 95.19 197 ASN A O 1
ATOM 1575 N N . LEU A 1 198 ? -53.997 -0.588 87.443 1.00 95.81 198 LEU A N 1
ATOM 1576 C CA . LEU A 1 198 ? -53.797 0.159 88.686 1.00 95.81 198 LEU A CA 1
ATOM 1577 C C . LEU A 1 198 ? -55.128 0.690 89.244 1.00 95.81 198 LEU A C 1
ATOM 1579 O O . LEU A 1 198 ? -55.419 0.509 90.425 1.00 95.81 198 LEU A O 1
ATOM 1583 N N . ARG A 1 199 ? -55.982 1.275 88.392 1.00 95.94 199 ARG A N 1
ATOM 1584 C CA . ARG A 1 199 ? -57.324 1.733 88.796 1.00 95.94 199 ARG A CA 1
ATOM 1585 C C . ARG A 1 199 ? -58.208 0.588 89.291 1.00 95.94 199 ARG A C 1
ATOM 1587 O O . ARG A 1 199 ? -58.919 0.756 90.283 1.00 95.94 199 ARG A O 1
ATOM 1594 N N . ASN A 1 200 ? -58.160 -0.569 88.631 1.00 94.56 200 ASN A N 1
ATOM 1595 C CA . ASN A 1 200 ? -58.894 -1.760 89.055 1.00 94.56 200 ASN A CA 1
ATOM 1596 C C . ASN A 1 200 ? -58.389 -2.281 90.404 1.00 94.56 200 ASN A C 1
ATOM 1598 O O . ASN A 1 200 ? -59.207 -2.604 91.265 1.00 94.56 200 ASN A O 1
ATOM 1602 N N . MET A 1 201 ? -57.071 -2.296 90.625 1.00 94.69 201 MET A N 1
ATOM 1603 C CA . MET A 1 201 ? -56.481 -2.651 91.917 1.00 94.69 201 MET A CA 1
ATOM 1604 C C . MET A 1 201 ? -56.949 -1.705 93.028 1.00 94.69 201 MET A C 1
ATOM 1606 O O . MET A 1 201 ? -57.448 -2.173 94.050 1.00 94.69 201 MET A O 1
ATOM 1610 N N . GLU A 1 202 ? -56.884 -0.387 92.818 1.00 95.38 202 GLU A N 1
ATOM 1611 C CA . GLU A 1 202 ? -57.381 0.594 93.794 1.00 95.38 202 GLU A CA 1
ATOM 1612 C C . GLU A 1 202 ? -58.875 0.412 94.095 1.00 95.38 202 GLU A C 1
ATOM 1614 O O . GLU A 1 202 ? -59.320 0.536 95.240 1.00 95.38 202 GLU A O 1
ATOM 1619 N N . PHE A 1 203 ? -59.681 0.134 93.067 1.00 94.94 203 PHE A N 1
ATOM 1620 C CA . PHE A 1 203 ? -61.108 -0.120 93.230 1.00 94.94 203 PHE A CA 1
ATOM 1621 C C . PHE A 1 203 ? -61.365 -1.404 94.029 1.00 94.94 203 PHE A C 1
ATOM 1623 O O . PHE A 1 203 ? -62.198 -1.412 94.940 1.00 94.94 203 PHE A O 1
ATOM 1630 N N . GLN A 1 204 ? -60.616 -2.470 93.744 1.00 94.81 204 GLN A N 1
ATOM 1631 C CA . GLN A 1 204 ? -60.696 -3.735 94.465 1.00 94.81 204 GLN A CA 1
ATOM 1632 C C . GLN A 1 204 ? -60.282 -3.581 95.935 1.00 94.81 204 GLN A C 1
ATOM 1634 O O . GLN A 1 204 ? -60.951 -4.122 96.817 1.00 94.81 204 GLN A O 1
ATOM 1639 N N . GLU A 1 205 ? -59.246 -2.795 96.232 1.00 94.75 205 GLU A N 1
ATOM 1640 C CA . GLU A 1 205 ? -58.856 -2.462 97.606 1.00 94.75 205 GLU A CA 1
ATOM 1641 C C . GLU A 1 205 ? -59.959 -1.702 98.357 1.00 94.75 205 GLU A C 1
ATOM 1643 O O . GLU A 1 205 ? -60.263 -2.031 99.510 1.00 94.75 205 GLU A O 1
ATOM 1648 N N . ARG A 1 206 ? -60.619 -0.729 97.708 1.00 94.94 206 ARG A N 1
ATOM 1649 C CA . ARG A 1 206 ? -61.771 -0.016 98.296 1.00 94.94 206 ARG A CA 1
ATOM 1650 C C . ARG A 1 206 ? -62.929 -0.964 98.593 1.00 94.94 206 ARG A C 1
ATOM 1652 O O . ARG A 1 206 ? -63.448 -0.939 99.709 1.00 94.94 206 ARG A O 1
ATOM 1659 N N . LEU A 1 207 ? -63.295 -1.829 97.645 1.00 93.94 207 LEU A N 1
ATOM 1660 C CA . LEU A 1 207 ? -64.345 -2.833 97.846 1.00 93.94 207 LEU A CA 1
ATOM 1661 C C . LEU A 1 207 ? -64.007 -3.803 98.980 1.00 93.94 207 LEU A C 1
ATOM 1663 O O . LEU A 1 207 ? -64.870 -4.104 99.802 1.00 93.94 207 LEU A O 1
ATOM 1667 N N . ASN A 1 208 ? -62.760 -4.267 99.066 1.00 93.44 208 ASN A N 1
ATOM 1668 C CA . ASN A 1 208 ? -62.308 -5.114 100.169 1.00 93.44 208 ASN A CA 1
ATOM 1669 C C . ASN A 1 208 ? -62.417 -4.386 101.517 1.00 93.44 208 ASN A C 1
ATOM 1671 O O . ASN A 1 208 ? -62.918 -4.959 102.484 1.00 93.44 208 ASN A O 1
ATOM 1675 N N . SER A 1 209 ? -62.015 -3.112 101.583 1.00 94.12 209 SER A N 1
ATOM 1676 C CA . SER A 1 209 ? -62.160 -2.278 102.784 1.00 94.12 209 SER A CA 1
ATOM 1677 C C . SER A 1 209 ? -63.625 -2.131 103.206 1.00 94.12 209 SER A C 1
ATOM 1679 O O . SER A 1 209 ? -63.959 -2.292 104.384 1.00 94.12 209 SER A O 1
ATOM 1681 N N . ASP A 1 210 ? -64.521 -1.880 102.253 1.00 93.75 210 ASP A N 1
ATOM 1682 C CA . ASP A 1 210 ? -65.952 -1.757 102.521 1.00 93.75 210 ASP A CA 1
ATOM 1683 C C . ASP A 1 210 ? -66.586 -3.096 102.923 1.00 93.75 210 ASP A C 1
ATOM 1685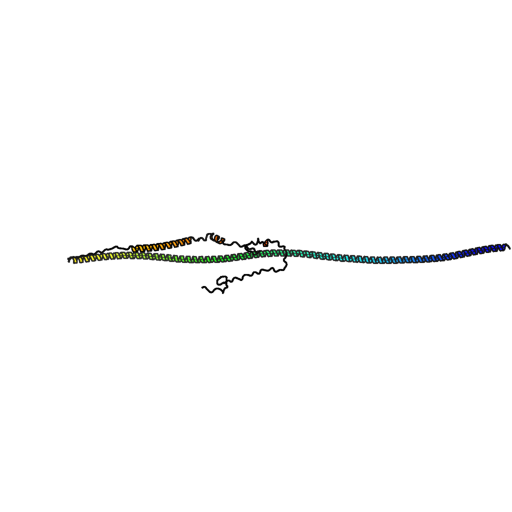 O O . ASP A 1 210 ? -67.357 -3.127 103.884 1.00 93.75 210 ASP A O 1
ATOM 1689 N N . ASN A 1 211 ? -66.191 -4.212 102.301 1.00 92.44 211 ASN A N 1
ATOM 1690 C CA . ASN A 1 211 ? -66.584 -5.560 102.723 1.00 92.44 211 ASN A CA 1
ATOM 1691 C C . ASN A 1 211 ? -66.176 -5.844 104.173 1.00 92.44 211 ASN A C 1
ATOM 1693 O O . ASN A 1 211 ? -67.004 -6.311 104.953 1.00 92.44 211 ASN A O 1
ATOM 1697 N N . VAL A 1 212 ? -64.948 -5.501 104.577 1.00 93.88 212 VAL A N 1
ATOM 1698 C CA . VAL A 1 212 ? -64.495 -5.654 105.971 1.00 93.88 212 VAL A CA 1
ATOM 1699 C C . VAL A 1 212 ? -65.333 -4.795 106.925 1.00 93.88 212 VAL A C 1
ATOM 1701 O O . VAL A 1 212 ? -65.709 -5.255 108.004 1.00 93.88 212 VAL A O 1
ATOM 1704 N N . LYS A 1 213 ? -65.678 -3.554 106.551 1.00 93.44 213 LYS A N 1
ATOM 1705 C CA . LYS A 1 213 ? -66.566 -2.704 107.369 1.00 93.44 213 LYS A CA 1
ATOM 1706 C C . LYS A 1 213 ? -67.965 -3.306 107.498 1.00 93.44 213 LYS A C 1
ATOM 1708 O O . LYS A 1 213 ? -68.540 -3.252 108.583 1.00 93.44 213 LYS A O 1
ATOM 1713 N N . ILE A 1 214 ? -68.518 -3.852 106.415 1.00 93.00 214 ILE A N 1
ATOM 1714 C CA . ILE A 1 214 ? -69.829 -4.512 106.419 1.00 93.00 214 ILE A CA 1
ATOM 1715 C C . ILE A 1 214 ? -69.783 -5.770 107.288 1.00 93.00 214 ILE A C 1
ATOM 1717 O O . ILE A 1 214 ? -70.651 -5.927 108.139 1.00 93.00 214 ILE A O 1
ATOM 1721 N N . GLN A 1 215 ? -68.754 -6.610 107.151 1.00 91.75 215 GLN A N 1
ATOM 1722 C CA . GLN A 1 215 ? -68.552 -7.788 108.001 1.00 91.75 215 GLN A CA 1
ATOM 1723 C C . GLN A 1 215 ? -68.500 -7.411 109.484 1.00 91.75 215 GLN A C 1
ATOM 1725 O O . GLN A 1 215 ? -69.219 -8.005 110.279 1.00 91.75 215 GLN A O 1
ATOM 1730 N N . ARG A 1 216 ? -67.750 -6.364 109.856 1.00 91.50 216 ARG A N 1
ATOM 1731 C CA . ARG A 1 216 ? -67.733 -5.855 111.241 1.00 91.50 216 ARG A CA 1
ATOM 1732 C C . ARG A 1 216 ? -69.109 -5.387 111.713 1.00 91.50 216 ARG A C 1
ATOM 1734 O O . ARG A 1 216 ? -69.484 -5.647 112.848 1.00 91.50 216 ARG A O 1
ATOM 1741 N N . LYS A 1 217 ? -69.873 -4.685 110.866 1.00 93.81 217 LYS A N 1
ATOM 1742 C CA . LYS A 1 217 ? -71.246 -4.268 111.205 1.00 93.81 217 LYS A CA 1
ATOM 1743 C C . LYS A 1 217 ? -72.167 -5.470 111.411 1.00 93.81 217 LYS A C 1
ATOM 1745 O O . LYS A 1 217 ? -72.952 -5.456 112.350 1.00 93.81 217 LYS A O 1
ATOM 1750 N N . LEU A 1 218 ? -72.068 -6.485 110.554 1.00 91.56 218 LEU A N 1
ATOM 1751 C CA . LEU A 1 218 ? -72.828 -7.729 110.688 1.00 91.56 218 LEU A CA 1
ATOM 1752 C C . LEU A 1 218 ? -72.463 -8.466 111.978 1.00 91.56 218 LEU A C 1
ATOM 1754 O O . LEU A 1 218 ? -73.361 -8.869 112.702 1.00 91.56 218 LEU A O 1
ATOM 1758 N N . GLU A 1 219 ? -71.177 -8.558 112.314 1.00 91.44 219 GLU A N 1
ATOM 1759 C CA . GLU A 1 219 ? -70.711 -9.167 113.563 1.00 91.44 219 GLU A CA 1
ATOM 1760 C C . GLU A 1 219 ? -71.247 -8.428 114.802 1.00 91.44 219 GLU A C 1
ATOM 1762 O O . GLU A 1 219 ? -71.708 -9.061 115.750 1.00 91.44 219 GLU A O 1
ATOM 1767 N N . ILE A 1 220 ? -71.259 -7.088 114.786 1.00 91.50 220 ILE A N 1
ATOM 1768 C CA . ILE A 1 220 ? -71.873 -6.282 115.855 1.00 91.50 220 ILE A CA 1
ATOM 1769 C C . ILE A 1 220 ? -73.371 -6.586 115.971 1.00 91.50 220 ILE A C 1
ATOM 1771 O O . ILE A 1 220 ? -73.852 -6.830 117.076 1.00 91.50 220 ILE A O 1
ATOM 1775 N N . LEU A 1 221 ? -74.096 -6.610 114.849 1.00 90.94 221 LEU A N 1
ATOM 1776 C CA . LEU A 1 221 ? -75.526 -6.930 114.832 1.00 90.94 221 LEU A CA 1
ATOM 1777 C C . LEU A 1 221 ? -75.803 -8.360 115.318 1.00 90.94 221 LEU A C 1
ATOM 1779 O O . LEU A 1 221 ? -76.767 -8.576 116.047 1.00 90.94 221 LEU A O 1
ATOM 1783 N N . ASP A 1 222 ? -74.963 -9.335 114.970 1.00 88.62 222 ASP A N 1
ATOM 1784 C CA . ASP A 1 222 ? -75.077 -10.708 115.469 1.00 88.62 222 ASP A CA 1
ATOM 1785 C C . ASP A 1 222 ? -74.783 -10.790 116.975 1.00 88.62 222 ASP A C 1
ATOM 1787 O O . ASP A 1 222 ? -75.478 -11.504 117.703 1.00 88.62 222 ASP A O 1
ATOM 1791 N N . LEU A 1 223 ? -73.814 -10.028 117.491 1.00 89.75 223 LEU A N 1
ATOM 1792 C CA . LEU A 1 223 ? -73.569 -9.906 118.933 1.00 89.75 223 LEU A CA 1
ATOM 1793 C C . LEU A 1 223 ? -74.751 -9.256 119.669 1.00 89.75 223 LEU A C 1
ATOM 1795 O O . LEU A 1 223 ? -75.124 -9.694 120.757 1.00 89.75 223 LEU A O 1
ATOM 1799 N N . GLU A 1 224 ? -75.362 -8.224 119.093 1.00 88.88 224 GLU A N 1
ATOM 1800 C CA . GLU A 1 224 ? -76.577 -7.603 119.630 1.00 88.88 224 GLU A CA 1
ATOM 1801 C C . GLU A 1 224 ? -77.748 -8.587 119.623 1.00 88.88 224 GLU A C 1
ATOM 1803 O O . GLU A 1 224 ? -78.364 -8.820 120.663 1.00 88.88 224 GLU A O 1
ATOM 1808 N N . LYS A 1 225 ? -77.986 -9.262 118.497 1.00 89.25 225 LYS A N 1
ATOM 1809 C CA . LYS A 1 225 ? -79.016 -10.294 118.363 1.00 89.25 225 LYS A CA 1
ATOM 1810 C C . LYS A 1 225 ? -78.805 -11.444 119.343 1.00 89.25 225 LYS A C 1
ATOM 1812 O O . LYS A 1 225 ? -79.762 -11.906 119.957 1.00 89.25 225 LYS A O 1
ATOM 1817 N N . THR A 1 226 ? -77.577 -11.931 119.513 1.00 85.81 226 THR A N 1
ATOM 1818 C CA . THR A 1 226 ? -77.281 -12.994 120.487 1.00 85.81 226 THR A CA 1
ATOM 1819 C C . THR A 1 226 ? -77.466 -12.512 121.919 1.00 85.81 226 THR A C 1
ATOM 1821 O O . THR A 1 226 ? -78.023 -13.260 122.718 1.00 85.81 226 THR A O 1
ATOM 1824 N N . ARG A 1 227 ? -77.100 -11.268 122.258 1.00 86.25 227 ARG A N 1
ATOM 1825 C CA . ARG A 1 227 ? -77.436 -10.669 123.562 1.00 86.25 227 ARG A CA 1
ATOM 1826 C C . ARG A 1 227 ? -78.942 -10.618 123.789 1.00 86.25 227 ARG A C 1
ATOM 1828 O O . ARG A 1 227 ? -79.397 -11.020 124.857 1.00 86.25 227 ARG A O 1
ATOM 1835 N N . GLU A 1 228 ? -79.713 -10.168 122.804 1.00 84.38 228 GLU A N 1
ATOM 1836 C CA . GLU A 1 228 ? -81.176 -10.153 122.876 1.00 84.38 228 GLU A CA 1
ATOM 1837 C C . GLU A 1 228 ? -81.752 -11.563 123.014 1.00 84.38 228 GLU A C 1
ATOM 1839 O O . GLU A 1 228 ? -82.631 -11.793 123.843 1.00 84.38 228 GLU A O 1
ATOM 1844 N N . MET A 1 229 ? -81.226 -12.529 122.261 1.00 81.00 229 MET A N 1
ATOM 1845 C CA . MET A 1 229 ? -81.641 -13.927 122.319 1.00 81.00 229 MET A CA 1
ATOM 1846 C C . MET A 1 229 ? -81.304 -14.559 123.673 1.00 81.00 229 MET A C 1
ATOM 1848 O O . MET A 1 229 ? -82.134 -15.270 124.226 1.00 81.00 229 MET A O 1
ATOM 1852 N N . VAL A 1 230 ? -80.137 -14.265 124.257 1.00 82.00 230 VAL A N 1
ATOM 1853 C CA . VAL A 1 230 ? -79.767 -14.692 125.617 1.00 82.00 230 VAL A CA 1
ATOM 1854 C C . VAL A 1 230 ? -80.660 -14.019 126.657 1.00 82.00 230 VAL A C 1
ATOM 1856 O O . VAL A 1 230 ? -81.113 -14.688 127.579 1.00 82.00 230 VAL A O 1
ATOM 1859 N N . ALA A 1 231 ? -80.979 -12.731 126.509 1.00 80.12 231 ALA A N 1
ATOM 1860 C CA . ALA A 1 231 ? -81.919 -12.043 127.392 1.00 80.12 231 ALA A CA 1
ATOM 1861 C C . ALA A 1 231 ? -83.332 -12.648 127.300 1.00 80.12 231 ALA A C 1
ATOM 1863 O O . ALA A 1 231 ? -83.987 -12.869 128.321 1.00 80.12 231 ALA A O 1
ATOM 1864 N N . ALA A 1 232 ? -83.794 -12.976 126.092 1.00 77.62 232 ALA A N 1
ATOM 1865 C CA . ALA A 1 232 ? -85.049 -13.682 125.864 1.00 77.62 232 ALA A CA 1
ATOM 1866 C C . ALA A 1 232 ? -85.011 -15.108 126.434 1.00 77.62 232 ALA A C 1
ATOM 1868 O O . ALA A 1 232 ? -85.963 -15.517 127.092 1.00 77.62 232 ALA A O 1
ATOM 1869 N N . GLN A 1 233 ? -83.908 -15.840 126.263 1.00 79.19 233 GLN A N 1
ATOM 1870 C CA . GLN A 1 233 ? -83.720 -17.176 126.824 1.00 79.19 233 GLN A CA 1
ATOM 1871 C C . GLN A 1 233 ? -83.639 -17.138 128.350 1.00 79.19 233 GLN A C 1
ATOM 1873 O O . GLN A 1 233 ? -84.166 -18.033 128.991 1.00 79.19 233 GLN A O 1
ATOM 1878 N N . SER A 1 234 ? -83.050 -16.102 128.949 1.00 76.25 234 SER A N 1
ATOM 1879 C CA . SER A 1 234 ? -83.081 -15.879 130.397 1.00 76.25 234 SER A CA 1
ATOM 1880 C C . SER A 1 234 ? -84.516 -15.691 130.880 1.00 76.25 234 SER A C 1
ATOM 1882 O O . SER A 1 234 ? -84.915 -16.344 131.835 1.00 76.25 234 SER A O 1
ATOM 1884 N N . ARG A 1 235 ? -85.334 -14.899 130.171 1.00 76.38 235 ARG A N 1
ATOM 1885 C CA . ARG A 1 235 ? -86.775 -14.774 130.463 1.00 76.38 235 ARG A CA 1
ATOM 1886 C C . ARG A 1 235 ? -87.523 -16.099 130.276 1.00 76.38 235 ARG A C 1
ATOM 1888 O O . ARG A 1 235 ? -88.381 -16.431 131.084 1.00 76.38 235 ARG A O 1
ATOM 1895 N N . ILE A 1 236 ? -87.201 -16.881 129.241 1.00 71.69 236 ILE A N 1
ATOM 1896 C CA . ILE A 1 236 ? -87.767 -18.226 129.036 1.00 71.69 236 ILE A CA 1
ATOM 1897 C C . ILE A 1 236 ? -87.330 -19.173 130.159 1.00 71.69 236 ILE A C 1
ATOM 1899 O O . ILE A 1 236 ? -88.154 -19.931 130.652 1.00 71.69 236 ILE A O 1
ATOM 1903 N N . ASN A 1 237 ? -86.075 -19.117 130.598 1.00 67.31 237 ASN A N 1
ATOM 1904 C CA . ASN A 1 237 ? -85.540 -19.930 131.686 1.00 67.31 237 ASN A CA 1
ATOM 1905 C C . ASN A 1 237 ? -86.142 -19.520 133.036 1.00 67.31 237 ASN A C 1
ATOM 1907 O O . ASN A 1 237 ? -86.438 -20.392 133.841 1.00 67.31 237 ASN A O 1
ATOM 1911 N N . GLU A 1 238 ? -86.400 -18.234 133.276 1.00 65.62 238 GLU A N 1
ATOM 1912 C CA . GLU A 1 238 ? -87.186 -17.752 134.421 1.00 65.62 238 GLU A CA 1
ATOM 1913 C C . GLU A 1 238 ? -88.624 -18.299 134.377 1.00 65.62 238 GLU A C 1
ATOM 1915 O O . GLU A 1 238 ? -89.158 -18.731 135.399 1.00 65.62 238 GLU A O 1
ATOM 1920 N N . LEU A 1 239 ? -89.231 -18.374 133.187 1.00 59.78 239 LEU A N 1
ATOM 1921 C CA . LEU A 1 239 ? -90.546 -18.994 132.980 1.00 59.78 239 LEU A CA 1
ATOM 1922 C C . LEU A 1 239 ? -90.511 -20.533 133.105 1.00 59.78 239 LEU A C 1
ATOM 1924 O O . LEU A 1 239 ? -91.481 -21.131 133.573 1.00 59.78 239 LEU A O 1
ATOM 1928 N N . GLN A 1 240 ? -89.410 -21.189 132.730 1.00 57.75 240 GLN A N 1
ATOM 1929 C CA . GLN A 1 240 ? -89.203 -22.637 132.872 1.00 57.75 240 GLN A CA 1
ATOM 1930 C C . GLN A 1 240 ? -88.802 -23.038 134.302 1.00 57.75 240 GLN A C 1
ATOM 1932 O O . GLN A 1 240 ? -89.170 -24.124 134.747 1.00 57.75 240 GLN A O 1
ATOM 1937 N N . ALA A 1 241 ? -88.156 -22.158 135.076 1.00 51.41 241 ALA A N 1
ATOM 1938 C CA . ALA A 1 241 ? -87.836 -22.363 136.493 1.00 51.41 241 ALA A CA 1
ATOM 1939 C C . ALA A 1 241 ? -89.089 -22.469 137.391 1.00 51.41 241 ALA A C 1
ATOM 1941 O O . ALA A 1 241 ? -88.999 -22.924 138.530 1.00 51.41 241 ALA A O 1
ATOM 1942 N N . LEU A 1 242 ? -90.274 -22.136 136.864 1.00 47.88 242 LEU A N 1
ATOM 1943 C CA . LEU A 1 242 ? -91.582 -22.351 137.495 1.00 47.88 242 LEU A CA 1
ATOM 1944 C C . LEU A 1 242 ? -92.216 -23.731 137.207 1.00 47.88 242 LEU A C 1
ATOM 1946 O O . LEU A 1 242 ? -93.314 -24.000 137.694 1.00 47.88 242 LEU A O 1
ATOM 1950 N N . LYS A 1 243 ? -91.553 -24.638 136.472 1.00 37.69 243 LYS A N 1
ATOM 1951 C CA . LYS A 1 243 ? -92.021 -26.022 136.250 1.00 37.69 243 LYS A CA 1
ATOM 1952 C C . LYS A 1 243 ? -90.861 -27.026 136.214 1.00 37.69 243 LYS A C 1
ATOM 1954 O O . LYS A 1 243 ? -90.208 -27.222 135.197 1.00 37.69 243 LYS A O 1
ATOM 1959 N N . VAL A 1 244 ? -90.663 -27.730 137.328 1.00 35.69 244 VAL A N 1
ATOM 1960 C CA . VAL A 1 244 ? -89.808 -28.927 137.437 1.00 35.69 244 VAL A CA 1
ATOM 1961 C C . VAL A 1 244 ? -90.587 -30.167 136.973 1.00 35.69 244 VAL A C 1
ATOM 1963 O O . VAL A 1 244 ? -91.723 -30.326 137.411 1.00 35.69 244 VAL A O 1
ATOM 1966 N N . LEU A 1 245 ? -89.978 -31.038 136.141 1.00 32.34 245 LEU A N 1
ATOM 1967 C CA . LEU A 1 245 ? -89.932 -32.520 136.265 1.00 32.34 245 LEU A CA 1
ATOM 1968 C C . LEU A 1 245 ? -89.323 -33.234 135.015 1.00 32.34 245 LEU A C 1
ATOM 1970 O O . LEU A 1 245 ? -90.003 -33.400 134.012 1.00 32.34 245 LEU A O 1
ATOM 1974 N N . LYS A 1 246 ? -88.096 -33.773 135.189 1.00 30.20 246 LYS A N 1
ATOM 1975 C CA . LYS A 1 246 ? -87.581 -35.125 134.798 1.00 30.20 246 LYS A CA 1
ATOM 1976 C C . LYS A 1 246 ? -87.408 -35.557 133.296 1.00 30.20 246 LYS A C 1
ATOM 1978 O O . LYS A 1 246 ? -87.900 -34.876 132.412 1.00 30.20 246 LYS A O 1
ATOM 1983 N N . PRO A 1 247 ? -86.617 -36.631 132.989 1.00 47.16 247 PRO A N 1
ATOM 1984 C CA . PRO A 1 247 ? -85.483 -36.602 132.030 1.00 47.16 247 PRO A CA 1
ATOM 1985 C C . PRO A 1 247 ? -85.524 -37.681 130.905 1.00 47.16 247 PRO A C 1
ATOM 1987 O O . PRO A 1 247 ? -86.342 -38.590 130.988 1.00 47.16 247 PRO A O 1
ATOM 1990 N N . ASN A 1 248 ? -84.610 -37.644 129.908 1.00 27.72 248 ASN A N 1
ATOM 1991 C CA . ASN A 1 248 ? -83.821 -38.810 129.415 1.00 27.72 248 ASN A CA 1
ATOM 1992 C C . ASN A 1 248 ? -82.941 -38.559 128.159 1.00 27.72 248 ASN A C 1
ATOM 1994 O O . ASN A 1 248 ? -83.397 -38.017 127.160 1.00 27.72 248 ASN A O 1
ATOM 1998 N N . ASN A 1 249 ? -81.703 -39.065 128.261 1.00 27.77 249 ASN A N 1
ATOM 1999 C CA . ASN A 1 249 ? -80.737 -39.648 127.305 1.00 27.77 249 ASN A CA 1
ATOM 2000 C C . ASN A 1 249 ? -81.055 -39.760 125.794 1.00 27.77 249 ASN A C 1
ATOM 2002 O O . ASN A 1 249 ? -82.041 -40.379 125.409 1.00 27.77 249 ASN A O 1
ATOM 2006 N N . SER A 1 250 ? -80.069 -39.456 124.937 1.00 29.52 250 SER A N 1
ATOM 2007 C CA . SER A 1 250 ? -79.128 -40.459 124.377 1.00 29.52 250 SER A CA 1
ATOM 2008 C C . SER A 1 250 ? -78.117 -39.820 123.410 1.00 29.52 250 SER A C 1
ATOM 2010 O O . SER A 1 250 ? -78.414 -38.849 122.722 1.00 29.52 250 SER A O 1
ATOM 2012 N N . ALA A 1 251 ? -76.899 -40.359 123.419 1.00 38.09 25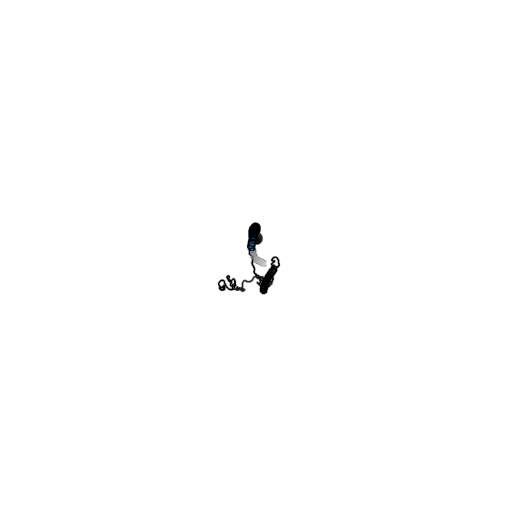1 ALA A N 1
ATOM 2013 C CA . ALA A 1 251 ? -75.775 -39.991 122.568 1.00 38.09 251 ALA A CA 1
ATOM 2014 C C . ALA A 1 251 ? -75.585 -41.045 121.473 1.00 38.09 251 ALA A C 1
ATOM 2016 O O . ALA A 1 251 ? -75.782 -42.226 121.750 1.00 38.09 251 ALA A O 1
ATOM 2017 N N . THR A 1 252 ? -75.086 -40.642 120.305 1.00 31.42 252 THR A N 1
ATOM 2018 C CA . THR A 1 252 ? -74.362 -41.532 119.386 1.00 31.42 252 THR A CA 1
ATOM 2019 C C . THR A 1 252 ? -73.281 -40.742 118.660 1.00 31.42 252 THR A C 1
ATOM 2021 O O . THR A 1 252 ? -73.570 -39.821 117.898 1.00 31.42 252 THR A O 1
ATOM 2024 N N . ALA A 1 253 ? -72.036 -41.112 118.943 1.00 44.97 253 ALA A N 1
ATOM 2025 C CA . ALA A 1 253 ? -70.894 -40.897 118.073 1.00 44.97 253 ALA A CA 1
ATOM 2026 C C . ALA A 1 253 ? -70.993 -41.846 116.870 1.00 44.97 253 ALA A C 1
ATOM 2028 O O . ALA A 1 253 ? -71.525 -42.945 117.027 1.00 44.97 253 ALA A O 1
ATOM 2029 N N . ASP A 1 254 ? -70.415 -41.468 115.730 1.00 29.97 254 ASP A N 1
ATOM 2030 C CA . ASP A 1 254 ? -69.881 -42.462 114.803 1.00 29.97 254 ASP A CA 1
ATOM 2031 C C . ASP A 1 254 ? -68.647 -41.915 114.066 1.00 29.97 254 ASP A C 1
ATOM 2033 O O . ASP A 1 254 ? -68.671 -40.846 113.457 1.00 29.97 254 ASP A O 1
ATOM 2037 N N . VAL A 1 255 ? -67.556 -42.662 114.203 1.00 46.84 255 VAL A N 1
ATOM 2038 C CA . VAL A 1 255 ? -66.319 -42.645 113.415 1.00 46.84 255 VAL A CA 1
ATOM 2039 C C . VAL A 1 255 ? -66.151 -44.104 113.020 1.00 46.84 255 VAL A C 1
ATOM 2041 O O . VAL A 1 255 ? -66.099 -44.945 113.921 1.00 46.84 255 VAL A O 1
ATOM 2044 N N . PRO A 1 256 ? -66.126 -44.448 111.723 1.00 46.56 256 PRO A N 1
ATOM 2045 C CA . PRO A 1 256 ? -64.918 -45.067 111.137 1.00 46.56 256 PRO A CA 1
ATOM 2046 C C . PRO A 1 256 ? -64.820 -44.801 109.603 1.00 46.56 256 PRO A C 1
ATOM 2048 O O . PRO A 1 256 ? -65.759 -44.295 109.011 1.00 46.56 256 PRO A O 1
ATOM 2051 N N . LYS A 1 257 ? -63.777 -45.094 108.817 1.00 34.41 257 LYS A N 1
ATOM 2052 C CA . LYS A 1 257 ? -62.576 -45.930 108.926 1.00 34.41 257 LYS A CA 1
ATOM 2053 C C . LYS A 1 257 ? -61.677 -45.595 107.725 1.00 34.41 257 LYS A C 1
ATOM 2055 O O . LYS A 1 257 ? -62.179 -45.375 106.626 1.00 34.41 257 LYS A O 1
ATOM 2060 N N . GLU A 1 258 ? -60.369 -45.630 107.944 1.00 45.00 258 GLU A N 1
ATOM 2061 C CA . GLU A 1 258 ? -59.360 -45.880 106.914 1.00 45.00 258 GLU A CA 1
ATOM 2062 C C . GLU A 1 258 ? -59.595 -47.248 106.252 1.00 45.00 258 GLU A C 1
ATOM 2064 O O . GLU A 1 258 ? -60.028 -48.194 106.918 1.00 45.00 258 GLU A O 1
ATOM 2069 N N . GLY A 1 259 ? -59.251 -47.366 104.968 1.00 47.84 259 GLY A N 1
ATOM 2070 C CA . GLY A 1 259 ? -59.161 -48.655 104.289 1.00 47.84 259 GLY A CA 1
ATOM 2071 C C . GLY A 1 259 ? -59.060 -48.549 102.771 1.00 47.84 259 GLY A C 1
ATOM 2072 O O . GLY A 1 259 ? -60.062 -48.291 102.123 1.00 47.84 259 GLY A O 1
ATOM 2073 N N . GLU A 1 260 ? -57.852 -48.836 102.275 1.00 48.81 260 GLU A N 1
ATOM 2074 C CA . GLU A 1 260 ? -57.540 -49.433 100.963 1.00 48.81 260 GLU A CA 1
ATOM 2075 C C . GLU A 1 260 ? -57.613 -48.537 99.718 1.00 48.81 260 GLU A C 1
ATOM 2077 O O . GLU A 1 260 ? -58.686 -48.261 99.219 1.00 48.81 260 GLU A O 1
ATOM 2082 N N . GLU A 1 261 ? -56.442 -48.156 99.183 1.00 51.62 261 GLU A N 1
ATOM 2083 C CA . GLU A 1 261 ? -56.171 -48.063 97.732 1.00 51.62 261 GLU A CA 1
ATOM 2084 C C . GLU A 1 261 ? -54.642 -47.916 97.487 1.00 51.62 261 GLU A C 1
ATOM 2086 O O . GLU A 1 261 ? -54.108 -46.803 97.548 1.00 51.62 261 GLU A O 1
ATOM 2091 N N . PRO A 1 262 ? -53.881 -49.000 97.217 1.00 55.91 262 PRO A N 1
ATOM 2092 C CA . PRO A 1 262 ? -52.526 -48.902 96.673 1.00 55.91 262 PRO A CA 1
ATOM 2093 C C . PRO A 1 262 ? -52.470 -49.064 95.139 1.00 55.91 262 PRO A C 1
ATOM 2095 O O . PRO A 1 262 ? -51.396 -48.897 94.559 1.00 55.91 262 PRO A O 1
ATOM 2098 N N . GLU A 1 263 ? -53.582 -49.351 94.449 1.00 57.38 263 GLU A N 1
ATOM 2099 C CA . GLU A 1 263 ? -53.561 -49.690 93.014 1.00 57.38 263 GLU A CA 1
ATOM 2100 C C . GLU A 1 263 ? -53.597 -48.462 92.083 1.00 57.38 263 GLU A C 1
ATOM 2102 O O . GLU A 1 263 ? -52.938 -48.461 91.038 1.00 57.38 263 GLU A O 1
ATOM 2107 N N . GLY A 1 264 ? -54.249 -47.365 92.487 1.00 59.66 264 GLY A N 1
ATOM 2108 C CA . GLY A 1 264 ? -54.294 -46.125 91.693 1.00 59.66 264 GLY A CA 1
ATOM 2109 C C . GLY A 1 264 ? -52.932 -45.433 91.527 1.00 59.66 264 GLY A C 1
ATOM 2110 O O . GLY A 1 264 ? -52.603 -44.933 90.448 1.00 59.66 264 GLY A O 1
ATOM 2111 N N . ASN A 1 265 ? -52.092 -45.469 92.567 1.00 63.28 265 ASN A N 1
ATOM 2112 C CA . ASN A 1 265 ? -50.777 -44.825 92.544 1.00 63.28 265 ASN A CA 1
ATOM 2113 C C . ASN A 1 265 ? -49.787 -45.569 91.637 1.00 63.28 265 ASN A C 1
ATOM 2115 O O . ASN A 1 265 ? -48.999 -44.932 90.939 1.00 63.28 265 ASN A O 1
ATOM 2119 N N . LEU A 1 266 ? -49.841 -46.905 91.581 1.00 66.62 266 LEU A N 1
ATOM 2120 C CA . LEU A 1 266 ? -48.950 -47.682 90.715 1.00 66.62 266 LEU A CA 1
ATOM 2121 C C . LEU A 1 266 ? -49.273 -47.467 89.228 1.00 66.62 266 LEU A C 1
ATOM 2123 O O . LEU A 1 266 ? -48.364 -47.309 88.410 1.00 66.62 266 LEU A O 1
ATOM 2127 N N . ALA A 1 267 ? -50.561 -47.404 88.876 1.00 73.12 267 ALA A N 1
ATOM 2128 C CA . ALA A 1 267 ? -51.003 -47.121 87.511 1.00 73.12 267 ALA A CA 1
ATOM 2129 C C . ALA A 1 267 ? -50.611 -45.701 87.064 1.00 73.12 267 ALA A C 1
ATOM 2131 O O . ALA A 1 267 ? -50.110 -45.517 85.952 1.00 73.12 267 ALA A O 1
ATOM 2132 N N . GLN A 1 268 ? -50.747 -44.707 87.950 1.00 75.00 268 GLN A N 1
ATOM 2133 C CA . GLN A 1 268 ? -50.342 -43.328 87.672 1.00 75.00 268 GLN A CA 1
ATOM 2134 C C . GLN A 1 268 ? -48.819 -43.192 87.515 1.00 75.00 268 GLN A C 1
ATOM 2136 O O . GLN A 1 268 ? -48.353 -42.516 86.597 1.00 75.00 268 GLN A O 1
ATOM 2141 N N . ILE A 1 269 ? -48.037 -43.889 88.346 1.00 74.94 269 ILE A N 1
ATOM 2142 C CA . ILE A 1 269 ? -46.572 -43.936 88.231 1.00 74.94 269 ILE A CA 1
ATOM 2143 C C . ILE A 1 269 ? -46.149 -44.605 86.914 1.00 74.94 269 ILE A C 1
ATOM 2145 O O . ILE A 1 269 ? -45.261 -44.106 86.225 1.00 74.94 269 ILE A O 1
ATOM 2149 N N . THR A 1 270 ? -46.807 -45.696 86.514 1.00 78.88 270 THR A N 1
ATOM 2150 C CA . THR A 1 270 ? -46.484 -46.410 85.266 1.00 78.88 270 THR A CA 1
ATOM 2151 C C . THR A 1 270 ? -46.801 -45.559 84.030 1.00 78.88 270 THR A C 1
ATOM 2153 O O . THR A 1 270 ? -46.010 -45.508 83.087 1.00 78.88 270 THR A O 1
ATOM 2156 N N . PHE A 1 271 ? -47.912 -44.819 84.055 1.00 82.44 271 PHE A N 1
ATOM 2157 C CA . PHE A 1 271 ? -48.284 -43.882 82.995 1.00 82.44 271 PHE A CA 1
ATOM 2158 C C . PHE A 1 271 ? -47.302 -42.706 82.880 1.00 82.44 271 PHE A C 1
ATOM 2160 O O . PHE A 1 271 ? -46.836 -42.391 81.784 1.00 82.44 271 PHE A O 1
ATOM 2167 N N . LEU A 1 272 ? -46.921 -42.100 84.009 1.00 86.31 272 LEU A N 1
ATOM 2168 C CA . LEU A 1 272 ? -45.934 -41.018 84.033 1.00 86.31 272 LEU A CA 1
ATOM 2169 C C . LEU A 1 272 ? -44.568 -41.488 83.521 1.00 86.31 272 LEU A C 1
ATOM 2171 O O . LEU A 1 272 ? -43.957 -40.799 82.708 1.00 86.31 272 LEU A O 1
ATOM 2175 N N . ASN A 1 273 ? -44.126 -42.688 83.905 1.00 82.88 273 ASN A N 1
ATOM 2176 C CA . ASN A 1 273 ? -42.880 -43.267 83.399 1.00 82.88 273 ASN A CA 1
ATOM 2177 C C . ASN A 1 273 ? -42.920 -43.501 81.878 1.00 82.88 273 ASN A C 1
ATOM 2179 O O . ASN A 1 273 ? -41.917 -43.276 81.202 1.00 82.88 273 ASN A O 1
ATOM 2183 N N . SER A 1 274 ? -44.076 -43.873 81.315 1.00 86.94 274 SER A N 1
ATOM 2184 C CA . SER A 1 274 ? -44.251 -43.994 79.860 1.00 86.94 274 SER A CA 1
ATOM 2185 C C . SER A 1 274 ? -44.171 -42.642 79.138 1.00 86.94 274 SER A C 1
ATOM 2187 O O . SER A 1 274 ? -43.601 -42.568 78.050 1.00 86.94 274 SER A O 1
ATOM 2189 N N . ILE A 1 275 ? -44.717 -41.570 79.722 1.00 88.06 275 ILE A N 1
ATOM 2190 C CA . ILE A 1 275 ? -44.643 -40.214 79.149 1.00 88.06 275 ILE A CA 1
ATOM 2191 C C . ILE A 1 275 ? -43.218 -39.666 79.228 1.00 88.06 275 ILE A C 1
ATOM 2193 O O . ILE A 1 275 ? -42.728 -39.067 78.270 1.00 88.06 275 ILE A O 1
ATOM 2197 N N . ILE A 1 276 ? -42.539 -39.890 80.354 1.00 88.00 276 ILE A N 1
ATOM 2198 C CA . ILE A 1 276 ? -41.151 -39.465 80.557 1.00 88.00 276 ILE A CA 1
ATOM 2199 C C . ILE A 1 276 ? -40.235 -40.159 79.540 1.00 88.00 276 ILE A C 1
ATOM 2201 O O . ILE A 1 276 ? -39.412 -39.488 78.917 1.00 88.00 276 ILE A O 1
ATOM 2205 N N . ALA A 1 277 ? -40.430 -41.459 79.297 1.00 89.31 277 ALA A N 1
ATOM 2206 C CA . ALA A 1 277 ? -39.676 -42.202 78.290 1.00 89.31 277 ALA A CA 1
ATOM 2207 C C . ALA A 1 277 ? -39.921 -41.686 76.855 1.00 89.31 277 ALA A C 1
ATOM 2209 O O . ALA A 1 277 ? -38.964 -41.520 76.095 1.00 89.31 277 ALA A O 1
ATOM 2210 N N . ASP A 1 278 ? -41.171 -41.378 76.478 1.00 88.75 278 ASP A N 1
ATOM 2211 C CA . ASP A 1 278 ? -41.478 -40.813 75.151 1.00 88.75 278 ASP A CA 1
ATOM 2212 C C . ASP A 1 278 ? -40.895 -39.397 74.978 1.00 88.75 278 ASP A C 1
ATOM 2214 O O . ASP A 1 278 ? -40.362 -39.053 73.919 1.00 88.75 278 ASP A O 1
ATOM 2218 N N . MET A 1 279 ? -40.916 -38.581 76.038 1.00 89.56 279 MET A N 1
ATOM 2219 C CA . MET A 1 279 ? -40.317 -37.244 76.022 1.00 89.56 279 MET A CA 1
ATOM 2220 C C . MET A 1 279 ? -38.793 -37.265 75.946 1.00 89.56 279 MET A C 1
ATOM 2222 O O . MET A 1 279 ? -38.217 -36.463 75.210 1.00 89.56 279 MET A O 1
ATOM 2226 N N . GLN A 1 280 ? -38.133 -38.189 76.645 1.00 88.19 280 GLN A N 1
ATOM 2227 C CA . GLN A 1 280 ? -36.685 -38.379 76.545 1.00 88.19 280 GLN A CA 1
ATOM 2228 C C . GLN A 1 280 ? -36.287 -38.843 75.140 1.00 88.19 280 GLN A C 1
ATOM 2230 O O . GLN A 1 280 ? -35.420 -38.228 74.527 1.00 88.19 280 GLN A O 1
ATOM 2235 N N . LYS A 1 281 ? -37.011 -39.809 74.559 1.00 91.75 281 LYS A N 1
ATOM 2236 C CA . LYS A 1 281 ? -36.770 -40.275 73.184 1.00 91.75 281 LYS A CA 1
ATOM 2237 C C . LYS A 1 281 ? -36.934 -39.163 72.141 1.00 91.75 281 LYS A C 1
ATOM 2239 O O . LYS A 1 281 ? -36.145 -39.077 71.200 1.00 91.75 281 LYS A O 1
ATOM 2244 N N . LYS A 1 282 ? -37.936 -38.290 72.301 1.00 90.75 282 LYS A N 1
ATOM 2245 C CA . LYS A 1 282 ? -38.110 -37.104 71.441 1.00 90.75 282 LYS A CA 1
ATOM 2246 C C . LYS A 1 282 ? -36.979 -36.095 71.618 1.00 90.75 282 LYS A C 1
ATOM 2248 O O . LYS A 1 282 ? -36.493 -35.571 70.620 1.00 90.75 282 LYS A O 1
ATOM 2253 N N . ASN A 1 283 ? -36.536 -35.851 72.849 1.00 86.62 283 ASN A N 1
ATOM 2254 C CA . ASN A 1 283 ? -35.398 -34.972 73.114 1.00 86.62 283 ASN A CA 1
ATOM 2255 C C . ASN A 1 283 ? -34.105 -35.502 72.484 1.00 86.62 283 ASN A C 1
ATOM 2257 O O . ASN A 1 283 ? -33.387 -34.741 71.841 1.00 86.62 283 ASN A O 1
ATOM 2261 N N . ASP A 1 284 ? -33.841 -36.802 72.600 1.00 90.81 284 ASP A N 1
ATOM 2262 C CA . ASP A 1 284 ? -32.656 -37.430 72.013 1.00 90.81 284 ASP A CA 1
ATOM 2263 C C . ASP A 1 284 ? -32.701 -37.389 70.479 1.00 90.81 284 ASP A C 1
ATOM 2265 O O . ASP A 1 284 ? -31.703 -37.072 69.833 1.00 90.81 284 ASP A O 1
ATOM 2269 N N . SER A 1 285 ? -33.878 -37.600 69.878 1.00 86.38 285 SER A N 1
ATOM 2270 C CA . SER A 1 285 ? -34.063 -37.453 68.429 1.00 86.38 285 SER A CA 1
ATOM 2271 C C . SER A 1 285 ? -33.865 -36.013 67.943 1.00 86.38 285 SER A C 1
ATOM 2273 O O . SER A 1 285 ? -33.353 -35.814 66.841 1.00 86.38 285 SER A O 1
ATOM 2275 N N . LEU A 1 286 ? -34.285 -35.012 68.724 1.00 83.81 286 LEU A N 1
ATOM 2276 C CA . LEU A 1 286 ? -34.078 -33.601 68.392 1.00 83.81 286 LEU A CA 1
ATOM 2277 C C . LEU A 1 286 ? -32.605 -33.210 68.532 1.00 83.81 286 LEU A C 1
ATOM 2279 O O . LEU A 1 286 ? -32.074 -32.558 67.637 1.00 83.81 286 LEU A O 1
ATOM 2283 N N . LYS A 1 287 ? -31.926 -33.671 69.590 1.00 89.88 287 LYS A N 1
ATOM 2284 C CA . LYS A 1 287 ? -30.482 -33.468 69.775 1.00 89.88 287 LYS A CA 1
ATOM 2285 C C . LYS A 1 287 ? -29.668 -34.078 68.639 1.00 89.88 287 LYS A C 1
ATOM 2287 O O . LYS A 1 287 ? -28.849 -33.376 68.064 1.00 89.88 287 LYS A O 1
ATOM 2292 N N . ALA A 1 288 ? -29.959 -35.319 68.245 1.00 87.25 288 ALA A N 1
ATOM 2293 C CA . ALA A 1 288 ? -29.279 -35.963 67.120 1.00 87.25 288 ALA A CA 1
ATOM 2294 C C . ALA A 1 288 ? -29.483 -35.203 65.796 1.00 87.25 288 ALA A C 1
ATOM 2296 O O . ALA A 1 288 ? -28.588 -35.152 64.957 1.00 87.25 288 ALA A O 1
ATOM 2297 N N . LYS A 1 289 ? -30.654 -34.580 65.601 1.00 84.19 289 LYS A N 1
ATOM 2298 C CA . LYS A 1 289 ? -30.939 -33.775 64.407 1.00 84.19 289 LYS A CA 1
ATOM 2299 C C . LYS A 1 289 ? -30.205 -32.432 64.417 1.00 84.19 289 LYS A C 1
ATOM 2301 O O . LYS A 1 289 ? -29.761 -31.994 63.362 1.00 84.19 289 LYS A O 1
ATOM 2306 N N . ILE A 1 290 ? -30.076 -31.797 65.583 1.00 81.88 290 ILE A N 1
ATOM 2307 C CA . ILE A 1 290 ? -29.286 -30.570 65.755 1.00 81.88 290 ILE A CA 1
ATOM 2308 C C . ILE A 1 290 ? -27.806 -30.869 65.513 1.00 81.88 290 ILE A C 1
ATOM 2310 O O . ILE A 1 290 ? -27.196 -30.211 64.683 1.00 81.88 290 ILE A O 1
ATOM 2314 N N . GLU A 1 291 ? -27.269 -31.925 66.125 1.00 83.81 291 GLU A N 1
ATOM 2315 C CA . GLU A 1 291 ? -25.876 -32.347 65.937 1.00 83.81 291 GLU A CA 1
ATOM 2316 C C . GLU A 1 291 ? -25.578 -32.695 64.468 1.00 83.81 291 GLU A C 1
ATOM 2318 O O . GLU A 1 291 ? -24.542 -32.313 63.929 1.00 83.81 291 GLU A O 1
ATOM 2323 N N . ALA A 1 292 ? -26.521 -33.337 63.768 1.00 80.19 292 ALA A N 1
ATOM 2324 C CA . ALA A 1 292 ? -26.389 -33.605 62.337 1.00 80.19 292 ALA A CA 1
ATOM 2325 C C . ALA A 1 292 ? -26.392 -32.326 61.480 1.00 80.19 292 ALA A C 1
ATOM 2327 O O . ALA A 1 292 ? -25.699 -32.280 60.469 1.00 80.19 292 ALA A O 1
ATOM 2328 N N . LEU A 1 293 ? -27.157 -31.297 61.862 1.00 75.62 293 LEU A N 1
ATOM 2329 C CA . LEU A 1 293 ? -27.192 -30.006 61.165 1.00 75.62 293 LEU A CA 1
ATOM 2330 C C . LEU A 1 293 ? -25.952 -29.153 61.465 1.00 75.62 293 LEU A C 1
ATOM 2332 O O . LEU A 1 293 ? -25.461 -28.473 60.571 1.00 75.62 293 LEU A O 1
ATOM 2336 N N . GLU A 1 294 ? -25.420 -29.226 62.684 1.00 76.25 294 GLU A N 1
ATOM 2337 C CA . GLU A 1 294 ? -24.179 -28.553 63.094 1.00 76.25 294 GLU A CA 1
ATOM 2338 C C . GLU A 1 294 ? -22.924 -29.221 62.507 1.00 76.25 294 GLU A C 1
ATOM 2340 O O . GLU A 1 294 ? -21.903 -28.563 62.316 1.00 76.25 294 GLU A O 1
ATOM 2345 N N . ALA A 1 295 ? -22.994 -30.513 62.170 1.00 71.31 295 ALA A N 1
ATOM 2346 C CA . ALA A 1 295 ? -21.926 -31.238 61.482 1.00 71.31 295 ALA A CA 1
ATOM 2347 C C . ALA A 1 295 ? -21.859 -30.954 59.967 1.00 71.31 295 ALA A C 1
ATOM 2349 O O . ALA A 1 295 ? -20.898 -31.373 59.311 1.00 71.31 295 ALA A O 1
ATOM 2350 N N . LEU A 1 296 ? -22.847 -30.256 59.387 1.00 69.31 296 LEU A N 1
ATOM 2351 C CA . LEU A 1 296 ? -22.725 -29.755 58.019 1.00 69.31 296 LEU A CA 1
ATOM 2352 C C . LEU A 1 296 ? -21.765 -28.553 58.002 1.00 69.31 296 LEU A C 1
ATOM 2354 O O . LEU A 1 296 ? -21.944 -27.618 58.780 1.00 69.31 296 LEU A O 1
ATOM 2358 N N . PRO A 1 297 ? -20.777 -28.508 57.089 1.00 60.16 297 PRO A N 1
ATOM 2359 C CA . PRO A 1 297 ? -19.921 -27.340 56.936 1.00 60.16 297 PRO A CA 1
ATOM 2360 C C . PRO A 1 297 ? -20.747 -26.175 56.368 1.00 60.16 297 PRO A C 1
ATOM 2362 O O . PRO A 1 297 ? -20.933 -26.068 55.160 1.00 60.16 297 PRO A O 1
ATOM 2365 N N . THR A 1 298 ? -21.269 -25.302 57.229 1.00 57.66 298 THR A N 1
ATOM 2366 C CA . THR A 1 298 ? -22.004 -24.085 56.829 1.00 57.66 298 THR A CA 1
ATOM 2367 C C . THR A 1 298 ? -21.086 -22.897 56.543 1.00 57.66 298 THR A C 1
ATOM 2369 O O . THR A 1 298 ? -21.561 -21.796 56.269 1.00 57.66 298 THR A O 1
ATOM 2372 N N . ASP A 1 299 ? -19.770 -23.097 56.592 1.00 56.16 299 ASP A N 1
ATOM 2373 C CA . ASP A 1 299 ? -18.804 -22.033 56.364 1.00 56.16 299 ASP A CA 1
ATOM 2374 C C . ASP A 1 299 ? -18.469 -21.896 54.867 1.00 56.16 299 ASP A C 1
ATOM 2376 O O . ASP A 1 299 ? -17.475 -22.417 54.360 1.00 56.16 299 ASP A O 1
ATOM 2380 N N . PHE A 1 300 ? -19.327 -21.172 54.143 1.00 55.56 300 PHE A N 1
ATOM 2381 C CA . PHE A 1 300 ? -19.116 -20.783 52.741 1.00 55.56 300 PHE A CA 1
ATOM 2382 C C . PHE A 1 300 ? -18.023 -19.710 52.561 1.00 55.56 300 PHE A C 1
ATOM 2384 O O . PHE A 1 300 ? -17.838 -19.201 51.457 1.00 55.56 300 PHE A O 1
ATOM 2391 N N . THR A 1 301 ? -17.279 -19.364 53.618 1.00 58.09 301 THR A N 1
ATOM 2392 C CA . THR A 1 301 ? -16.197 -18.367 53.567 1.00 58.09 301 THR A CA 1
ATOM 2393 C C . THR A 1 301 ? -14.794 -18.978 53.446 1.00 58.09 301 THR A C 1
ATOM 2395 O O . THR A 1 301 ? -13.815 -18.250 53.277 1.00 58.09 301 THR A O 1
ATOM 2398 N N . GLN A 1 302 ? -14.665 -20.313 53.460 1.00 53.06 302 GLN A N 1
ATOM 2399 C CA . GLN A 1 302 ? -13.367 -20.987 53.337 1.00 53.06 302 GLN A CA 1
ATOM 2400 C C . GLN A 1 302 ? -13.000 -21.319 51.869 1.00 53.06 302 GLN A C 1
ATOM 2402 O O . GLN A 1 302 ? -13.747 -22.033 51.194 1.00 53.06 302 GLN A O 1
ATOM 2407 N N . PRO A 1 303 ? -11.806 -20.925 51.369 1.00 56.25 303 PRO A N 1
ATOM 2408 C CA . PRO A 1 303 ? -11.408 -21.061 49.954 1.00 56.25 303 PRO A CA 1
ATOM 2409 C C . PRO A 1 303 ? -11.278 -22.498 49.415 1.00 56.25 303 PRO A C 1
ATOM 2411 O O . PRO A 1 303 ? -11.038 -22.697 48.227 1.00 56.25 303 PRO A O 1
ATOM 2414 N N . LYS A 1 304 ? -11.403 -23.524 50.264 1.00 50.88 304 LYS A N 1
ATOM 2415 C CA . LYS A 1 304 ? -11.104 -24.921 49.900 1.00 50.88 304 LYS A CA 1
ATOM 2416 C C . LYS A 1 304 ? -12.280 -25.701 49.312 1.00 50.88 304 LYS A C 1
ATOM 2418 O O . LYS A 1 304 ? -12.059 -26.769 48.743 1.00 50.88 304 LYS A O 1
ATOM 2423 N N . ALA A 1 305 ? -13.509 -25.185 49.386 1.00 50.66 305 ALA A N 1
ATOM 2424 C CA . ALA A 1 305 ? -14.665 -25.837 48.761 1.00 50.66 305 ALA A CA 1
ATOM 2425 C C . ALA A 1 305 ? -14.570 -25.843 47.219 1.00 50.66 305 ALA A C 1
ATOM 2427 O O . ALA A 1 305 ? -15.009 -26.791 46.569 1.00 50.66 305 ALA A O 1
ATOM 2428 N N . PHE A 1 306 ? -13.917 -24.835 46.630 1.00 54.62 306 PHE A N 1
ATOM 2429 C CA . PHE A 1 306 ? -13.725 -24.731 45.179 1.00 54.62 306 PHE A CA 1
ATOM 2430 C C . PHE A 1 306 ? -12.599 -25.630 44.635 1.00 54.62 306 PHE A C 1
ATOM 2432 O O . PHE A 1 306 ? -12.675 -26.098 43.496 1.00 54.62 306 PHE A O 1
ATOM 2439 N N . GLU A 1 307 ? -11.578 -25.945 45.438 1.00 56.31 307 GLU A N 1
ATOM 2440 C CA . GLU A 1 307 ? -10.436 -26.763 44.992 1.00 56.31 307 GLU A CA 1
ATOM 2441 C C . GLU A 1 307 ? -10.806 -28.234 44.740 1.00 56.31 307 GLU A C 1
ATOM 2443 O O . GLU A 1 307 ? -10.219 -28.889 43.873 1.00 56.31 307 GLU A O 1
ATOM 2448 N N . LEU A 1 308 ? -11.808 -28.762 45.449 1.00 54.31 308 LEU A N 1
ATOM 2449 C CA . LEU A 1 308 ? -12.291 -30.135 45.260 1.00 54.31 308 LEU A CA 1
ATOM 2450 C C . LEU A 1 308 ? -13.104 -30.310 43.966 1.00 54.31 308 LEU A C 1
ATOM 2452 O O . LEU A 1 308 ? -13.152 -31.411 43.417 1.00 54.31 308 LEU A O 1
ATOM 2456 N N . ILE A 1 309 ? -13.696 -29.232 43.443 1.00 55.62 309 ILE A N 1
ATOM 2457 C CA . ILE A 1 309 ? -14.459 -29.240 42.184 1.00 55.62 309 ILE A CA 1
ATOM 2458 C C . ILE A 1 309 ? -13.516 -29.051 40.982 1.00 55.62 309 ILE A C 1
ATOM 2460 O O . ILE A 1 309 ? -13.704 -29.678 39.939 1.00 55.62 309 ILE A O 1
ATOM 2464 N N . ALA A 1 310 ? -12.441 -28.271 41.137 1.00 55.50 310 ALA A N 1
ATOM 2465 C CA . ALA A 1 310 ? -11.488 -27.982 40.062 1.00 55.50 310 ALA A CA 1
ATOM 2466 C C . ALA A 1 310 ? -10.661 -29.200 39.592 1.00 55.50 310 ALA A C 1
ATOM 2468 O O . ALA A 1 310 ? -10.243 -29.243 38.436 1.00 55.50 310 ALA A O 1
ATOM 2469 N N . LYS A 1 311 ? -10.473 -30.228 40.434 1.00 53.25 311 LYS A N 1
ATOM 2470 C CA . LYS A 1 311 ? -9.721 -31.454 40.085 1.00 53.25 311 LYS A CA 1
ATOM 2471 C C . LYS A 1 311 ? -10.479 -32.447 39.190 1.00 53.25 311 LYS A C 1
ATOM 2473 O O . LYS A 1 311 ? -9.929 -33.486 38.842 1.00 53.25 311 LYS A O 1
ATOM 2478 N N . ARG A 1 312 ? -11.730 -32.153 38.813 1.00 57.59 312 ARG A N 1
ATOM 2479 C CA . ARG A 1 312 ? -12.565 -33.003 37.943 1.00 57.59 312 ARG A CA 1
ATOM 2480 C C . ARG A 1 312 ? -12.592 -32.583 36.470 1.00 57.59 312 ARG A C 1
ATOM 2482 O O . ARG A 1 312 ? -13.403 -33.115 35.717 1.00 57.59 312 ARG A O 1
ATOM 2489 N N . LYS A 1 313 ? -11.742 -31.651 36.028 1.00 59.88 313 LYS A N 1
ATOM 2490 C CA . LYS A 1 313 ? -11.634 -31.357 34.592 1.00 59.88 313 LYS A CA 1
ATOM 2491 C C . LYS A 1 313 ? -10.742 -32.414 33.921 1.00 59.88 313 LYS A C 1
ATOM 2493 O O . LYS A 1 313 ? -9.599 -32.565 34.355 1.00 59.88 313 LYS A O 1
ATOM 2498 N N . PRO A 1 314 ? -11.238 -33.170 32.921 1.00 62.88 314 PRO A N 1
ATOM 2499 C CA . PRO A 1 314 ? -10.392 -34.067 32.138 1.00 62.88 314 PRO A CA 1
ATOM 2500 C C . PRO A 1 314 ? -9.275 -33.260 31.464 1.00 62.88 314 PRO A C 1
ATOM 2502 O O . PRO A 1 314 ? -9.480 -32.095 31.115 1.00 62.88 314 PRO A O 1
ATOM 2505 N N . ALA A 1 315 ? -8.090 -33.863 31.330 1.00 65.19 315 ALA A N 1
ATOM 2506 C CA . ALA A 1 315 ? -6.939 -33.209 30.714 1.00 65.19 315 ALA A CA 1
ATOM 2507 C C . ALA A 1 315 ? -7.298 -32.688 29.304 1.00 65.19 315 ALA A C 1
ATOM 2509 O O . ALA A 1 315 ? -8.073 -33.352 28.605 1.00 65.19 315 ALA A O 1
ATOM 2510 N N . PRO A 1 316 ? -6.775 -31.517 28.886 1.00 76.19 316 PRO A N 1
ATOM 2511 C CA . PRO A 1 316 ? -6.981 -31.004 27.535 1.00 76.19 316 PRO A CA 1
ATOM 2512 C C . PRO A 1 316 ? -6.596 -32.065 26.499 1.00 76.19 316 PRO A C 1
ATOM 2514 O O . PRO A 1 316 ? -5.498 -32.613 26.554 1.00 76.19 316 PRO A O 1
ATOM 2517 N N . ARG A 1 317 ? -7.521 -32.388 25.590 1.00 81.44 317 ARG A N 1
ATOM 2518 C CA . ARG A 1 317 ? -7.274 -33.337 24.498 1.00 81.44 317 ARG A CA 1
ATOM 2519 C C . ARG A 1 317 ? -6.397 -32.666 23.451 1.00 81.44 317 ARG A C 1
ATOM 2521 O O . ARG A 1 317 ? -6.720 -31.560 23.020 1.00 81.44 317 ARG A O 1
ATOM 2528 N N . VAL A 1 318 ? -5.318 -33.329 23.050 1.00 83.12 318 VAL A N 1
ATOM 2529 C CA . VAL A 1 318 ? -4.430 -32.833 21.993 1.00 83.12 318 VAL A CA 1
ATOM 2530 C C . VAL A 1 318 ? -5.016 -33.214 20.635 1.00 83.12 318 VAL A C 1
ATOM 2532 O O . VAL A 1 318 ? -5.514 -34.325 20.453 1.00 83.12 318 VAL A O 1
ATOM 2535 N N . PHE A 1 319 ? -5.020 -32.283 19.691 1.00 88.06 319 PHE A N 1
ATOM 2536 C CA . PHE A 1 319 ? -5.510 -32.491 18.331 1.00 88.06 319 PHE A CA 1
ATOM 2537 C C . PHE A 1 319 ? -4.417 -32.057 17.365 1.00 88.06 319 PHE A C 1
ATOM 2539 O O . PHE A 1 319 ? -3.832 -30.992 17.550 1.00 88.06 319 PHE A O 1
ATOM 2546 N N . CYS A 1 320 ? -4.133 -32.890 16.368 1.00 90.75 320 CYS A N 1
ATOM 2547 C CA . CYS A 1 320 ? -3.203 -32.548 15.306 1.00 90.75 320 CYS A CA 1
ATOM 2548 C C . CYS A 1 320 ? -3.979 -32.080 14.070 1.00 90.75 320 CYS A C 1
ATOM 2550 O O . CYS A 1 320 ? -4.594 -32.899 13.384 1.00 90.75 320 CYS A O 1
ATOM 2552 N N . ASP A 1 321 ? -3.884 -30.791 13.741 1.00 86.12 321 ASP A N 1
ATOM 2553 C CA . ASP A 1 321 ? -4.566 -30.192 12.580 1.00 86.12 321 ASP A CA 1
ATOM 2554 C C . ASP A 1 321 ? -3.999 -30.666 11.221 1.00 86.12 321 ASP A C 1
ATOM 2556 O O . ASP A 1 321 ? -4.579 -30.403 10.170 1.00 86.12 321 ASP A O 1
ATOM 2560 N N . ILE A 1 322 ? -2.838 -31.335 11.212 1.00 85.56 322 ILE A N 1
ATOM 2561 C CA . ILE A 1 322 ? -2.152 -31.783 9.983 1.00 85.56 322 ILE A CA 1
ATOM 2562 C C . ILE A 1 322 ? -2.640 -33.162 9.533 1.00 85.56 322 ILE A C 1
ATOM 2564 O O . ILE A 1 322 ? -2.720 -33.429 8.332 1.00 85.56 322 ILE A O 1
ATOM 2568 N N . CYS A 1 323 ? -2.961 -34.051 10.476 1.00 86.56 323 CYS A N 1
ATOM 2569 C CA . CYS A 1 323 ? -3.415 -35.413 10.178 1.00 86.56 323 CYS A CA 1
ATOM 2570 C C . CYS A 1 323 ? -4.829 -35.735 10.690 1.00 86.56 323 CYS A C 1
ATOM 2572 O O . CYS A 1 323 ? -5.299 -36.853 10.482 1.00 86.56 323 CYS A O 1
ATOM 2574 N N . ASP A 1 324 ? -5.511 -34.769 11.318 1.00 82.25 324 ASP A N 1
ATOM 2575 C CA . ASP A 1 324 ? -6.855 -34.890 11.898 1.00 82.25 324 ASP A CA 1
ATOM 2576 C C . ASP A 1 324 ? -6.992 -36.011 12.954 1.00 82.25 324 ASP A C 1
ATOM 2578 O O . ASP A 1 324 ? -8.077 -36.568 13.164 1.00 82.25 324 ASP A O 1
ATOM 2582 N N . GLU A 1 325 ? -5.904 -36.366 13.645 1.00 83.81 325 GLU A N 1
ATOM 2583 C CA . GLU A 1 325 ? -5.915 -37.378 14.705 1.00 83.81 325 GLU A CA 1
ATOM 2584 C C . GLU A 1 325 ? -5.959 -36.737 16.102 1.00 83.81 325 GLU A C 1
ATOM 2586 O O . GLU A 1 325 ? -5.211 -35.812 16.419 1.00 83.81 325 GLU A O 1
ATOM 2591 N N . PHE A 1 326 ? -6.834 -37.262 16.964 1.00 88.38 326 PHE A N 1
ATOM 2592 C CA . PHE A 1 326 ? -6.928 -36.865 18.370 1.00 88.38 326 PHE A CA 1
ATOM 2593 C C . PHE A 1 326 ? -6.006 -37.712 19.253 1.00 88.38 326 PHE A C 1
ATOM 2595 O O . PHE A 1 326 ? -5.848 -38.913 19.031 1.00 88.38 326 PHE A O 1
ATOM 2602 N N . ASP A 1 327 ? -5.475 -37.088 20.302 1.00 87.19 327 ASP A N 1
ATOM 2603 C CA . ASP A 1 327 ? -4.790 -37.686 21.454 1.00 87.19 327 ASP A CA 1
ATOM 2604 C C . ASP A 1 327 ? -3.506 -38.481 21.145 1.00 87.19 327 ASP A C 1
ATOM 2606 O O . ASP A 1 327 ? -2.987 -39.176 22.018 1.00 87.19 327 ASP A O 1
ATOM 2610 N N . LYS A 1 328 ? -2.977 -38.396 19.917 1.00 85.69 328 LYS A N 1
ATOM 2611 C CA . LYS A 1 328 ? -1.759 -39.118 19.510 1.00 85.69 328 LYS A CA 1
ATOM 2612 C C . LYS A 1 328 ? -0.491 -38.272 19.565 1.00 85.69 328 LYS A C 1
ATOM 2614 O O .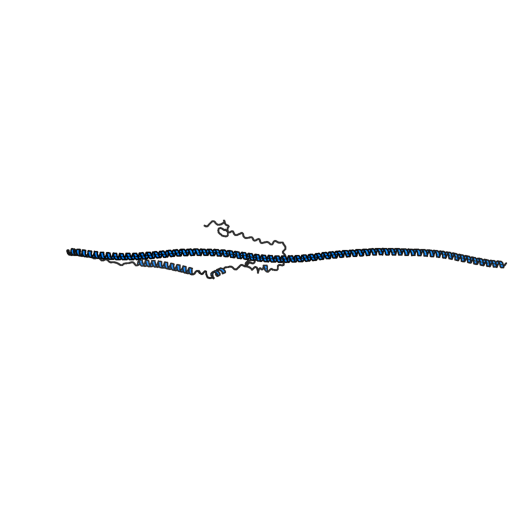 LYS A 1 328 ? 0.525 -38.756 20.050 1.00 85.69 328 LYS A O 1
ATOM 2619 N N . HIS A 1 329 ? -0.540 -37.064 19.018 1.00 85.75 329 HIS A N 1
ATOM 2620 C CA . HIS A 1 329 ? 0.563 -36.105 18.981 1.00 85.75 329 HIS A CA 1
ATOM 2621 C C . HIS A 1 329 ? -0.009 -34.690 18.854 1.00 85.75 329 HIS A C 1
ATOM 2623 O O . HIS A 1 329 ? -1.151 -34.516 18.422 1.00 85.75 329 HIS A O 1
ATOM 2629 N N . GLU A 1 330 ? 0.773 -33.691 19.246 1.00 85.38 330 GLU A N 1
ATOM 2630 C CA . GLU A 1 330 ? 0.456 -32.288 18.981 1.00 85.38 330 GLU A CA 1
ATOM 2631 C C . GLU A 1 330 ? 0.800 -31.938 17.528 1.00 85.38 330 GLU A C 1
ATOM 2633 O O . GLU A 1 330 ? 1.566 -32.648 16.874 1.00 85.38 330 GLU A O 1
ATOM 2638 N N . THR A 1 331 ? 0.226 -30.853 17.002 1.00 84.50 331 THR A N 1
ATOM 2639 C CA . THR A 1 331 ? 0.439 -30.417 15.612 1.00 84.50 331 THR A CA 1
ATOM 2640 C C . THR A 1 331 ? 1.931 -30.311 15.250 1.00 84.50 331 THR A C 1
ATOM 2642 O O . THR A 1 331 ? 2.301 -30.690 14.145 1.00 84.50 331 THR A O 1
ATOM 2645 N N . GLU A 1 332 ? 2.794 -29.907 16.189 1.00 83.69 332 GLU A N 1
ATOM 2646 C CA . GLU A 1 332 ? 4.243 -29.733 15.975 1.00 83.69 332 GLU A CA 1
ATOM 2647 C C . GLU A 1 332 ? 5.029 -31.050 15.817 1.00 83.69 332 GLU A C 1
ATOM 2649 O O . GLU A 1 332 ? 6.065 -31.066 15.155 1.00 83.69 332 GLU A O 1
ATOM 2654 N N . ASP A 1 333 ? 4.511 -32.162 16.348 1.00 83.38 333 ASP A N 1
ATOM 2655 C CA . ASP A 1 333 ? 5.146 -33.488 16.311 1.00 83.38 333 ASP A CA 1
ATOM 2656 C C . ASP A 1 333 ? 4.557 -34.388 15.211 1.00 83.38 333 ASP A C 1
ATOM 2658 O O . ASP A 1 333 ? 4.700 -35.617 15.234 1.00 83.38 333 ASP A O 1
ATOM 2662 N N . CYS A 1 334 ? 3.852 -33.804 14.236 1.00 84.00 334 CYS A N 1
ATOM 2663 C CA . CYS A 1 334 ? 3.215 -34.594 13.195 1.00 84.00 334 CYS A CA 1
ATOM 2664 C C . CYS A 1 334 ? 4.264 -35.295 12.313 1.00 84.00 334 CYS A C 1
ATOM 2666 O O . CYS A 1 334 ? 5.046 -34.628 11.634 1.00 84.00 334 CYS A O 1
ATOM 2668 N N . PRO A 1 335 ? 4.263 -36.637 12.208 1.00 81.31 335 PRO A N 1
ATOM 2669 C CA . PRO A 1 335 ? 5.213 -37.356 11.356 1.00 81.31 335 PRO A CA 1
ATOM 2670 C C . PRO A 1 335 ? 5.061 -37.009 9.864 1.00 81.31 335 PRO A C 1
ATOM 2672 O O . PRO A 1 335 ? 6.004 -37.189 9.099 1.00 81.31 335 PRO A O 1
ATOM 2675 N N . LEU A 1 336 ? 3.907 -36.467 9.448 1.00 74.81 336 LEU A N 1
ATOM 2676 C CA . LEU A 1 336 ? 3.707 -35.916 8.101 1.00 74.81 336 LEU A CA 1
ATOM 2677 C C . LEU A 1 336 ? 4.456 -34.591 7.883 1.00 74.81 336 LEU A C 1
ATOM 2679 O O . LEU A 1 336 ? 4.793 -34.265 6.746 1.00 74.81 336 LEU A O 1
ATOM 2683 N N . GLN A 1 337 ? 4.735 -33.846 8.954 1.00 72.50 337 GLN A N 1
ATOM 2684 C CA . GLN A 1 337 ? 5.505 -32.603 8.930 1.00 72.50 337 GLN A CA 1
ATOM 2685 C C . GLN A 1 337 ? 7.018 -32.872 8.875 1.00 72.50 337 GLN A C 1
ATOM 2687 O O . GLN A 1 337 ? 7.749 -32.091 8.282 1.00 72.50 337 GLN A O 1
ATOM 2692 N N . ALA A 1 338 ? 7.485 -34.006 9.417 1.00 60.38 338 ALA A N 1
ATOM 2693 C CA . ALA A 1 338 ? 8.890 -34.426 9.352 1.00 60.38 338 ALA A CA 1
ATOM 2694 C C . ALA A 1 338 ? 9.299 -35.061 8.005 1.00 60.38 338 ALA A C 1
ATOM 2696 O O . ALA A 1 338 ? 10.485 -35.269 7.762 1.00 60.38 338 ALA A O 1
ATOM 2697 N N . SER A 1 339 ? 8.346 -35.360 7.113 1.00 59.47 339 SER A N 1
ATOM 2698 C CA . SER A 1 339 ? 8.631 -35.801 5.738 1.00 59.47 339 SER A CA 1
ATOM 2699 C C . SER A 1 339 ? 8.896 -34.628 4.781 1.00 59.47 339 SER A C 1
ATOM 2701 O O . SER A 1 339 ? 8.375 -34.606 3.664 1.00 59.47 339 SER A O 1
ATOM 2703 N N . ASP A 1 340 ? 9.691 -33.648 5.222 1.00 51.56 340 ASP A N 1
ATOM 2704 C CA . ASP A 1 340 ? 10.134 -32.476 4.446 1.00 51.56 340 ASP A CA 1
ATOM 2705 C C . ASP A 1 340 ? 11.229 -32.831 3.416 1.00 51.56 340 ASP A C 1
ATOM 2707 O O . ASP A 1 340 ? 12.205 -32.117 3.232 1.00 51.56 340 ASP A O 1
ATOM 2711 N N . ASP A 1 341 ? 11.054 -33.962 2.729 1.00 52.22 341 ASP A N 1
ATOM 2712 C CA . ASP A 1 341 ? 11.736 -34.290 1.473 1.00 52.22 341 ASP A CA 1
ATOM 2713 C C . ASP A 1 341 ? 10.703 -34.212 0.337 1.00 52.22 341 ASP A C 1
ATOM 2715 O O . ASP A 1 341 ? 10.453 -35.172 -0.400 1.00 52.22 341 ASP A O 1
ATOM 2719 N N . ARG A 1 342 ? 10.022 -33.066 0.212 1.00 53.91 342 ARG A N 1
ATOM 2720 C CA . ARG A 1 342 ? 9.207 -32.779 -0.973 1.00 53.91 342 ARG A CA 1
ATOM 2721 C C . ARG A 1 342 ? 10.010 -31.927 -1.941 1.00 53.91 342 ARG A C 1
ATOM 2723 O O . ARG A 1 342 ? 10.036 -30.704 -1.838 1.00 53.91 342 ARG A O 1
ATOM 2730 N N . ASP A 1 343 ? 10.606 -32.603 -2.922 1.00 50.12 343 ASP A N 1
ATOM 2731 C CA . ASP A 1 343 ? 11.091 -31.984 -4.152 1.00 50.12 343 ASP A CA 1
ATOM 2732 C C . ASP A 1 343 ? 10.000 -31.077 -4.736 1.00 50.12 343 ASP A C 1
ATOM 2734 O O . ASP A 1 343 ? 8.882 -31.504 -5.047 1.00 50.12 343 ASP A O 1
ATOM 2738 N N . TYR A 1 344 ? 10.337 -29.797 -4.866 1.00 51.47 344 TYR A N 1
ATOM 2739 C CA . TYR A 1 344 ? 9.476 -28.765 -5.421 1.00 51.47 344 TYR A CA 1
ATOM 2740 C C . TYR A 1 344 ? 9.294 -29.009 -6.926 1.00 51.47 344 TYR A C 1
ATOM 2742 O O . TYR A 1 344 ? 10.048 -28.507 -7.759 1.00 51.47 344 TYR A O 1
ATOM 2750 N N . SER A 1 345 ? 8.285 -29.799 -7.288 1.00 47.22 345 SER A N 1
ATOM 2751 C CA . SER A 1 345 ? 7.779 -29.890 -8.657 1.00 47.22 345 SER A CA 1
ATOM 2752 C C . SER A 1 345 ? 6.266 -29.666 -8.656 1.00 47.22 345 SER A C 1
ATOM 2754 O O . SER A 1 345 ? 5.562 -30.276 -7.847 1.00 47.22 345 SER A O 1
ATOM 2756 N N . PRO A 1 346 ? 5.734 -28.779 -9.519 1.00 49.09 346 PRO A N 1
ATOM 2757 C CA . PRO A 1 346 ? 4.304 -28.518 -9.562 1.00 49.09 346 PRO A CA 1
ATOM 2758 C C . PRO A 1 346 ? 3.591 -29.783 -10.063 1.00 49.09 346 PRO A C 1
ATOM 2760 O O . PRO A 1 346 ? 4.051 -30.394 -11.033 1.00 49.09 346 PRO A O 1
ATOM 2763 N N . PRO A 1 347 ? 2.489 -30.215 -9.427 1.00 45.59 347 PRO A N 1
ATOM 2764 C CA . PRO A 1 347 ? 1.868 -31.475 -9.795 1.00 45.59 347 PRO A CA 1
ATOM 2765 C C . PRO A 1 347 ? 1.248 -31.368 -11.199 1.00 45.59 347 PRO A C 1
ATOM 2767 O O . PRO A 1 347 ? 0.665 -30.328 -11.532 1.00 45.59 347 PRO A O 1
ATOM 2770 N N . PRO A 1 348 ? 1.320 -32.428 -12.026 1.00 41.62 348 PRO A N 1
ATOM 2771 C CA . PRO A 1 348 ? 0.574 -32.476 -13.271 1.00 41.62 348 PRO A CA 1
ATOM 2772 C C . PRO A 1 348 ? -0.923 -32.488 -12.951 1.00 41.62 348 PRO A C 1
ATOM 2774 O O . PRO A 1 348 ? -1.391 -33.247 -12.098 1.00 41.62 348 PRO A O 1
ATOM 2777 N N . LEU A 1 349 ? -1.690 -31.657 -13.656 1.00 48.53 349 LEU A N 1
ATOM 2778 C CA . LEU A 1 349 ? -3.143 -31.760 -13.682 1.00 48.53 349 LEU A CA 1
ATOM 2779 C C . LEU A 1 349 ? -3.525 -33.073 -14.362 1.00 48.53 349 LEU A C 1
ATOM 2781 O O . LEU A 1 349 ? -3.529 -33.112 -15.584 1.00 48.53 349 LEU A O 1
ATOM 2785 N N . THR A 1 350 ? -3.829 -34.100 -13.569 1.00 44.22 350 THR A N 1
ATOM 2786 C CA . THR A 1 350 ? -4.874 -35.119 -13.780 1.00 44.22 350 THR A CA 1
ATOM 2787 C C . THR A 1 350 ? -4.534 -36.352 -12.957 1.00 44.22 350 THR A C 1
ATOM 2789 O O . THR A 1 350 ? -3.593 -37.060 -13.284 1.00 44.22 350 THR A O 1
ATOM 2792 N N . GLU A 1 351 ? -5.316 -36.621 -11.917 1.00 40.25 351 GLU A N 1
ATOM 2793 C CA . GLU A 1 351 ? -6.012 -37.898 -11.728 1.00 40.25 351 GLU A CA 1
ATOM 2794 C C . GLU A 1 351 ? -6.801 -37.828 -10.422 1.00 40.25 351 GLU A C 1
ATOM 2796 O O . GLU A 1 351 ? -6.310 -37.419 -9.371 1.00 40.25 351 GLU A O 1
ATOM 2801 N N . ALA A 1 352 ? -8.086 -38.145 -10.534 1.00 47.00 352 ALA A N 1
ATOM 2802 C CA . ALA A 1 352 ? -9.036 -38.148 -9.445 1.00 47.00 352 ALA A CA 1
ATOM 2803 C C . ALA A 1 352 ? -8.646 -39.221 -8.420 1.00 47.00 352 ALA A C 1
ATOM 2805 O O . ALA A 1 352 ? -9.040 -40.377 -8.543 1.00 47.00 352 ALA A O 1
ATOM 2806 N N . THR A 1 353 ? -7.897 -38.842 -7.388 1.00 40.91 353 THR A N 1
ATOM 2807 C CA . THR A 1 353 ? -7.808 -39.648 -6.176 1.00 40.91 353 THR A CA 1
ATOM 2808 C C . THR A 1 353 ? -9.109 -39.488 -5.406 1.00 40.91 353 THR A C 1
ATOM 2810 O O . THR A 1 353 ? -9.515 -38.405 -4.982 1.00 40.91 353 THR A O 1
ATOM 2813 N N . GLU A 1 354 ? -9.805 -40.612 -5.330 1.00 46.72 354 GLU A N 1
ATOM 2814 C CA . GLU A 1 354 ? -11.059 -40.856 -4.643 1.00 46.72 354 GLU A CA 1
ATOM 2815 C C . GLU A 1 354 ? -11.149 -40.084 -3.322 1.00 46.72 354 GLU A C 1
ATOM 2817 O O . GLU A 1 354 ? -10.607 -40.473 -2.284 1.00 46.72 354 GLU A O 1
ATOM 2822 N N . ARG A 1 355 ? -11.906 -38.982 -3.338 1.00 44.66 355 ARG A N 1
ATOM 2823 C CA . ARG A 1 355 ? -12.458 -38.424 -2.108 1.00 44.66 355 ARG A CA 1
ATOM 2824 C C . ARG A 1 355 ? -13.321 -39.528 -1.510 1.00 44.66 355 ARG A C 1
ATOM 2826 O O . ARG A 1 355 ? -14.384 -39.827 -2.049 1.00 44.66 355 ARG A O 1
ATOM 2833 N N . LYS A 1 356 ? -12.882 -40.135 -0.404 1.00 52.62 356 LYS A N 1
ATOM 2834 C CA . LYS A 1 356 ? -13.762 -40.923 0.465 1.00 52.62 356 LYS A CA 1
ATOM 2835 C C . LYS A 1 356 ? -14.918 -40.011 0.875 1.00 52.62 356 LYS A C 1
ATOM 2837 O O . LYS A 1 356 ? -14.796 -39.220 1.807 1.00 52.62 356 LYS A O 1
ATOM 2842 N N . VAL A 1 357 ? -16.025 -40.078 0.139 1.00 52.25 357 VAL A N 1
ATOM 2843 C CA . VAL A 1 357 ? -17.260 -39.379 0.483 1.00 52.25 357 VAL A CA 1
ATOM 2844 C C . VAL A 1 357 ? -17.726 -39.977 1.805 1.00 52.25 357 VAL A C 1
ATOM 2846 O O . VAL A 1 357 ? -18.145 -41.133 1.866 1.00 52.25 357 VAL A O 1
ATOM 2849 N N . ARG A 1 358 ? -17.588 -39.203 2.887 1.00 51.72 358 ARG A N 1
ATOM 2850 C CA . ARG A 1 358 ? -18.142 -39.537 4.200 1.00 51.72 358 ARG A CA 1
ATOM 2851 C C . ARG A 1 358 ? -19.648 -39.747 4.024 1.00 51.72 358 ARG A C 1
ATOM 2853 O O . ARG A 1 358 ? -20.365 -38.798 3.721 1.00 51.72 358 ARG A O 1
ATOM 2860 N N . LYS A 1 359 ? -20.143 -40.970 4.238 1.00 57.84 359 LYS A N 1
ATOM 2861 C CA . LYS A 1 359 ? -21.559 -41.164 4.567 1.00 57.84 359 LYS A CA 1
ATOM 2862 C C . LYS A 1 359 ? -21.755 -40.565 5.957 1.00 57.84 359 LYS A C 1
ATOM 2864 O O . LYS A 1 359 ? -21.350 -41.179 6.941 1.00 57.84 359 LYS A O 1
ATOM 2869 N N . LEU A 1 360 ? -22.286 -39.344 6.028 1.00 60.91 360 LEU A N 1
ATOM 2870 C CA . LEU A 1 360 ? -22.776 -38.801 7.292 1.00 60.91 360 LEU A CA 1
ATOM 2871 C C . LEU A 1 360 ? -23.833 -39.782 7.825 1.00 60.91 360 LEU A C 1
ATOM 2873 O O . LEU A 1 360 ? -24.744 -40.131 7.069 1.00 60.91 360 LEU A O 1
ATOM 2877 N N . PRO A 1 361 ? -23.714 -40.262 9.074 1.00 64.81 361 PRO A N 1
ATOM 2878 C CA . PRO A 1 361 ? -24.807 -40.968 9.720 1.00 64.81 361 PRO A CA 1
ATOM 2879 C C . PRO A 1 361 ? -26.050 -40.079 9.683 1.00 64.81 361 PRO A C 1
ATOM 2881 O O . PRO A 1 361 ? -25.949 -38.872 9.911 1.00 64.81 361 PRO A O 1
ATOM 2884 N N . GLU A 1 362 ? -27.198 -40.668 9.363 1.00 71.50 362 GLU A N 1
ATOM 2885 C CA . GLU A 1 362 ? -28.467 -39.948 9.327 1.00 71.50 362 GLU A CA 1
ATOM 2886 C C . GLU A 1 362 ? -28.702 -39.240 10.679 1.00 71.50 362 GLU A C 1
ATOM 2888 O O . GLU A 1 362 ? -28.376 -39.821 11.725 1.00 71.50 362 GLU A O 1
ATOM 2893 N N . PRO A 1 363 ? -29.192 -37.983 10.688 1.00 75.06 363 PRO A N 1
ATOM 2894 C CA . PRO A 1 363 ? -29.416 -37.238 11.921 1.00 75.06 363 PRO A CA 1
ATOM 2895 C C . PRO A 1 363 ? -30.243 -38.067 12.904 1.00 75.06 363 PRO A C 1
ATOM 2897 O O . PRO A 1 363 ? -31.287 -38.616 12.547 1.00 75.06 363 PRO A O 1
ATOM 2900 N N . ARG A 1 364 ? -29.775 -38.179 14.153 1.00 78.31 364 ARG A N 1
ATOM 2901 C CA . ARG A 1 364 ? -30.528 -38.888 15.193 1.00 78.31 364 ARG A CA 1
ATOM 2902 C C . ARG A 1 364 ? -31.863 -38.176 15.389 1.00 78.31 364 ARG A C 1
ATOM 2904 O O . ARG A 1 364 ? -31.875 -36.991 15.705 1.00 78.31 364 ARG A O 1
ATOM 2911 N N . LYS A 1 365 ? -32.966 -38.908 15.217 1.00 84.44 365 LYS A N 1
ATOM 2912 C CA . LYS A 1 365 ? -34.317 -38.411 15.496 1.00 84.44 365 LYS A CA 1
ATOM 2913 C C . LYS A 1 365 ? -34.387 -37.929 16.952 1.00 84.44 365 LYS A C 1
ATOM 2915 O O . LYS A 1 365 ? -34.011 -38.679 17.856 1.00 84.44 365 LYS A O 1
ATOM 2920 N N . TYR A 1 366 ? -34.814 -36.689 17.155 1.00 83.25 366 TYR A N 1
ATOM 2921 C CA . TYR A 1 366 ? -34.995 -36.056 18.460 1.00 83.25 366 TYR A CA 1
ATOM 2922 C C . TYR A 1 366 ? -36.448 -35.607 18.585 1.00 83.25 366 TYR A C 1
ATOM 2924 O O . TYR A 1 366 ? -37.009 -35.065 17.628 1.00 83.25 366 TYR A O 1
ATOM 2932 N N . CYS A 1 367 ? -37.044 -35.851 19.747 1.00 85.31 367 CYS A N 1
ATOM 2933 C CA . CYS A 1 367 ? -38.396 -35.419 20.042 1.00 85.31 367 CYS A CA 1
ATOM 2934 C C . CYS A 1 367 ? -38.353 -34.198 20.955 1.00 85.31 367 CYS A C 1
ATOM 2936 O O . CYS A 1 367 ? -37.884 -34.280 22.087 1.00 85.31 367 CYS A O 1
ATOM 2938 N N . GLU A 1 368 ? -38.889 -33.079 20.477 1.00 81.75 368 GLU A N 1
ATOM 2939 C CA . GLU A 1 368 ? -38.970 -31.838 21.255 1.00 81.75 368 GLU A CA 1
ATOM 2940 C C . GLU A 1 368 ? -40.052 -31.904 22.347 1.00 81.75 368 GLU A C 1
ATOM 2942 O O . GLU A 1 368 ? -40.075 -31.066 23.239 1.00 81.75 368 GLU A O 1
ATOM 2947 N N . THR A 1 369 ? -40.951 -32.895 22.304 1.00 78.81 369 THR A N 1
ATOM 2948 C CA . THR A 1 369 ? -42.058 -33.029 23.269 1.00 78.81 369 THR A CA 1
ATOM 2949 C C . THR A 1 369 ? -41.673 -33.783 24.542 1.00 78.81 369 THR A C 1
ATOM 2951 O O . THR A 1 369 ? -42.196 -33.473 25.605 1.00 78.81 369 THR A O 1
ATOM 2954 N N . CYS A 1 370 ? -40.774 -34.766 24.462 1.00 85.38 370 CYS A N 1
ATOM 2955 C CA . CYS A 1 370 ? -40.298 -35.533 25.625 1.00 85.38 370 CYS A CA 1
ATOM 2956 C C . CYS A 1 370 ? -38.777 -35.443 25.828 1.00 85.38 370 CYS A C 1
ATOM 2958 O O . CYS A 1 370 ? -38.225 -36.143 26.672 1.00 85.38 370 CYS A O 1
ATOM 2960 N N . GLU A 1 371 ? -38.107 -34.600 25.039 1.00 86.06 371 GLU A N 1
ATOM 2961 C CA . GLU A 1 371 ? -36.675 -34.289 25.109 1.00 86.06 371 GLU A CA 1
ATOM 2962 C C . GLU A 1 371 ? -35.731 -35.505 25.025 1.00 86.06 371 GLU A C 1
ATOM 2964 O O . GLU A 1 371 ? -34.573 -35.435 25.443 1.00 86.06 371 GLU A O 1
ATOM 2969 N N . VAL A 1 372 ? -36.179 -36.623 24.438 1.00 84.88 372 VAL A N 1
ATOM 2970 C CA . VAL A 1 372 ? -35.348 -37.821 24.238 1.00 84.88 372 VAL A CA 1
ATOM 2971 C C . VAL A 1 372 ? -34.994 -38.065 22.772 1.00 84.88 372 VAL A C 1
ATOM 2973 O O . VAL A 1 372 ? -35.732 -37.745 21.838 1.00 84.88 372 VAL A O 1
ATOM 2976 N N . PHE A 1 373 ? -33.833 -38.688 22.569 1.00 82.56 373 PHE A N 1
ATOM 2977 C CA . PHE A 1 373 ? -33.390 -39.171 21.265 1.00 82.56 373 PHE A CA 1
ATOM 2978 C C . PHE A 1 373 ? -34.009 -40.541 20.962 1.00 82.56 373 PHE A C 1
ATOM 2980 O O . PHE A 1 373 ? -33.966 -41.438 21.800 1.00 82.56 373 PHE A O 1
ATOM 2987 N N . GLY A 1 374 ? -34.519 -40.734 19.744 1.00 81.62 374 GLY A N 1
ATOM 2988 C CA . GLY A 1 374 ? -35.012 -42.030 19.262 1.00 81.62 374 GLY A CA 1
ATOM 2989 C C . GLY A 1 374 ? -36.246 -41.964 18.360 1.00 81.62 374 GLY A C 1
ATOM 2990 O O . GLY A 1 374 ? -36.442 -42.869 17.554 1.00 81.62 374 GLY A O 1
ATOM 2991 N N . HIS A 1 375 ? -37.035 -40.892 18.438 1.00 84.44 375 HIS A N 1
ATOM 2992 C CA . HIS A 1 375 ? -38.232 -40.659 17.620 1.00 84.44 375 HIS A CA 1
ATOM 2993 C C . HIS A 1 375 ? -38.397 -39.156 17.336 1.00 84.44 375 HIS A C 1
ATOM 2995 O O . HIS A 1 375 ? -37.640 -38.348 17.874 1.00 84.44 375 HIS A O 1
ATOM 3001 N N . VAL A 1 376 ? -39.321 -38.782 16.448 1.00 86.75 376 VAL A N 1
ATOM 3002 C CA . VAL A 1 376 ? -39.623 -37.372 16.124 1.00 86.75 376 VAL A CA 1
ATOM 3003 C C . VAL A 1 376 ? -40.880 -36.893 16.847 1.00 86.75 376 VAL A C 1
ATOM 3005 O O . VAL A 1 376 ? -41.731 -37.698 17.222 1.00 86.75 376 VAL A O 1
ATOM 3008 N N . THR A 1 377 ? -41.018 -35.577 17.002 1.00 76.19 377 THR A N 1
ATOM 3009 C CA . THR A 1 377 ? -42.224 -34.922 17.528 1.00 76.19 377 THR A CA 1
ATOM 3010 C C . THR A 1 377 ? -43.471 -35.389 16.754 1.00 76.19 377 THR A C 1
ATOM 3012 O O . THR A 1 377 ? -43.639 -35.039 15.588 1.00 76.19 377 THR A O 1
ATOM 3015 N N . GLY A 1 378 ? -44.307 -36.228 17.380 1.00 73.25 378 GLY A N 1
ATOM 3016 C CA . GLY A 1 378 ? -45.484 -36.877 16.768 1.00 73.25 378 GLY A CA 1
ATOM 3017 C C . GLY A 1 378 ? -45.512 -38.412 16.858 1.00 73.25 378 GLY A C 1
ATOM 3018 O O . GLY A 1 378 ? -46.557 -39.010 16.635 1.00 73.25 378 GLY A O 1
ATOM 3019 N N . GLU A 1 379 ? -44.391 -39.045 17.219 1.00 75.50 379 GLU A N 1
ATOM 3020 C CA . GLU A 1 379 ? -44.275 -40.495 17.478 1.00 75.50 379 GLU A CA 1
ATOM 3021 C C . GLU A 1 379 ? -44.119 -40.810 18.983 1.00 75.50 379 GLU A C 1
ATOM 3023 O O . GLU A 1 379 ? -43.735 -41.922 19.349 1.00 75.50 379 GLU A O 1
ATOM 3028 N N . CYS A 1 380 ? -44.375 -39.833 19.865 1.00 80.06 380 CYS A N 1
ATOM 3029 C CA . CYS A 1 380 ? -44.423 -40.074 21.309 1.00 80.06 380 CYS A CA 1
ATOM 3030 C C . CYS A 1 380 ? -45.475 -41.143 21.607 1.00 80.06 380 CYS A C 1
ATOM 3032 O O . CYS A 1 380 ? -46.589 -41.067 21.089 1.00 80.06 380 CYS A O 1
ATOM 3034 N N . ALA A 1 381 ? -45.145 -42.101 22.473 1.00 73.50 381 ALA A N 1
ATOM 3035 C CA . ALA A 1 381 ? -46.156 -42.971 23.050 1.00 73.50 381 ALA A CA 1
ATOM 3036 C C . ALA A 1 381 ? -47.132 -42.095 23.852 1.00 73.50 381 ALA A C 1
ATOM 3038 O O . ALA A 1 381 ? -46.781 -41.569 24.907 1.00 73.50 381 ALA A O 1
ATOM 3039 N N . GLU A 1 382 ? -48.329 -41.879 23.308 1.00 65.06 382 GLU A N 1
ATOM 3040 C CA . GLU A 1 382 ? -49.481 -41.395 24.064 1.00 65.06 382 GLU A CA 1
ATOM 3041 C C . GLU A 1 382 ? -49.887 -42.514 25.025 1.00 65.06 382 GLU A C 1
ATOM 3043 O O . GLU A 1 382 ? -50.709 -43.327 24.641 1.00 65.06 382 GLU A O 1
ATOM 3048 N N . ASP A 1 383 ? -49.209 -42.640 26.170 1.00 54.06 383 ASP A N 1
ATOM 3049 C CA . ASP A 1 383 ? -49.554 -43.438 27.367 1.00 54.06 383 ASP A CA 1
ATOM 3050 C C . ASP A 1 383 ? -48.267 -43.459 28.227 1.00 54.06 383 ASP A C 1
ATOM 3052 O O . ASP A 1 383 ? -47.279 -44.078 27.848 1.00 54.06 383 ASP A O 1
ATOM 3056 N N . GLU A 1 384 ? -48.110 -42.668 29.289 1.00 45.78 384 GLU A N 1
ATOM 3057 C CA . GLU A 1 384 ? -48.784 -42.782 30.586 1.00 45.78 384 GLU A CA 1
ATOM 3058 C C . GLU A 1 384 ? -48.952 -41.385 31.219 1.00 45.78 384 GLU A C 1
ATOM 3060 O O . GLU A 1 384 ? -48.009 -40.592 31.267 1.00 45.78 384 GLU A O 1
ATOM 3065 N N . TRP A 1 385 ? -50.173 -41.101 31.678 1.00 46.34 385 TRP A N 1
ATOM 3066 C CA . TRP A 1 385 ? -50.554 -39.913 32.450 1.00 46.34 385 TRP A CA 1
ATOM 3067 C C . TRP A 1 385 ? -49.996 -39.927 33.873 1.00 46.34 385 TRP A C 1
ATOM 3069 O O . TRP A 1 385 ? -50.029 -41.011 34.503 1.00 46.34 385 TRP A O 1
#

pLDDT: mean 81.87, std 18.04, range [27.72, 97.62]

Radius of gyration: 93.79 Å; chains: 1; bounding box: 198×60×293 Å

InterPro domains:
  IPR032108 CLIP1, zinc knuckle [PF16641] (317-334)
  IPR032108 CLIP1, zinc knuckle [PF16641] (364-380)

Sequence (385 aa):
AQFRTKMAEEDKSKIEELRKMVDTVQAVNTNISATNAEMSHALQSLEQEKCETAHIFELFEMESDQNMEKLGEKLVDLKQKLIDAQAHIEQKSAIITEKESELSSILVKFEASQTALVGLQNTLLDQTTKISELNTANTELEKLVYEKKDLLEQQAALRSQLDEYKQVVNEMDNESTAKNEALHQLQERVKELEEENLRNMEFQERLNSDNVKIQRKLEILDLEKTREMVAAQSRINELQALKVLKPNNSATADVPKEGEEPEGNLAQITFLNSIIADMQKKNDSLKAKIEALEALPTDFTQPKAFELIAKRKPAPRVFCDICDEFDKHETEDCPLQASDDRDYSPPPLTEATERKVRKLPEPRKYCETCEVFGHVTGECAEDEW

Secondary structure (DSSP, 8-state):
-HHHHHHHHHHHHHHHHHHHHHHHHHHHHHHHHHHHHHHHHHHHHHHHHHHHHHHHHHHHHHHHHHHHHHHHHHHHHHHHHHHHHHHHHHHHHHHHHHHHHHHHHHHHHHHHHHHHHHHHHHHHHHHHHHHHHHHHHHHHHHHHHHHHHHHHHHHHHHHHHHHHHHHHHHHHHHHHHHHHHHHHHHHHHHHHHHHHHHHHHHHHHHHHHHHHHHHHHHHHHHHHHHHHHHHHHHHHHHHHTT--------------------HHHHHHHHHHHHHHHHHHHHHHHHHHHHHHHHTS---TT-TTTTHHHHTTSPPPPPEETTTTEESS--GGG-TTTS-------PPPS----------PPPPPPB-TTT--BSS-TT-S-----